Protein AF-A7HAK3-F1 (afdb_monomer)

Radius of gyration: 29.09 Å; Cα contacts (8 Å, |Δi|>4): 623; chains: 1; bounding box: 71×69×89 Å

Mean predicted aligned error: 19.2 Å

pLDDT: mean 78.77, std 25.3, range [23.73, 98.81]

Secondary structure (DSSP, 8-state):
-PPPGGGEEEEEEEEESSSSSPEEEEEEEETT-BHHHHHHHHHHHHT----S-EEEEETTEEEE--SSSS--TTEEETTT-BHHHHS-STT-EEEEEE-TTT-EEEEEEEEEEEE--TTS-SSEEEEEESPPPPTTS-HHHHHHHHHHHHH-TTSTTHHHHHHHTTS---TT---HHHHHHHTTT-----TTPPP--------S--S--TTTTSSTT----------------------------------------------PPPEEEEEE-TTSSSEEEEEES---EEEEE-SHHHHHH---EESS-B-GGGEEEE-GGGEEEE--TT--EEEEEETTT----EEEE----TT--SS--TT-EEEBGGGBTT--GGGSEEEEE-GGG-

Solvent-accessible surface area (backbone atoms only — not comparable to full-atom values): 23557 Å² total; per-residue (Å²): 130,88,76,60,60,80,46,28,23,34,34,32,41,37,32,39,72,73,44,86,79,63,29,35,41,30,35,38,36,60,36,67,39,28,40,50,57,48,49,56,48,50,30,28,64,50,71,50,82,77,86,58,58,52,36,36,40,49,95,91,43,41,32,24,81,70,84,83,62,98,84,54,93,74,52,40,49,19,79,79,38,40,42,43,80,68,47,70,46,64,76,26,59,37,37,40,40,42,29,84,84,45,58,44,48,25,45,41,31,24,77,37,76,45,71,63,57,90,88,59,72,76,53,37,49,80,46,65,38,32,37,57,75,64,81,90,43,58,30,54,64,35,40,50,53,47,53,55,24,65,72,32,89,80,39,96,51,12,73,59,46,30,57,70,70,44,52,80,82,61,62,72,43,67,56,49,67,62,33,39,38,30,52,70,72,44,68,69,75,68,90,48,74,69,76,86,68,87,74,77,81,92,79,79,92,84,83,80,74,72,70,73,72,69,72,76,80,75,87,77,88,89,79,91,87,83,89,82,86,89,81,89,88,86,85,88,83,83,90,84,86,84,84,92,81,93,82,82,91,78,90,78,90,79,84,90,86,78,95,69,83,80,80,66,70,71,45,77,44,53,30,30,32,88,79,55,64,34,35,36,37,39,64,39,56,80,87,62,47,28,28,35,40,62,18,82,67,44,55,72,66,65,54,41,25,43,71,58,71,39,52,64,93,46,46,52,75,44,44,68,87,46,49,40,82,46,67,61,89,90,45,35,44,39,39,33,25,33,72,86,68,63,37,58,44,38,31,33,26,59,45,69,64,94,85,64,85,66,91,77,48,61,56,24,34,35,40,23,42,82,26,34,64,98,52,70,62,85,76,38,52,69,46,77,43,74,43,70,81,103

Structure (mmCIF, N/CA/C/O backbone):
data_AF-A7HAK3-F1
#
_entry.id   AF-A7HAK3-F1
#
loop_
_atom_site.group_PDB
_atom_site.id
_atom_site.type_symbol
_atom_site.label_atom_id
_atom_site.label_alt_id
_atom_site.label_comp_id
_atom_site.label_asym_id
_atom_site.label_entity_id
_atom_site.label_seq_id
_atom_site.pdbx_PDB_ins_code
_atom_site.Cartn_x
_atom_site.Cartn_y
_atom_site.Cartn_z
_atom_site.occupancy
_atom_site.B_iso_or_equiv
_atom_site.auth_seq_id
_atom_site.auth_comp_id
_atom_site.auth_asym_id
_atom_site.auth_atom_id
_atom_site.pdbx_PDB_model_num
ATOM 1 N N . MET A 1 1 ? -30.052 3.755 32.893 1.00 40.16 1 MET A N 1
ATOM 2 C CA . MET A 1 1 ? -28.656 3.408 33.241 1.00 40.16 1 MET A CA 1
ATOM 3 C C . MET A 1 1 ? -27.830 3.446 31.968 1.00 40.16 1 MET A C 1
ATOM 5 O O . MET A 1 1 ? -28.236 2.819 30.995 1.00 40.16 1 MET A O 1
ATOM 9 N N . ALA A 1 2 ? -26.741 4.219 31.931 1.00 50.78 2 ALA A N 1
ATOM 10 C CA . ALA A 1 2 ? -25.815 4.183 30.800 1.00 50.78 2 ALA A CA 1
ATOM 11 C C . ALA A 1 2 ? -25.217 2.769 30.705 1.00 50.78 2 ALA A C 1
ATOM 13 O O . ALA A 1 2 ? -24.745 2.235 31.707 1.00 50.78 2 ALA A O 1
ATOM 14 N N . ARG A 1 3 ? -25.327 2.131 29.534 1.00 59.97 3 ARG A N 1
ATOM 15 C CA . ARG A 1 3 ? -24.816 0.769 29.308 1.00 59.97 3 ARG A CA 1
ATOM 16 C C . ARG A 1 3 ? -23.288 0.782 29.405 1.00 59.97 3 ARG A C 1
ATOM 18 O O . ARG A 1 3 ? -22.662 1.770 29.022 1.00 59.97 3 ARG A O 1
ATOM 25 N N . SER A 1 4 ? -22.693 -0.291 29.928 1.00 72.81 4 SER A N 1
ATOM 26 C CA . SER A 1 4 ? -21.233 -0.401 30.004 1.00 72.81 4 SER A CA 1
ATOM 27 C C . SER A 1 4 ? -20.643 -0.365 28.586 1.00 72.81 4 SER A C 1
ATOM 29 O O . SER A 1 4 ? -21.201 -0.976 27.673 1.00 72.81 4 SER A O 1
ATOM 31 N N . LYS A 1 5 ? -19.518 0.337 28.378 1.00 71.88 5 LYS A N 1
ATOM 32 C CA . LYS A 1 5 ? -18.839 0.364 27.065 1.00 71.88 5 LYS A CA 1
ATOM 33 C C . LYS A 1 5 ? -18.428 -1.039 26.589 1.00 71.88 5 LYS A C 1
ATOM 35 O O . LYS A 1 5 ? -18.340 -1.261 25.391 1.00 71.88 5 LYS A O 1
ATOM 40 N N . ALA A 1 6 ? -18.223 -1.983 27.510 1.00 74.19 6 ALA A N 1
ATOM 41 C CA . ALA A 1 6 ? -17.862 -3.368 27.202 1.00 74.19 6 ALA A CA 1
ATOM 42 C C . ALA A 1 6 ? -19.011 -4.185 26.571 1.00 74.19 6 ALA A C 1
ATOM 44 O O . ALA A 1 6 ? -18.761 -5.200 25.922 1.00 74.19 6 ALA A O 1
ATOM 45 N N . ASP A 1 7 ? -20.262 -3.741 26.728 1.00 88.12 7 ASP A N 1
ATOM 46 C CA . ASP A 1 7 ? -21.441 -4.379 26.124 1.00 88.12 7 ASP A CA 1
ATOM 47 C C . ASP A 1 7 ? -21.901 -3.693 24.831 1.00 88.12 7 ASP A C 1
ATOM 49 O O . ASP A 1 7 ? -22.913 -4.089 24.243 1.00 88.12 7 ASP A O 1
ATOM 53 N N . GLN A 1 8 ? -21.194 -2.648 24.394 1.00 94.69 8 GLN A N 1
ATOM 54 C CA . GLN A 1 8 ? -21.517 -1.924 23.171 1.00 94.69 8 GLN A CA 1
ATOM 55 C C . GLN A 1 8 ? -20.821 -2.551 21.966 1.00 94.69 8 GLN A C 1
ATOM 57 O O . GLN A 1 8 ? -19.640 -2.899 22.010 1.00 94.69 8 GLN A O 1
ATOM 62 N N . ILE A 1 9 ? -21.566 -2.648 20.871 1.00 97.56 9 ILE A N 1
ATOM 63 C CA . ILE A 1 9 ? -21.076 -3.062 19.563 1.00 97.56 9 ILE A CA 1
ATOM 64 C C . ILE A 1 9 ? -21.254 -1.888 18.610 1.00 97.56 9 ILE A C 1
ATOM 66 O O . ILE A 1 9 ? -22.338 -1.314 18.510 1.00 97.56 9 ILE A O 1
ATOM 70 N N . LEU A 1 10 ? -20.182 -1.526 17.919 1.00 98.12 10 LEU A N 1
ATOM 71 C CA . LEU A 1 10 ? -20.207 -0.526 16.866 1.00 98.12 10 LEU A CA 1
ATOM 72 C C . LEU A 1 10 ? -20.527 -1.226 15.548 1.00 98.12 10 LEU A C 1
ATOM 74 O O . LEU A 1 10 ? -19.830 -2.167 15.168 1.00 98.12 10 LEU A O 1
ATOM 78 N N . GLN A 1 11 ? -21.569 -0.764 14.859 1.00 98.56 11 GLN A N 1
ATOM 79 C CA . GLN A 1 11 ? -21.785 -1.099 13.458 1.00 98.56 11 GLN A CA 1
ATOM 80 C C . GLN A 1 11 ? -20.985 -0.113 12.614 1.00 98.56 11 GLN A C 1
ATOM 82 O O . GLN A 1 11 ? -21.343 1.061 12.508 1.00 98.56 11 GLN A O 1
ATOM 87 N N . LEU A 1 12 ? -19.892 -0.600 12.040 1.00 98.81 12 LEU A N 1
ATOM 88 C CA . LEU A 1 12 ? -18.981 0.173 11.216 1.00 98.81 12 LEU A CA 1
ATOM 89 C C . LEU A 1 12 ? -19.265 -0.096 9.742 1.00 98.81 12 LEU A C 1
ATOM 91 O O . LEU A 1 12 ? -19.295 -1.256 9.333 1.00 98.81 12 LEU A O 1
ATOM 95 N N . LYS A 1 13 ? -19.424 0.955 8.941 1.00 98.75 13 LYS A N 1
ATOM 96 C CA . LYS A 1 13 ? -19.301 0.875 7.487 1.00 98.75 13 LYS A CA 1
ATOM 97 C C . LYS A 1 13 ? -17.889 1.291 7.103 1.00 98.75 13 LYS A C 1
ATOM 99 O O . LYS A 1 13 ? -17.465 2.399 7.412 1.00 98.75 13 LYS A O 1
ATOM 104 N N . VAL A 1 14 ? -17.184 0.391 6.437 1.00 98.69 14 VAL A N 1
ATOM 105 C CA . VAL A 1 14 ? -15.834 0.585 5.911 1.00 98.69 14 VAL A CA 1
ATOM 106 C C . VAL A 1 14 ? -15.963 0.685 4.403 1.00 98.69 14 VAL A C 1
ATOM 108 O O . VAL A 1 14 ? -16.479 -0.244 3.785 1.00 98.69 14 VAL A O 1
ATOM 111 N N . THR A 1 15 ? -15.556 1.805 3.821 1.00 98.56 15 THR A N 1
ATOM 112 C CA . THR A 1 15 ? -15.667 2.055 2.376 1.00 98.56 15 THR A CA 1
ATOM 113 C C . THR A 1 15 ? -14.294 2.392 1.831 1.00 98.56 15 THR A C 1
ATOM 115 O O . THR A 1 15 ? -13.702 3.352 2.315 1.00 98.56 15 THR A O 1
ATOM 118 N N . LEU A 1 16 ? -13.816 1.626 0.853 1.00 96.94 16 LEU A N 1
ATOM 119 C CA . LEU A 1 16 ? -12.648 1.978 0.051 1.00 96.94 16 LEU A CA 1
ATOM 120 C C . LEU A 1 16 ? -13.093 3.025 -0.975 1.00 96.94 16 LEU A C 1
ATOM 122 O O . LEU A 1 16 ? -14.014 2.764 -1.751 1.00 96.94 16 LEU A O 1
ATOM 126 N N . THR A 1 17 ? -12.524 4.226 -0.921 1.00 89.00 17 THR A N 1
ATOM 127 C CA . THR A 1 17 ? -13.072 5.394 -1.638 1.00 89.00 17 THR A CA 1
ATOM 128 C C . THR A 1 17 ? -12.509 5.609 -3.032 1.00 89.00 17 THR A C 1
ATOM 130 O O . THR A 1 17 ? -13.071 6.389 -3.793 1.00 89.00 17 THR A O 1
ATOM 133 N N . GLU A 1 18 ? -11.418 4.933 -3.367 1.00 89.06 18 GLU A N 1
ATOM 134 C CA . GLU A 1 18 ? -10.649 5.202 -4.587 1.00 89.06 18 GLU A CA 1
ATOM 135 C C . GLU A 1 18 ? -11.051 4.296 -5.757 1.00 89.06 18 GLU A C 1
ATOM 137 O O . GLU A 1 18 ? -10.562 4.460 -6.867 1.00 89.06 18 GLU A O 1
ATOM 142 N N . VAL A 1 19 ? -11.973 3.359 -5.522 1.00 90.25 19 VAL A N 1
ATOM 143 C CA . VAL A 1 19 ? -12.477 2.409 -6.517 1.00 90.25 19 VAL A CA 1
ATOM 144 C C . VAL A 1 19 ? -13.957 2.668 -6.773 1.00 90.25 19 VAL A C 1
ATOM 146 O O . VAL A 1 19 ? -14.741 2.754 -5.828 1.00 90.25 19 VAL A O 1
ATOM 149 N N . GLU A 1 20 ? -14.355 2.714 -8.045 1.00 88.38 20 GLU A N 1
ATOM 150 C CA . GLU A 1 20 ? -15.750 2.878 -8.465 1.00 88.38 20 GLU A CA 1
ATOM 151 C C . GLU A 1 20 ? -16.245 1.642 -9.249 1.00 88.38 20 GLU A C 1
ATOM 153 O O . GLU A 1 20 ? -15.532 1.130 -10.117 1.00 88.38 20 GLU A O 1
ATOM 158 N N . PRO A 1 21 ? -17.462 1.126 -8.985 1.00 91.44 21 PRO A N 1
ATOM 159 C CA . PRO A 1 21 ? -18.297 1.346 -7.797 1.00 91.44 21 PRO A CA 1
ATOM 160 C C . PRO A 1 21 ? -17.608 1.032 -6.454 1.00 91.44 21 PRO A C 1
ATOM 162 O O . PRO A 1 21 ? -16.728 0.171 -6.403 1.00 91.44 21 PRO A O 1
ATOM 165 N N . PRO A 1 22 ? -18.015 1.658 -5.336 1.00 93.06 22 PRO A N 1
ATOM 166 C CA . PRO A 1 22 ? -17.288 1.537 -4.078 1.00 93.06 22 PRO A CA 1
ATOM 167 C C . PRO A 1 22 ? -17.288 0.105 -3.544 1.00 93.06 22 PRO A C 1
ATOM 169 O O . PRO A 1 22 ? -18.340 -0.531 -3.403 1.00 93.06 22 PRO A O 1
ATOM 172 N N . VAL A 1 23 ? -16.105 -0.371 -3.157 1.00 97.38 23 VAL A N 1
ATOM 173 C CA . VAL A 1 23 ? -15.952 -1.594 -2.364 1.00 97.38 23 VAL A CA 1
ATOM 174 C C . VAL A 1 23 ? -16.207 -1.252 -0.900 1.00 97.38 23 VAL A C 1
ATOM 176 O O . VAL A 1 23 ? -15.640 -0.303 -0.354 1.00 97.38 23 VAL A O 1
ATOM 179 N N . TRP A 1 24 ? -17.076 -2.010 -0.229 1.00 98.50 24 TRP A N 1
ATOM 180 C CA . TRP A 1 24 ? -17.385 -1.731 1.175 1.00 98.50 24 TRP A CA 1
ATOM 181 C C . TRP A 1 24 ? -17.728 -2.973 1.988 1.00 98.50 24 TRP A C 1
ATOM 183 O O . TRP A 1 24 ? -18.172 -4.001 1.468 1.00 98.50 24 TRP A O 1
ATOM 193 N N . ARG A 1 25 ? -17.549 -2.855 3.305 1.00 98.62 25 ARG A N 1
ATOM 194 C CA . ARG A 1 25 ? -17.886 -3.865 4.313 1.00 98.62 25 ARG A CA 1
ATOM 195 C C . ARG A 1 25 ? -18.654 -3.220 5.456 1.00 98.62 25 ARG A C 1
ATOM 197 O O . ARG A 1 25 ? -18.404 -2.075 5.824 1.00 98.62 25 ARG A O 1
ATOM 204 N N . ARG A 1 26 ? -19.578 -3.968 6.050 1.00 98.69 26 ARG A N 1
ATOM 205 C CA . ARG A 1 26 ? -20.268 -3.599 7.286 1.00 98.69 26 ARG A CA 1
ATOM 206 C C . ARG A 1 26 ? -19.914 -4.590 8.376 1.00 98.69 26 ARG A C 1
ATOM 208 O O . ARG A 1 26 ? -20.276 -5.765 8.295 1.00 98.69 26 ARG A O 1
ATOM 215 N N . LEU A 1 27 ? -19.203 -4.099 9.382 1.00 98.56 27 LEU A N 1
ATOM 216 C CA . LEU A 1 27 ? -18.648 -4.884 10.474 1.00 98.56 27 LEU A CA 1
ATOM 217 C C . LEU A 1 27 ? -19.342 -4.538 11.785 1.00 98.56 27 LEU A C 1
ATOM 219 O O . LEU A 1 27 ? -19.639 -3.380 12.061 1.00 98.56 27 LEU A O 1
ATOM 223 N N . LEU A 1 28 ? -19.553 -5.546 12.619 1.00 98.12 28 LEU A N 1
ATOM 224 C CA . LEU A 1 28 ? -19.908 -5.378 14.016 1.00 98.12 28 LEU A CA 1
ATOM 225 C C . LEU A 1 28 ? -18.654 -5.602 14.858 1.00 98.12 28 LEU A C 1
ATOM 227 O O . LEU A 1 28 ? -18.113 -6.710 14.883 1.00 98.12 28 LEU A O 1
ATOM 231 N N . VAL A 1 29 ? -18.197 -4.558 15.547 1.00 97.38 29 VAL A N 1
ATOM 232 C CA . VAL A 1 29 ? -16.936 -4.559 16.301 1.00 97.38 29 VAL A CA 1
ATOM 233 C C . VAL A 1 29 ? -17.197 -4.178 17.761 1.00 97.38 29 VAL A C 1
ATOM 235 O O . VAL A 1 29 ? -17.947 -3.232 18.011 1.00 97.38 29 VAL A O 1
ATOM 238 N N . PRO A 1 30 ? -16.611 -4.872 18.755 1.00 96.25 30 PRO A N 1
ATOM 239 C CA . PRO A 1 30 ? -16.774 -4.483 20.150 1.00 96.25 30 PRO A CA 1
ATOM 240 C C . PRO A 1 30 ? -16.177 -3.102 20.431 1.00 96.25 30 PRO A C 1
ATOM 242 O O . PRO A 1 30 ? -15.072 -2.784 20.003 1.00 96.25 30 PRO A O 1
ATOM 245 N N . ALA A 1 31 ? -16.904 -2.270 21.169 1.00 93.38 31 ALA A N 1
ATOM 246 C CA . ALA A 1 31 ? -16.540 -0.874 21.406 1.00 93.38 31 ALA A CA 1
ATOM 247 C C . ALA A 1 31 ? -15.299 -0.694 22.314 1.00 93.38 31 ALA A C 1
ATOM 249 O O . ALA A 1 31 ? -14.721 0.396 22.406 1.00 93.38 31 ALA A O 1
ATOM 250 N N . ASP A 1 32 ? -14.892 -1.758 23.004 1.00 91.38 32 ASP A N 1
ATOM 251 C CA . ASP A 1 32 ? -13.742 -1.798 23.897 1.00 91.38 32 ASP A CA 1
ATOM 252 C C . ASP A 1 32 ? -12.432 -2.206 23.207 1.00 91.38 32 ASP A C 1
ATOM 254 O O . ASP A 1 32 ? -11.383 -2.103 23.844 1.00 91.38 32 ASP A O 1
ATOM 258 N N . VAL A 1 33 ? -12.434 -2.60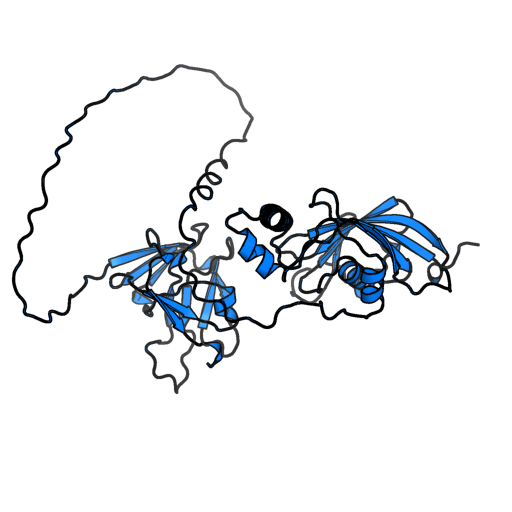0 21.929 1.00 95.19 33 VAL A N 1
ATOM 259 C CA . VAL A 1 33 ? -11.188 -2.959 21.230 1.00 95.19 33 VAL A CA 1
ATOM 260 C C . VAL A 1 33 ? -10.278 -1.749 20.983 1.00 95.19 33 VAL A C 1
ATOM 262 O O . VAL A 1 33 ? -10.704 -0.587 21.003 1.00 95.19 33 VAL A O 1
ATOM 265 N N . THR A 1 34 ? -8.993 -2.028 20.774 1.00 97.38 34 THR A N 1
ATOM 266 C CA . THR A 1 34 ? -7.987 -1.041 20.361 1.00 97.38 34 THR A CA 1
ATOM 267 C C . THR A 1 34 ? -8.019 -0.820 18.852 1.00 97.38 34 THR A C 1
ATOM 269 O O . THR A 1 34 ? -8.584 -1.634 18.121 1.00 97.38 34 THR A O 1
ATOM 272 N N . LEU A 1 35 ? -7.391 0.254 18.372 1.00 97.81 35 LEU A N 1
ATOM 273 C CA . LEU A 1 35 ? -7.227 0.480 16.935 1.00 97.81 35 LEU A CA 1
ATOM 274 C C . LEU A 1 35 ? -6.369 -0.609 16.275 1.00 97.81 35 LEU A C 1
ATOM 276 O O . LEU A 1 35 ? -6.740 -1.063 15.203 1.00 97.81 35 LEU A O 1
ATOM 280 N N . ALA A 1 36 ? -5.368 -1.160 16.971 1.00 96.25 36 ALA A N 1
ATOM 281 C CA . ALA A 1 36 ? -4.626 -2.336 16.491 1.00 96.25 36 ALA A CA 1
ATOM 282 C C . ALA A 1 36 ? -5.536 -3.553 16.213 1.00 96.25 36 ALA A C 1
ATOM 284 O O . ALA A 1 36 ? -5.363 -4.281 15.245 1.00 96.25 36 ALA A O 1
ATOM 285 N N . LYS A 1 37 ? -6.543 -3.783 17.067 1.00 96.62 37 LYS A N 1
ATOM 286 C CA . LYS A 1 37 ? -7.508 -4.878 16.872 1.00 96.62 37 LYS A CA 1
ATOM 287 C C . LYS A 1 37 ? -8.558 -4.558 15.815 1.00 96.62 37 LYS A C 1
ATOM 289 O O . LYS A 1 37 ? -9.094 -5.476 15.202 1.00 96.62 37 LYS A O 1
ATOM 294 N N . LEU A 1 38 ? -8.865 -3.276 15.619 1.00 97.94 38 LEU A N 1
ATOM 295 C CA . LEU A 1 38 ? -9.673 -2.841 14.489 1.00 97.94 38 LEU A CA 1
ATOM 296 C C . LEU A 1 38 ? -8.912 -3.063 13.177 1.00 97.94 38 LEU A C 1
ATOM 298 O O . LEU A 1 38 ? -9.507 -3.611 12.263 1.00 97.94 38 LEU A O 1
ATOM 302 N N . HIS A 1 39 ? -7.623 -2.718 13.111 1.00 97.56 39 HIS A N 1
ATOM 303 C CA . HIS A 1 39 ? -6.749 -2.983 11.963 1.00 97.56 39 HIS A CA 1
ATOM 304 C C . HIS A 1 39 ? -6.782 -4.454 11.544 1.00 97.56 39 HIS A C 1
ATOM 306 O O . HIS A 1 39 ? -7.129 -4.737 10.402 1.00 97.56 39 HIS A O 1
ATOM 312 N N . ASP A 1 40 ? -6.552 -5.382 12.483 1.00 96.12 40 ASP A N 1
ATOM 313 C CA . ASP A 1 40 ? -6.653 -6.828 12.216 1.00 96.12 40 ASP A CA 1
ATOM 314 C C . ASP A 1 40 ? -8.001 -7.186 11.546 1.00 96.12 40 ASP A C 1
ATOM 316 O O . ASP A 1 40 ? -8.052 -7.906 10.552 1.00 96.12 40 ASP A O 1
ATOM 320 N N . ALA A 1 41 ? -9.107 -6.631 12.059 1.00 97.12 41 ALA A N 1
ATOM 321 C CA . ALA A 1 41 ? -10.442 -6.880 11.522 1.00 97.12 41 ALA A CA 1
ATOM 322 C C . ALA A 1 41 ? -10.680 -6.232 10.147 1.00 97.12 41 ALA A C 1
ATOM 324 O O . ALA A 1 41 ? -11.443 -6.775 9.351 1.00 97.12 41 ALA A O 1
ATOM 325 N N . LEU A 1 42 ? -10.071 -5.076 9.867 1.00 98.06 42 LEU A N 1
ATOM 326 C CA . LEU A 1 42 ? -10.142 -4.420 8.559 1.00 98.06 42 LEU A CA 1
ATOM 327 C C . LEU A 1 42 ? -9.390 -5.241 7.508 1.00 98.06 42 LEU A C 1
ATOM 329 O O . LEU A 1 42 ? -9.947 -5.499 6.445 1.00 98.06 42 LEU A O 1
ATOM 333 N N . GLN A 1 43 ? -8.192 -5.724 7.840 1.00 97.25 43 GLN A N 1
ATOM 334 C CA . GLN A 1 43 ? -7.386 -6.587 6.972 1.00 97.25 43 GLN A CA 1
ATOM 335 C C . GLN A 1 43 ? -8.135 -7.875 6.610 1.00 97.25 43 GLN A C 1
ATOM 337 O O . GLN A 1 43 ? -8.335 -8.168 5.431 1.00 97.25 43 GLN A O 1
ATOM 342 N N . ASP A 1 44 ? -8.670 -8.582 7.610 1.00 95.19 44 ASP A N 1
ATOM 343 C CA . ASP A 1 44 ? -9.476 -9.788 7.389 1.00 95.19 44 ASP A CA 1
ATOM 344 C C . ASP A 1 44 ? -10.760 -9.497 6.585 1.00 95.19 44 ASP A C 1
ATOM 346 O O . ASP A 1 44 ? -11.199 -10.320 5.780 1.00 95.19 44 ASP A O 1
ATOM 350 N N . ALA A 1 45 ? -11.383 -8.329 6.789 1.00 95.81 45 ALA A N 1
ATOM 351 C CA . ALA A 1 45 ? -12.593 -7.928 6.071 1.00 95.81 45 ALA A CA 1
ATOM 352 C C . ALA A 1 45 ? -12.348 -7.583 4.599 1.00 95.81 45 ALA A C 1
ATOM 354 O O . ALA A 1 45 ? -13.238 -7.807 3.765 1.00 95.81 45 ALA A O 1
ATOM 355 N N . MET A 1 46 ? -11.164 -7.050 4.295 1.00 95.31 46 MET A N 1
ATOM 356 C CA . MET A 1 46 ? -10.737 -6.762 2.931 1.00 95.31 46 MET A CA 1
ATOM 357 C C . MET A 1 46 ? -10.062 -7.956 2.252 1.00 95.31 46 MET A C 1
ATOM 359 O O . MET A 1 46 ? -9.955 -7.970 1.034 1.00 95.31 46 MET A O 1
ATOM 363 N N . GLY A 1 47 ? -9.692 -8.999 3.000 1.00 91.50 47 GLY A N 1
ATOM 364 C CA . GLY A 1 47 ? -8.975 -10.151 2.449 1.00 91.50 47 GLY A CA 1
ATOM 365 C C . GLY A 1 47 ? -7.501 -9.856 2.172 1.00 91.50 47 GLY A C 1
ATOM 366 O O . GLY A 1 47 ? -6.891 -10.525 1.340 1.00 91.50 47 GLY A O 1
ATOM 367 N N . TRP A 1 48 ? -6.942 -8.866 2.866 1.00 93.75 48 TRP A N 1
ATOM 368 C CA . TRP A 1 48 ? -5.542 -8.477 2.769 1.00 93.75 48 TRP A CA 1
ATOM 369 C C . TRP A 1 48 ? -4.665 -9.217 3.770 1.00 93.75 48 TRP A C 1
ATOM 371 O O . TRP A 1 48 ? -5.130 -9.887 4.696 1.00 93.75 48 TRP A O 1
ATOM 381 N N . THR A 1 49 ? -3.363 -9.149 3.526 1.00 87.62 49 THR A N 1
ATOM 382 C CA . THR A 1 49 ? -2.354 -9.988 4.171 1.00 87.62 49 THR A CA 1
ATOM 383 C C . THR A 1 49 ? -1.627 -9.298 5.312 1.00 87.62 49 THR A C 1
ATOM 385 O O . THR A 1 49 ? -0.846 -9.959 6.002 1.00 87.62 49 THR A O 1
ATOM 388 N N . ASN A 1 50 ? -1.922 -8.016 5.556 1.00 90.44 50 ASN A N 1
ATOM 389 C CA . ASN A 1 50 ? -1.229 -7.186 6.533 1.00 90.44 50 ASN A CA 1
ATOM 390 C C . ASN A 1 50 ? 0.287 -7.144 6.260 1.00 90.44 50 ASN A C 1
ATOM 392 O O . ASN A 1 50 ? 1.107 -7.338 7.160 1.00 90.44 50 ASN A O 1
ATOM 396 N N . SER A 1 51 ? 0.638 -6.983 4.983 1.00 87.31 51 SER A N 1
ATOM 397 C CA . SER A 1 51 ? 2.018 -6.948 4.489 1.00 87.31 51 SER A CA 1
ATOM 398 C C . SER A 1 51 ? 2.658 -5.565 4.604 1.00 87.31 51 SER A C 1
ATOM 400 O O . SER A 1 51 ? 3.887 -5.471 4.626 1.00 87.31 51 SER A O 1
ATOM 402 N N . HIS A 1 52 ? 1.845 -4.513 4.724 1.00 89.19 52 HIS A N 1
ATOM 403 C CA . HIS A 1 52 ? 2.290 -3.124 4.631 1.00 89.19 52 HIS A CA 1
ATOM 404 C C . HIS A 1 52 ? 1.963 -2.288 5.867 1.00 89.19 52 HIS A C 1
ATOM 406 O O . HIS A 1 52 ? 1.216 -2.700 6.754 1.00 89.19 52 HIS A O 1
ATOM 412 N N . LEU A 1 53 ? 2.554 -1.092 5.922 1.00 91.69 53 LEU A N 1
ATOM 413 C CA . LEU A 1 53 ? 2.290 -0.113 6.973 1.00 91.69 53 LEU A CA 1
ATOM 414 C C . LEU A 1 53 ? 0.884 0.474 6.854 1.00 91.69 53 LEU A C 1
ATOM 416 O O . LEU A 1 53 ? 0.314 0.561 5.767 1.00 91.69 53 LEU A O 1
ATOM 420 N N . HIS A 1 54 ? 0.356 0.935 7.985 1.00 95.00 54 HIS A N 1
ATOM 421 C CA . HIS A 1 54 ? -0.946 1.585 8.052 1.00 95.00 54 HIS A CA 1
ATOM 422 C C . HIS A 1 54 ? -0.994 2.688 9.105 1.00 95.00 54 HIS A C 1
ATOM 424 O O . HIS A 1 54 ? -0.215 2.715 10.066 1.00 95.00 54 HIS A O 1
ATOM 430 N N . CYS A 1 55 ? -1.982 3.566 8.961 1.00 95.62 55 CYS A N 1
ATOM 431 C CA . CYS A 1 55 ? -2.368 4.510 9.998 1.00 95.62 55 CYS A CA 1
ATOM 432 C C . CYS A 1 55 ? -3.871 4.805 9.979 1.00 95.62 55 CYS A C 1
ATOM 434 O O . CYS A 1 55 ? -4.579 4.614 8.993 1.00 95.62 55 CYS A O 1
ATOM 436 N N . PHE A 1 56 ? -4.353 5.307 11.107 1.00 97.75 56 PHE A N 1
ATOM 437 C CA . PHE A 1 56 ? -5.653 5.926 11.273 1.00 97.75 56 PHE A CA 1
ATOM 438 C C . PHE A 1 56 ? -5.467 7.434 11.402 1.00 97.75 56 PHE A C 1
ATOM 440 O O . PHE A 1 56 ? -4.625 7.896 12.177 1.00 97.75 56 PHE A O 1
ATOM 447 N N . GLU A 1 57 ? -6.2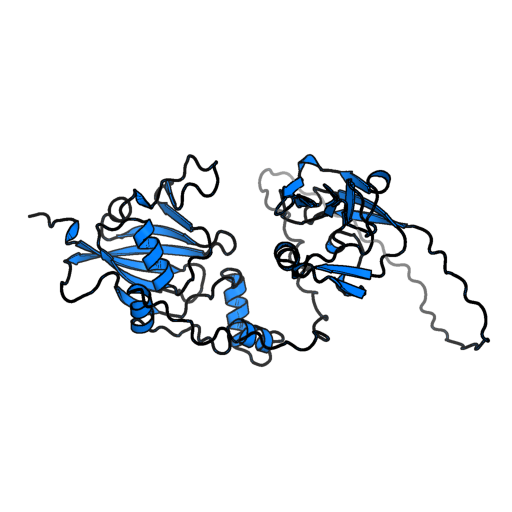93 8.200 10.702 1.00 96.06 57 GLU A N 1
ATOM 448 C CA . GLU A 1 57 ? -6.263 9.656 10.718 1.00 96.06 57 GLU A CA 1
ATOM 449 C C . GLU A 1 57 ? -7.610 10.221 11.161 1.00 96.06 57 GLU A C 1
ATOM 451 O O . GLU A 1 57 ? -8.678 9.878 10.640 1.00 96.06 57 GLU A O 1
ATOM 456 N N . ILE A 1 58 ? -7.570 11.089 12.173 1.00 95.94 58 ILE A N 1
ATOM 457 C CA . ILE A 1 58 ? -8.762 11.752 12.698 1.00 95.94 58 ILE A CA 1
ATOM 458 C C . ILE A 1 58 ? -8.405 13.074 13.371 1.00 95.94 58 ILE A C 1
ATOM 460 O O . ILE A 1 58 ? -7.597 13.120 14.293 1.00 95.94 58 ILE A O 1
ATOM 464 N N . ALA A 1 59 ? -9.055 14.161 12.944 1.00 89.94 59 ALA A N 1
ATOM 465 C CA . ALA A 1 59 ? -8.888 15.494 13.533 1.00 89.94 59 ALA A CA 1
ATOM 466 C C . ALA A 1 59 ? -7.408 15.925 13.677 1.00 89.94 59 ALA A C 1
ATOM 468 O O . ALA A 1 59 ? -7.008 16.444 14.716 1.00 89.94 59 ALA A O 1
ATOM 469 N N . GLY A 1 60 ? -6.595 15.661 12.647 1.00 88.25 60 GLY A N 1
ATOM 470 C CA . GLY A 1 60 ? -5.160 15.976 12.623 1.00 88.25 60 GLY A CA 1
ATOM 471 C C . GLY A 1 60 ? -4.271 15.029 13.437 1.00 88.25 60 GLY A C 1
ATOM 472 O O . GLY A 1 60 ? -3.058 15.198 13.440 1.00 88.25 60 GLY A O 1
ATOM 473 N N . ARG A 1 61 ? -4.845 14.029 14.116 1.00 92.12 61 ARG A N 1
ATOM 474 C CA . ARG A 1 61 ? -4.095 12.980 14.817 1.00 92.12 61 ARG A CA 1
ATOM 475 C C . ARG A 1 61 ? -3.812 11.835 13.859 1.00 92.12 61 ARG A C 1
ATOM 477 O O . ARG A 1 61 ? -4.733 11.382 13.176 1.00 92.12 61 ARG A O 1
ATOM 484 N N . ARG A 1 62 ? -2.576 11.336 13.873 1.00 94.06 62 ARG A N 1
ATOM 485 C CA . ARG A 1 62 ? -2.167 10.105 13.190 1.00 94.06 62 ARG A CA 1
ATOM 486 C C . ARG A 1 62 ? -1.885 9.045 14.243 1.00 94.06 62 ARG A C 1
ATOM 488 O O . ARG A 1 62 ? -1.154 9.286 15.201 1.00 94.06 62 ARG A O 1
ATOM 495 N N . ILE A 1 63 ? -2.507 7.884 14.093 1.00 94.94 63 ILE A N 1
ATOM 496 C CA . ILE A 1 63 ? -2.459 6.801 15.074 1.00 94.94 63 ILE A CA 1
ATOM 497 C C . ILE A 1 63 ? -2.147 5.515 14.317 1.00 94.94 63 ILE A C 1
ATOM 499 O O . ILE A 1 63 ? -2.889 5.158 13.412 1.00 94.94 63 ILE A O 1
ATOM 503 N N . GLY A 1 64 ? -1.073 4.810 14.646 1.00 92.19 64 GLY A N 1
ATOM 504 C CA . GLY A 1 64 ? -0.642 3.660 13.851 1.00 92.19 64 GLY A CA 1
ATOM 505 C C . GLY A 1 64 ? 0.465 2.860 14.516 1.00 92.19 64 GLY A C 1
ATOM 506 O O . GLY A 1 64 ? 0.647 2.912 15.737 1.00 92.19 64 GLY A O 1
ATOM 507 N N . MET A 1 65 ? 1.198 2.098 13.708 1.00 84.50 65 MET A N 1
ATOM 508 C CA . MET A 1 65 ? 2.278 1.246 14.196 1.00 84.50 65 MET A CA 1
ATOM 509 C C . MET A 1 65 ? 3.504 2.077 14.593 1.00 84.50 65 MET A C 1
ATOM 511 O O . MET A 1 65 ? 4.144 2.707 13.757 1.00 84.50 65 MET A O 1
ATOM 515 N N . VAL A 1 66 ? 3.865 2.042 15.875 1.00 80.75 66 VAL A N 1
ATOM 516 C CA . VAL A 1 66 ? 5.060 2.719 16.407 1.00 80.75 66 VAL A CA 1
ATOM 517 C C . VAL A 1 66 ? 6.248 1.760 16.528 1.00 80.75 66 VAL A C 1
ATOM 519 O O . VAL A 1 66 ? 6.068 0.569 16.787 1.00 80.75 66 VAL A O 1
ATOM 522 N N . GLY A 1 67 ? 7.472 2.289 16.415 1.00 66.12 67 GLY A N 1
ATOM 523 C CA . GLY A 1 67 ? 8.714 1.529 16.620 1.00 66.12 67 GLY A CA 1
ATOM 524 C C . GLY A 1 67 ? 9.249 0.800 15.383 1.00 66.12 67 GLY A C 1
ATOM 525 O O . GLY A 1 67 ? 10.049 -0.120 15.533 1.00 66.12 67 GLY A O 1
ATOM 526 N N . ILE A 1 68 ? 8.798 1.189 14.186 1.00 63.19 68 ILE A N 1
ATOM 527 C CA . ILE A 1 68 ? 9.282 0.654 12.900 1.00 63.19 68 ILE A CA 1
ATOM 528 C C . ILE A 1 68 ? 10.358 1.576 12.294 1.00 63.19 68 ILE A C 1
ATOM 530 O O . ILE A 1 68 ? 11.331 1.088 11.729 1.00 63.19 68 ILE A O 1
ATOM 534 N N . GLU A 1 69 ? 10.246 2.889 12.518 1.00 52.75 69 GLU A N 1
ATOM 535 C CA . GLU A 1 69 ? 11.286 3.901 12.285 1.00 52.75 69 GLU A CA 1
ATOM 536 C C . GLU A 1 69 ? 11.361 4.822 13.520 1.00 52.75 69 GLU A C 1
ATOM 538 O O . GLU A 1 69 ? 10.336 5.086 14.154 1.00 52.75 69 GLU A O 1
ATOM 543 N N . GLU A 1 70 ? 12.558 5.277 13.910 1.00 48.53 70 GLU A N 1
ATOM 544 C CA . GLU A 1 70 ? 12.781 6.051 15.150 1.00 48.53 70 GLU A CA 1
ATOM 545 C C . GLU A 1 70 ? 12.205 7.488 15.124 1.00 48.53 70 GLU A C 1
ATOM 547 O O . GLU A 1 70 ? 12.138 8.122 16.174 1.00 48.53 70 GLU A O 1
ATOM 552 N N . ASP A 1 71 ? 11.698 7.984 13.987 1.00 48.78 71 ASP A N 1
ATOM 553 C CA . ASP A 1 71 ? 11.440 9.420 13.763 1.00 48.78 71 ASP A CA 1
ATOM 554 C C . ASP A 1 71 ? 9.988 9.775 13.377 1.00 48.78 71 ASP A C 1
ATOM 556 O O . ASP A 1 71 ? 9.725 10.548 12.457 1.00 48.78 71 ASP A O 1
ATOM 560 N N . SER A 1 72 ? 8.993 9.264 14.102 1.00 60.09 72 SER A N 1
ATOM 561 C CA . SER A 1 72 ? 7.623 9.811 14.026 1.00 60.09 72 SER A CA 1
ATOM 562 C C . SER A 1 72 ? 7.092 10.185 15.410 1.00 60.09 72 SER A C 1
ATOM 564 O O . SER A 1 72 ? 6.190 9.520 15.921 1.00 60.09 72 SER A O 1
ATOM 566 N N . PRO A 1 73 ? 7.627 11.253 16.040 1.00 61.38 73 PRO A N 1
ATOM 567 C CA . PRO A 1 73 ? 7.211 11.683 17.380 1.00 61.38 73 PRO A CA 1
ATOM 568 C C . PRO A 1 73 ? 5.723 12.063 17.469 1.00 61.38 73 PRO A C 1
ATOM 570 O O . PRO A 1 73 ? 5.162 12.108 18.560 1.00 61.38 73 PRO A O 1
ATOM 573 N N . GLU A 1 74 ? 5.081 12.318 16.329 1.00 77.69 74 GLU A N 1
ATOM 574 C CA . GLU A 1 74 ? 3.671 12.699 16.215 1.00 77.69 74 GLU A CA 1
ATOM 575 C C . GLU A 1 74 ? 2.723 11.497 16.029 1.00 77.69 74 GLU A C 1
ATOM 577 O O . GLU A 1 74 ? 1.505 11.677 16.048 1.00 77.69 74 GLU A O 1
ATOM 582 N N . LEU A 1 75 ? 3.250 10.275 15.855 1.00 87.44 75 LEU A N 1
ATOM 583 C CA . LEU A 1 75 ? 2.443 9.070 15.651 1.00 87.44 75 LEU A CA 1
ATOM 584 C C . LEU A 1 75 ? 2.057 8.435 16.993 1.00 87.44 75 LEU A C 1
ATOM 586 O O . LEU A 1 75 ? 2.899 7.945 17.747 1.00 87.44 75 LEU A O 1
ATOM 590 N N . GLU A 1 76 ? 0.761 8.400 17.287 1.00 92.56 76 GLU A N 1
ATOM 591 C CA . GLU A 1 76 ? 0.245 7.736 18.483 1.00 92.56 76 GLU A CA 1
ATOM 592 C C . GLU A 1 76 ? 0.217 6.205 18.314 1.00 92.56 76 GLU A C 1
ATOM 594 O O . GLU A 1 76 ? -0.141 5.683 17.259 1.00 92.56 76 GLU A O 1
ATOM 599 N N . ASP A 1 77 ? 0.525 5.468 19.385 1.00 93.12 77 ASP A N 1
ATOM 600 C CA . ASP A 1 77 ? 0.501 3.999 19.392 1.00 93.12 77 ASP A CA 1
ATOM 601 C C . ASP A 1 77 ? -0.937 3.451 19.378 1.00 93.12 77 ASP A C 1
ATOM 603 O O . ASP A 1 77 ? -1.661 3.502 20.382 1.00 93.12 77 ASP A O 1
ATOM 607 N N . GLU A 1 78 ? -1.335 2.845 18.260 1.00 94.56 78 GLU A N 1
ATOM 608 C CA . GLU A 1 78 ? -2.664 2.256 18.064 1.00 94.56 78 GLU A CA 1
ATOM 609 C C . GLU A 1 78 ? -3.037 1.162 19.078 1.00 94.56 78 GLU A C 1
ATOM 611 O O . GLU A 1 78 ? -4.221 0.899 19.321 1.00 94.56 78 GLU A O 1
ATOM 616 N N . ARG A 1 79 ? -2.047 0.531 19.723 1.00 94.94 79 ARG A N 1
ATOM 617 C CA . ARG A 1 79 ? -2.268 -0.496 20.753 1.00 94.94 79 ARG A CA 1
ATOM 618 C C . ARG A 1 79 ? -2.789 0.115 22.051 1.00 94.94 79 ARG A C 1
ATOM 620 O O . ARG A 1 79 ? -3.326 -0.601 22.895 1.00 94.94 79 ARG A O 1
ATOM 627 N N . ARG A 1 80 ? -2.633 1.430 22.227 1.00 94.75 80 ARG A N 1
ATOM 628 C CA . ARG A 1 80 ? -3.034 2.180 23.428 1.00 94.75 80 ARG A CA 1
ATOM 629 C C . ARG A 1 80 ? -4.332 2.962 23.227 1.00 94.75 80 ARG A C 1
ATOM 631 O O . ARG A 1 80 ? -4.955 3.363 24.211 1.00 94.75 80 ARG A O 1
ATOM 638 N N . VAL A 1 81 ? -4.768 3.146 21.981 1.00 95.75 81 VAL A N 1
ATOM 639 C CA . VAL A 1 81 ? -5.970 3.911 21.631 1.00 95.75 81 VAL A CA 1
ATOM 640 C C . VAL A 1 81 ? -7.154 2.972 21.404 1.00 95.75 81 VAL A C 1
ATOM 642 O O . VAL A 1 81 ? -7.094 2.052 20.593 1.00 95.75 81 VAL A O 1
ATOM 645 N N . ARG A 1 82 ? -8.261 3.198 22.122 1.00 95.81 82 ARG A N 1
ATOM 646 C CA . ARG A 1 82 ? -9.514 2.442 21.934 1.00 95.81 82 ARG A CA 1
ATOM 647 C C . ARG A 1 82 ? -10.352 3.030 20.810 1.00 95.81 82 ARG A C 1
ATOM 649 O O . ARG A 1 82 ? -10.426 4.253 20.689 1.00 95.81 82 ARG A O 1
ATOM 656 N N . VAL A 1 83 ? -11.087 2.185 20.087 1.00 96.06 83 VAL A N 1
ATOM 657 C CA . VAL A 1 83 ? -11.978 2.621 18.996 1.00 96.06 83 VAL A CA 1
ATOM 658 C C . VAL A 1 83 ? -12.961 3.691 19.475 1.00 96.06 83 VAL A C 1
ATOM 660 O O . VAL A 1 83 ? -13.102 4.728 18.841 1.00 96.06 83 VAL A O 1
ATOM 663 N N . THR A 1 84 ? -13.558 3.533 20.659 1.00 94.75 84 THR A N 1
ATOM 664 C CA . THR A 1 84 ? -14.499 4.524 21.220 1.00 94.75 84 THR A CA 1
ATOM 665 C C . THR A 1 84 ? -13.898 5.883 21.574 1.00 94.75 84 THR A C 1
ATOM 667 O O . THR A 1 84 ? -14.657 6.802 21.874 1.00 94.75 84 THR A O 1
ATOM 670 N N . SER A 1 85 ? -12.573 6.040 21.582 1.00 94.00 85 SER A N 1
ATOM 671 C CA . SER A 1 85 ? -11.951 7.356 21.790 1.00 94.00 85 SER A CA 1
ATOM 672 C C . SER A 1 85 ? -11.938 8.214 20.521 1.00 94.00 85 SER A C 1
ATOM 674 O O . SER A 1 85 ? -11.877 9.435 20.622 1.00 94.00 85 SER A O 1
ATOM 676 N N . VAL A 1 86 ? -12.037 7.581 19.347 1.00 95.56 86 VAL A N 1
ATOM 677 C CA . VAL A 1 86 ? -12.021 8.236 18.029 1.00 95.56 86 VAL A CA 1
ATOM 678 C C . VAL A 1 86 ? -13.351 8.076 17.285 1.00 95.56 86 VAL A C 1
ATOM 680 O O . VAL A 1 86 ? -13.788 8.980 16.585 1.00 95.56 86 VAL A O 1
ATOM 683 N N . LEU A 1 87 ? -14.071 6.982 17.533 1.00 96.44 87 LEU A N 1
ATOM 684 C CA . LEU A 1 87 ? -15.397 6.676 16.998 1.00 96.44 87 LEU A CA 1
ATOM 685 C C . LEU A 1 87 ? -16.426 6.529 18.141 1.00 96.44 87 LEU A C 1
ATOM 687 O O . LEU A 1 87 ? -16.908 5.428 18.414 1.00 96.44 87 LEU A O 1
ATOM 691 N N . PRO A 1 88 ? -16.758 7.613 18.876 1.00 94.75 88 PRO A N 1
ATOM 692 C CA . PRO A 1 88 ? -17.515 7.513 20.129 1.00 94.75 88 PRO A CA 1
ATOM 693 C C . PRO A 1 88 ? -19.025 7.306 19.955 1.00 94.75 88 PRO A C 1
ATOM 695 O O . PRO A 1 88 ? -19.707 6.954 20.918 1.00 94.75 88 PRO A O 1
ATOM 698 N N . ARG A 1 89 ? -19.580 7.605 18.775 1.00 94.88 89 ARG A N 1
ATOM 699 C CA . ARG A 1 89 ? -21.029 7.653 18.539 1.00 94.88 89 ARG A CA 1
ATOM 700 C C . ARG A 1 89 ? -21.361 7.480 17.064 1.00 94.88 89 ARG A C 1
ATOM 702 O O . ARG A 1 89 ? -20.505 7.686 16.211 1.00 94.88 89 ARG A O 1
ATOM 709 N N . LYS A 1 90 ? -22.632 7.197 16.785 1.00 97.69 90 LYS A N 1
ATOM 710 C CA . LYS A 1 90 ? -23.202 7.223 15.435 1.00 97.69 90 LYS A CA 1
ATOM 711 C C . LYS A 1 90 ? -22.847 8.518 14.689 1.00 97.69 90 LYS A C 1
ATOM 713 O O . LYS A 1 90 ? -22.947 9.607 15.260 1.00 97.69 90 LYS A O 1
ATOM 718 N N . GLY A 1 91 ? -22.439 8.372 13.432 1.00 97.62 91 GLY A N 1
ATOM 719 C CA . GLY A 1 91 ? -21.971 9.437 12.545 1.00 97.62 91 GLY A CA 1
ATOM 720 C C . GLY A 1 91 ? -20.511 9.851 12.753 1.00 97.62 91 GLY A C 1
ATOM 721 O O . GLY A 1 91 ? -20.025 10.708 12.021 1.00 97.62 91 GLY A O 1
ATOM 722 N N . ALA A 1 92 ? -19.795 9.286 13.735 1.00 97.88 92 ALA A N 1
ATOM 723 C CA . ALA A 1 92 ? -18.352 9.489 13.842 1.00 97.88 92 ALA A CA 1
ATOM 724 C C . ALA A 1 92 ? -17.631 8.769 12.695 1.00 97.88 92 ALA A C 1
ATOM 726 O O . ALA A 1 92 ? -18.019 7.658 12.323 1.00 97.88 92 ALA A O 1
ATOM 727 N N . ARG A 1 93 ? -16.588 9.408 12.157 1.00 98.25 93 ARG A N 1
ATOM 728 C CA . ARG A 1 93 ? -15.807 8.921 11.017 1.00 98.25 93 ARG A CA 1
ATOM 729 C C . ARG A 1 93 ? -14.318 9.098 11.280 1.00 98.25 93 ARG A C 1
ATOM 731 O O . ARG A 1 93 ? -13.926 10.044 11.964 1.00 98.25 93 ARG A O 1
ATOM 738 N N . LEU A 1 94 ? -13.519 8.206 10.716 1.00 98.12 94 LEU A N 1
ATOM 739 C CA . LEU A 1 94 ? -12.070 8.342 10.596 1.00 98.12 94 LEU A CA 1
ATOM 740 C C . LEU A 1 94 ? -11.620 7.821 9.233 1.00 98.12 94 LEU A C 1
ATOM 742 O O . LEU A 1 94 ? -12.378 7.112 8.562 1.00 98.12 94 LEU A O 1
ATOM 746 N N . VAL A 1 95 ? -10.392 8.159 8.864 1.00 98.44 95 VAL A N 1
ATOM 747 C CA . VAL A 1 95 ? -9.718 7.604 7.691 1.00 98.44 95 VAL A CA 1
ATOM 748 C C . VAL A 1 95 ? -8.749 6.518 8.150 1.00 98.44 95 VAL A C 1
ATOM 750 O O . VAL A 1 95 ? -8.051 6.692 9.146 1.00 98.44 95 VAL A O 1
ATOM 753 N N . TYR A 1 96 ? -8.733 5.388 7.457 1.00 98.25 96 TYR A N 1
ATOM 754 C CA . TYR A 1 96 ? -7.762 4.314 7.619 1.00 98.25 96 TYR A CA 1
ATOM 755 C C . TYR A 1 96 ? -6.994 4.165 6.306 1.00 98.25 96 TYR A C 1
ATOM 757 O O . TYR A 1 96 ? -7.591 3.849 5.277 1.00 98.25 96 TYR A O 1
ATOM 765 N N . ARG A 1 97 ? -5.688 4.426 6.356 1.00 96.62 97 ARG A N 1
ATOM 766 C CA . ARG A 1 97 ? -4.765 4.286 5.229 1.00 96.62 97 ARG A CA 1
ATOM 767 C C . ARG A 1 97 ? -3.964 3.009 5.393 1.00 96.62 97 ARG A C 1
ATOM 769 O O . ARG A 1 97 ? -3.417 2.774 6.473 1.00 96.62 97 ARG A O 1
ATOM 776 N N . TYR A 1 98 ? -3.898 2.212 4.339 1.00 95.38 98 TYR A N 1
ATOM 777 C CA . TYR A 1 98 ?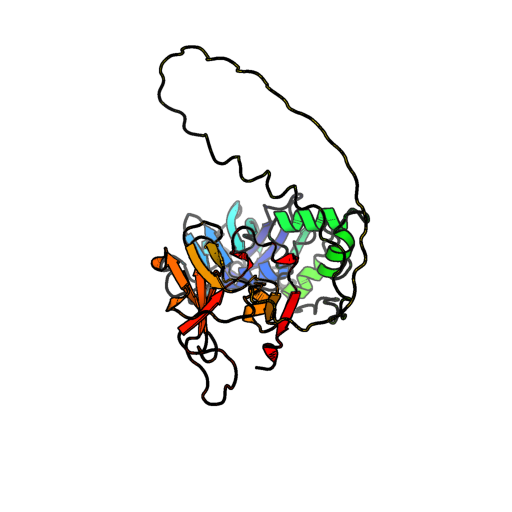 -3.135 0.971 4.292 1.00 95.38 98 TYR A CA 1
ATOM 778 C C . TYR A 1 98 ? -2.262 0.960 3.048 1.00 95.38 98 TYR A C 1
ATOM 780 O O . TYR A 1 98 ? -2.734 1.339 1.986 1.00 95.38 98 TYR A O 1
ATOM 788 N N . ASP A 1 99 ? -1.027 0.489 3.210 1.00 92.00 99 ASP A N 1
ATOM 789 C CA . ASP A 1 99 ? -0.001 0.475 2.174 1.00 92.00 99 ASP A CA 1
ATOM 790 C C . ASP A 1 99 ? 0.382 1.885 1.708 1.00 92.00 99 ASP A C 1
ATOM 792 O O . ASP A 1 99 ? -0.301 2.507 0.913 1.00 92.00 99 ASP A O 1
ATOM 796 N N . TYR A 1 100 ? 1.503 2.418 2.199 1.00 87.31 100 TYR A N 1
ATOM 797 C CA . TYR A 1 100 ? 1.982 3.745 1.782 1.00 87.31 100 TYR A CA 1
ATOM 798 C C . TYR A 1 100 ? 2.556 3.775 0.354 1.00 87.31 100 TYR A C 1
ATOM 800 O O . TYR A 1 100 ? 2.926 4.850 -0.117 1.00 87.31 100 TYR A O 1
ATOM 808 N N . GLY A 1 101 ? 2.686 2.621 -0.309 1.00 85.12 101 GLY A N 1
ATOM 809 C CA . GLY A 1 101 ? 2.997 2.528 -1.732 1.00 85.12 101 GLY A CA 1
ATOM 810 C C . GLY A 1 101 ? 1.743 2.702 -2.583 1.00 85.12 101 GLY A C 1
ATOM 811 O O . GLY A 1 101 ? 1.692 3.616 -3.404 1.00 85.12 101 GLY A O 1
ATOM 812 N N . ASP A 1 102 ? 0.739 1.857 -2.345 1.00 87.06 102 ASP A N 1
ATOM 813 C CA . ASP A 1 102 ? -0.525 1.852 -3.098 1.00 87.06 102 ASP A CA 1
ATOM 814 C C . ASP A 1 102 ? -1.548 2.909 -2.608 1.00 87.06 102 ASP A C 1
ATOM 816 O O . ASP A 1 102 ? -2.501 3.219 -3.319 1.00 87.06 102 ASP A O 1
ATOM 820 N N . ASP A 1 103 ? -1.319 3.476 -1.419 1.00 92.56 103 ASP A N 1
ATOM 821 C CA . ASP A 1 103 ? -2.065 4.525 -0.694 1.00 92.56 103 ASP A CA 1
ATOM 822 C C . ASP A 1 103 ? -3.565 4.265 -0.494 1.00 92.56 103 ASP A C 1
ATOM 824 O O . ASP A 1 103 ? -4.370 5.191 -0.536 1.00 92.56 103 ASP A O 1
ATOM 828 N N . TRP A 1 104 ? -3.955 3.020 -0.204 1.00 96.31 104 TRP A N 1
ATOM 829 C CA . TRP A 1 104 ? -5.367 2.661 -0.081 1.00 96.31 104 TRP A CA 1
ATOM 830 C C . TRP A 1 104 ? -6.090 3.396 1.049 1.00 96.31 104 TRP A C 1
ATOM 832 O O . TRP A 1 104 ? -5.865 3.138 2.242 1.00 96.31 104 TRP A O 1
ATOM 842 N N . GLU A 1 105 ? -7.063 4.229 0.683 1.00 96.88 105 GLU A N 1
ATOM 843 C CA . GLU A 1 105 ? -7.844 5.022 1.626 1.00 96.88 105 GLU A CA 1
ATOM 844 C C . GLU A 1 105 ? -9.225 4.422 1.926 1.00 96.88 105 GLU A C 1
ATOM 846 O O . GLU A 1 105 ? -10.072 4.201 1.053 1.00 96.88 105 GLU A O 1
ATOM 851 N N . HIS A 1 106 ? -9.494 4.224 3.218 1.00 98.19 106 HIS A N 1
ATOM 852 C CA . HIS A 1 106 ? -10.782 3.758 3.711 1.00 98.19 106 HIS A CA 1
ATOM 853 C C . HIS A 1 106 ? -11.423 4.776 4.629 1.00 98.19 106 HIS A C 1
ATOM 855 O O . HIS A 1 106 ? -10.849 5.182 5.640 1.00 98.19 106 HIS A O 1
ATOM 861 N N . VAL A 1 107 ? -12.695 5.066 4.385 1.00 98.50 107 VAL A N 1
ATOM 862 C CA . VAL A 1 107 ? -13.514 5.773 5.364 1.00 98.50 107 VAL A CA 1
ATOM 863 C C . VAL A 1 107 ? -14.235 4.766 6.250 1.00 98.50 107 VAL A C 1
ATOM 865 O O . VAL A 1 107 ? -15.039 3.959 5.774 1.00 98.50 107 VAL A O 1
ATOM 868 N N . VAL A 1 108 ? -13.976 4.847 7.557 1.00 98.69 108 VAL A N 1
ATOM 869 C CA . VAL A 1 108 ? -14.643 4.044 8.589 1.00 98.69 108 VAL A CA 1
ATOM 870 C C . VAL A 1 108 ? -15.662 4.917 9.311 1.00 98.69 108 VAL A C 1
ATOM 872 O O . VAL A 1 108 ? -15.298 5.875 9.990 1.00 98.69 108 VAL A O 1
ATOM 875 N N . GLU A 1 109 ? -16.942 4.579 9.191 1.00 98.69 109 GLU A N 1
ATOM 876 C CA . GLU A 1 109 ? -18.062 5.317 9.779 1.00 98.69 109 GLU A CA 1
ATOM 877 C C . GLU A 1 109 ? -18.860 4.459 10.761 1.00 98.69 109 GLU A C 1
ATOM 879 O O . GLU A 1 109 ? -19.200 3.317 10.462 1.00 98.69 109 GLU A O 1
ATOM 884 N N . VAL A 1 110 ? -19.236 5.024 11.911 1.00 98.69 110 VAL A N 1
ATOM 885 C CA . VAL A 1 110 ? -20.199 4.396 12.828 1.00 98.69 110 VAL A CA 1
ATOM 886 C C . VAL A 1 110 ? -21.623 4.654 12.334 1.00 98.69 110 VAL A C 1
ATOM 888 O O . VAL A 1 110 ? -22.178 5.730 12.560 1.00 98.69 110 VAL A O 1
ATOM 891 N N . GLU A 1 111 ? -22.259 3.662 11.722 1.00 98.50 111 GLU A N 1
ATOM 892 C CA . GLU A 1 111 ? -23.663 3.765 11.302 1.00 98.50 111 GLU A CA 1
ATOM 893 C C . GLU A 1 111 ? -24.638 3.573 12.472 1.00 98.50 111 GLU A C 1
ATOM 895 O O . GLU A 1 111 ? -25.722 4.168 12.492 1.00 98.50 111 GLU A O 1
ATOM 900 N N . ASP A 1 112 ? -24.264 2.743 13.449 1.00 97.81 112 ASP A N 1
ATOM 901 C CA . ASP A 1 112 ? -25.074 2.492 14.638 1.00 97.81 112 ASP A CA 1
ATOM 902 C C . ASP A 1 112 ? -24.249 1.998 15.837 1.00 97.81 112 ASP A C 1
ATOM 904 O O . ASP A 1 112 ? -23.120 1.524 15.694 1.00 97.81 112 ASP A O 1
ATOM 908 N N . VAL A 1 113 ? -24.831 2.103 17.035 1.00 96.75 113 VAL A N 1
ATOM 909 C CA . VAL A 1 113 ? -24.267 1.565 18.280 1.00 96.75 113 VAL A CA 1
ATOM 910 C C . VAL A 1 113 ? -25.308 0.681 18.949 1.00 96.75 113 VAL A C 1
ATOM 912 O O . VAL A 1 113 ? -26.300 1.161 19.499 1.00 96.75 113 VAL A O 1
ATOM 915 N N . THR A 1 114 ? -25.062 -0.622 18.933 1.00 94.62 114 THR A N 1
ATOM 916 C CA . THR A 1 114 ? -26.004 -1.635 19.406 1.00 94.62 114 THR A CA 1
ATOM 917 C C . THR A 1 114 ? -25.493 -2.326 20.669 1.00 94.62 114 THR A C 1
ATOM 919 O O . THR A 1 114 ? -24.406 -2.041 21.182 1.00 94.62 114 THR A O 1
ATOM 922 N N . SER A 1 115 ? -26.315 -3.214 21.228 1.00 93.94 115 SER A N 1
ATOM 923 C CA . SER A 1 115 ? -25.916 -4.066 22.348 1.00 93.94 115 SER A CA 1
ATOM 924 C C . SER A 1 115 ? -25.365 -5.394 21.855 1.00 93.94 115 SER A C 1
ATOM 926 O O . SER A 1 115 ? -25.861 -5.956 20.881 1.00 93.94 115 SER A O 1
ATOM 928 N N . ARG A 1 116 ? -24.369 -5.911 22.576 1.00 94.06 116 ARG A N 1
ATOM 929 C CA . ARG A 1 116 ? -23.757 -7.213 22.321 1.00 94.06 116 ARG A CA 1
ATOM 930 C C . ARG A 1 116 ? -24.803 -8.327 22.304 1.00 94.06 116 ARG A C 1
ATOM 932 O O . ARG A 1 116 ? -25.469 -8.588 23.305 1.00 94.06 116 ARG A O 1
ATOM 939 N N . ASP A 1 117 ? -24.893 -9.018 21.173 1.00 92.88 117 ASP A N 1
ATOM 940 C CA . ASP A 1 117 ? -25.635 -10.263 21.029 1.00 92.88 117 ASP A CA 1
ATOM 941 C C . ASP A 1 117 ? -24.712 -11.426 21.395 1.00 92.88 117 ASP A C 1
ATOM 943 O O . ASP A 1 117 ? -23.730 -11.711 20.712 1.00 92.88 117 ASP A O 1
ATOM 947 N N . ARG A 1 118 ? -25.030 -12.118 22.491 1.00 90.19 118 ARG A N 1
ATOM 948 C CA . ARG A 1 118 ? -24.228 -13.239 23.006 1.00 90.19 118 ARG A CA 1
ATOM 949 C C . ARG A 1 118 ? -24.205 -14.463 22.084 1.00 90.19 118 ARG A C 1
ATOM 951 O O . ARG A 1 118 ? -23.439 -15.384 22.343 1.00 90.19 118 ARG A O 1
ATOM 958 N N . ARG A 1 119 ? -25.036 -14.491 21.038 1.00 91.75 119 ARG A N 1
ATOM 959 C CA . ARG A 1 119 ? -25.068 -15.564 20.033 1.00 91.75 119 ARG A CA 1
ATOM 960 C C . ARG A 1 119 ? -24.038 -15.362 18.922 1.00 91.75 119 ARG A C 1
ATOM 962 O O . ARG A 1 119 ? -23.757 -16.304 18.188 1.00 91.75 119 ARG A O 1
ATOM 969 N N . LEU A 1 120 ? -23.496 -14.151 18.780 1.00 89.44 120 LEU A N 1
ATOM 970 C CA . LEU A 1 120 ? -22.517 -13.815 17.752 1.00 89.44 120 LEU A CA 1
ATOM 971 C C . LEU A 1 120 ? -21.093 -13.857 18.315 1.00 89.44 120 LEU A C 1
ATOM 973 O O . LEU A 1 120 ? -20.836 -13.470 19.455 1.00 89.44 120 LEU A O 1
ATOM 977 N N . SER A 1 121 ? -20.155 -14.292 17.477 1.00 91.44 121 SER A N 1
ATOM 978 C CA . SER A 1 121 ? -18.721 -14.100 17.701 1.00 91.44 121 SER A CA 1
ATOM 979 C C . SER A 1 121 ? -18.304 -12.812 17.006 1.00 91.44 121 SER A C 1
ATOM 981 O O . SER A 1 121 ? -18.619 -12.636 15.833 1.00 91.44 121 SER A O 1
ATOM 983 N N . TYR A 1 122 ? -17.625 -11.926 17.727 1.00 94.06 122 TYR A N 1
ATOM 984 C CA . TYR A 1 122 ? -17.170 -10.639 17.206 1.00 94.06 122 TYR A CA 1
ATOM 985 C C . TYR A 1 122 ? -15.647 -10.648 16.981 1.00 94.06 122 TYR A C 1
ATOM 987 O O . TYR A 1 122 ? -14.952 -11.282 17.779 1.00 94.06 122 TYR A O 1
ATOM 995 N N . PRO A 1 123 ? -15.124 -9.902 15.989 1.00 96.31 123 PRO A N 1
ATOM 996 C CA . PRO A 1 123 ? -15.869 -9.122 14.995 1.00 96.31 123 PRO A CA 1
ATOM 997 C C . PRO A 1 123 ? -16.635 -10.007 13.995 1.00 96.31 123 PRO A C 1
ATOM 999 O O . PRO A 1 123 ? -16.310 -11.176 13.811 1.00 96.31 123 PRO A O 1
ATOM 1002 N N . VAL A 1 124 ? -17.678 -9.454 13.369 1.00 96.75 124 VAL A N 1
ATOM 1003 C CA . VAL A 1 124 ? -18.465 -10.150 12.333 1.00 96.75 124 VAL A CA 1
ATOM 1004 C C . VAL A 1 124 ? -18.869 -9.190 11.218 1.00 96.75 124 VAL A C 1
ATOM 1006 O O . VAL A 1 124 ? -19.343 -8.086 11.479 1.00 96.75 124 VAL A O 1
ATOM 1009 N N . CYS A 1 125 ? -18.697 -9.616 9.973 1.00 98.12 125 CYS A N 1
ATOM 1010 C CA . CYS A 1 125 ? -19.203 -8.950 8.785 1.00 98.12 125 CYS A CA 1
ATOM 1011 C C . CYS A 1 125 ? -20.655 -9.364 8.527 1.00 98.12 125 CYS A C 1
ATOM 1013 O O . CYS A 1 125 ? -20.968 -10.554 8.454 1.00 98.12 125 CYS A O 1
ATOM 1015 N N . ILE A 1 126 ? -21.545 -8.380 8.399 1.00 97.56 126 ILE A N 1
ATOM 1016 C CA . ILE A 1 126 ? -22.986 -8.603 8.199 1.00 97.56 126 ILE A CA 1
ATOM 1017 C C . ILE A 1 126 ? -23.475 -8.191 6.809 1.00 97.56 126 ILE A C 1
ATOM 1019 O O . ILE A 1 126 ? -24.569 -8.580 6.413 1.00 97.56 126 ILE A O 1
ATOM 1023 N N . ALA A 1 127 ? -22.694 -7.394 6.078 1.00 97.25 127 ALA A N 1
ATOM 1024 C CA . ALA A 1 127 ? -22.985 -6.991 4.707 1.00 97.25 127 ALA A CA 1
ATOM 1025 C C . ALA A 1 127 ? -21.726 -6.422 4.038 1.00 97.25 127 ALA A C 1
ATOM 1027 O O . ALA A 1 127 ? -20.761 -6.064 4.713 1.00 97.25 127 ALA A O 1
ATOM 1028 N N . GLY A 1 128 ? -21.764 -6.288 2.721 1.00 97.81 128 GLY A N 1
ATOM 1029 C CA . GLY A 1 128 ? -20.694 -5.723 1.911 1.00 97.81 128 GLY A CA 1
ATOM 1030 C C . GLY A 1 128 ? -21.057 -5.801 0.436 1.00 97.81 128 GLY A C 1
ATOM 1031 O O . GLY A 1 128 ? -22.114 -6.330 0.084 1.00 97.81 128 GLY A O 1
ATOM 1032 N N . ALA A 1 129 ? -20.190 -5.262 -0.408 1.00 96.19 129 ALA A N 1
ATOM 1033 C CA . ALA A 1 129 ? -20.279 -5.412 -1.851 1.00 96.19 129 ALA A CA 1
ATOM 1034 C C . ALA A 1 129 ? -18.882 -5.405 -2.468 1.00 96.19 129 ALA A C 1
ATOM 1036 O O . ALA A 1 129 ? -17.994 -4.726 -1.938 1.00 96.19 129 ALA A O 1
ATOM 1037 N N . ARG A 1 130 ? -18.757 -6.111 -3.599 1.00 95.69 130 ARG A N 1
ATOM 1038 C CA . ARG A 1 130 ? -17.567 -6.203 -4.452 1.00 95.69 130 ARG A CA 1
ATOM 1039 C C . ARG A 1 130 ? -16.356 -6.872 -3.804 1.00 95.69 130 ARG A C 1
ATOM 1041 O O . ARG A 1 130 ? -16.191 -6.867 -2.574 1.00 95.69 130 ARG A O 1
ATOM 1048 N N . ALA A 1 131 ? -15.501 -7.434 -4.645 1.00 94.19 131 ALA A N 1
ATOM 1049 C CA . ALA A 1 131 ? -14.219 -7.966 -4.232 1.00 94.19 131 ALA A CA 1
ATOM 1050 C C . ALA A 1 131 ? -13.288 -6.791 -3.928 1.00 94.19 131 ALA A C 1
ATOM 1052 O O . ALA A 1 131 ? -13.349 -5.755 -4.587 1.00 94.19 131 ALA A O 1
ATOM 1053 N N . CYS A 1 132 ? -12.451 -6.929 -2.902 1.00 94.50 132 CYS A N 1
ATOM 1054 C CA . CYS A 1 132 ? -11.426 -5.919 -2.661 1.00 94.50 132 CYS A CA 1
ATOM 1055 C C . CYS A 1 132 ? -10.312 -6.045 -3.700 1.00 94.50 132 CYS A C 1
ATOM 1057 O O . CYS A 1 132 ? -10.069 -7.161 -4.176 1.00 94.50 132 CYS A O 1
ATOM 1059 N N . PRO A 1 133 ? -9.629 -4.935 -4.032 1.00 94.69 133 PRO A N 1
ATOM 1060 C CA . PRO A 1 133 ? -8.414 -4.991 -4.826 1.00 94.69 133 PRO A CA 1
ATOM 1061 C C . PRO A 1 133 ? -7.425 -6.005 -4.242 1.00 94.69 133 PRO A C 1
ATOM 1063 O O . PRO A 1 133 ? -7.267 -6.050 -3.017 1.00 94.69 133 PRO A O 1
ATOM 1066 N N . PRO A 1 134 ? -6.795 -6.853 -5.072 1.00 92.44 134 PRO A N 1
ATOM 1067 C CA . PRO A 1 134 ? -5.727 -7.728 -4.608 1.00 92.44 134 PRO A CA 1
ATOM 1068 C C . PRO A 1 134 ? -4.578 -6.924 -3.985 1.00 92.44 134 PRO A C 1
ATOM 1070 O O . PRO A 1 134 ? -4.335 -5.785 -4.373 1.00 92.44 134 PRO A O 1
ATOM 1073 N N . GLU A 1 135 ? -3.863 -7.528 -3.035 1.00 86.88 135 GLU A N 1
ATOM 1074 C CA . GLU A 1 135 ? -2.608 -6.959 -2.520 1.00 86.88 135 GLU A CA 1
ATOM 1075 C C . GLU A 1 135 ? -1.628 -6.674 -3.663 1.00 86.88 135 GLU A C 1
ATOM 1077 O O . GLU A 1 135 ? -1.555 -7.449 -4.622 1.00 86.88 135 GLU A O 1
ATOM 1082 N N . ASP A 1 136 ? -0.861 -5.592 -3.524 1.00 88.81 136 ASP A N 1
ATOM 1083 C CA . ASP A 1 136 ? 0.178 -5.168 -4.469 1.00 88.81 136 ASP A CA 1
ATOM 1084 C C . ASP A 1 136 ? -0.320 -4.978 -5.918 1.00 88.81 136 ASP A C 1
ATOM 1086 O O . ASP A 1 136 ? 0.451 -5.147 -6.870 1.00 88.81 136 ASP A O 1
ATOM 1090 N N . CYS A 1 137 ? -1.606 -4.661 -6.123 1.00 87.81 137 CYS A N 1
ATOM 1091 C CA . CYS A 1 137 ? -2.133 -4.429 -7.469 1.00 87.81 137 CYS A CA 1
ATOM 1092 C C . CYS A 1 137 ? -1.799 -3.037 -8.027 1.00 87.81 137 CYS A C 1
ATOM 1094 O O . CYS A 1 137 ? -2.208 -2.742 -9.145 1.00 87.81 137 CYS A O 1
ATOM 1096 N N . GLY A 1 138 ? -1.063 -2.194 -7.292 1.00 89.62 138 GLY A N 1
ATOM 1097 C CA . GLY A 1 138 ? -0.613 -0.885 -7.767 1.00 89.62 138 GLY A CA 1
ATOM 1098 C C . GLY A 1 138 ? -1.635 0.224 -7.530 1.00 89.62 138 GLY A C 1
ATOM 1099 O O . GLY A 1 138 ? -1.837 1.086 -8.392 1.00 89.62 138 GLY A O 1
ATOM 1100 N N . GLY A 1 139 ? -2.316 0.182 -6.385 1.00 92.38 139 GLY A N 1
ATOM 1101 C CA . GLY A 1 139 ? -3.314 1.174 -5.999 1.00 92.38 139 GLY A CA 1
ATOM 1102 C C . GLY A 1 139 ? -4.544 1.170 -6.909 1.00 92.38 139 GLY A C 1
ATOM 1103 O O . GLY A 1 139 ? -4.792 0.238 -7.682 1.00 92.38 139 GLY A O 1
ATOM 1104 N N . ALA A 1 140 ? -5.345 2.231 -6.817 1.00 91.25 140 ALA A N 1
ATOM 1105 C CA . ALA A 1 140 ? -6.610 2.335 -7.547 1.00 91.25 140 ALA A CA 1
ATOM 1106 C C . ALA A 1 140 ? -6.441 2.266 -9.072 1.00 91.25 140 ALA A C 1
ATOM 1108 O O . ALA A 1 140 ? -7.246 1.632 -9.752 1.00 91.25 140 ALA A O 1
ATOM 1109 N N . PHE A 1 141 ? -5.375 2.877 -9.594 1.00 90.25 141 PHE A N 1
ATOM 1110 C CA . PHE A 1 141 ? -5.066 2.857 -11.021 1.00 90.25 141 PHE A CA 1
ATOM 1111 C C . PHE A 1 141 ? -4.715 1.445 -11.503 1.00 90.25 141 PHE A C 1
ATOM 1113 O O . PHE A 1 141 ? -5.321 0.960 -12.454 1.00 90.25 141 PHE A O 1
ATOM 1120 N N . GLY A 1 142 ? -3.807 0.749 -10.811 1.00 89.38 142 GLY A N 1
ATOM 1121 C CA . GLY A 1 142 ? -3.443 -0.616 -11.188 1.00 89.38 142 GLY A CA 1
ATOM 1122 C C . GLY A 1 142 ? -4.603 -1.605 -11.020 1.00 89.38 142 GLY A C 1
ATOM 1123 O O . GLY A 1 142 ? -4.758 -2.528 -11.820 1.00 89.38 142 GLY A O 1
ATOM 1124 N N . TYR A 1 143 ? -5.502 -1.370 -10.058 1.00 93.69 143 TYR A N 1
ATOM 1125 C CA . TYR A 1 143 ? -6.755 -2.120 -9.972 1.00 93.69 143 TYR A CA 1
ATOM 1126 C C . TYR A 1 143 ? -7.672 -1.878 -11.180 1.00 93.69 143 TYR A C 1
ATOM 1128 O O . TYR A 1 143 ? -8.240 -2.828 -11.713 1.00 93.69 143 TYR A O 1
ATOM 1136 N N . GLU A 1 144 ? -7.821 -0.635 -11.639 1.00 92.12 144 GLU A N 1
ATOM 1137 C CA . GLU A 1 144 ? -8.617 -0.319 -12.831 1.00 92.12 144 GLU A CA 1
ATOM 1138 C C . GLU A 1 144 ? -8.043 -0.990 -14.088 1.00 92.12 144 GLU A C 1
ATOM 1140 O O . GLU A 1 144 ? -8.791 -1.618 -14.844 1.00 92.12 144 GLU A O 1
ATOM 1145 N N . GLU A 1 145 ? -6.719 -0.939 -14.271 1.00 91.19 145 GLU A N 1
ATOM 1146 C CA . GLU A 1 145 ? -6.025 -1.642 -15.356 1.00 91.19 145 GLU A CA 1
ATOM 1147 C C . GLU A 1 145 ? -6.255 -3.155 -15.285 1.00 91.19 145 GLU A C 1
ATOM 1149 O O . GLU A 1 145 ? -6.607 -3.773 -16.294 1.00 91.19 145 GLU A O 1
ATOM 1154 N N . LEU A 1 146 ? -6.153 -3.745 -14.089 1.00 91.00 146 LEU A N 1
ATOM 1155 C CA . LEU A 1 146 ? -6.434 -5.161 -13.858 1.00 91.00 146 LEU A CA 1
ATOM 1156 C C . LEU A 1 146 ? -7.857 -5.527 -14.298 1.00 91.00 146 LEU A C 1
ATOM 1158 O O . LEU A 1 146 ? -8.040 -6.482 -15.052 1.00 91.00 146 LEU A O 1
ATOM 1162 N N . ILE A 1 147 ? -8.875 -4.784 -13.855 1.00 93.69 147 ILE A N 1
ATOM 1163 C CA . ILE A 1 147 ? -10.269 -5.087 -14.210 1.00 93.69 147 ILE A CA 1
ATOM 1164 C C . ILE A 1 147 ? -10.517 -4.900 -15.706 1.00 93.69 147 ILE A C 1
ATOM 1166 O O . ILE A 1 147 ? -11.183 -5.737 -16.317 1.00 93.69 147 ILE A O 1
ATOM 1170 N N . SER A 1 148 ? -9.962 -3.845 -16.303 1.00 92.69 148 SER A N 1
ATOM 1171 C CA . SER A 1 148 ? -10.058 -3.595 -17.742 1.00 92.69 148 SER A CA 1
ATOM 1172 C C . SER A 1 148 ? -9.456 -4.749 -18.549 1.00 92.69 148 SER A C 1
ATOM 1174 O O . SER A 1 148 ? -10.106 -5.289 -19.446 1.00 92.69 148 SER A O 1
ATOM 1176 N N . ALA A 1 149 ? -8.250 -5.189 -18.179 1.00 91.69 149 ALA A N 1
ATOM 1177 C CA . ALA A 1 149 ? -7.562 -6.287 -18.843 1.00 91.69 149 ALA A CA 1
ATOM 1178 C C . ALA A 1 149 ? -8.297 -7.623 -18.678 1.00 91.69 149 ALA A C 1
ATOM 1180 O O . ALA A 1 149 ? -8.365 -8.387 -19.633 1.00 91.69 149 ALA A O 1
ATOM 1181 N N . LEU A 1 150 ? -8.870 -7.906 -17.502 1.00 92.12 150 LEU A N 1
ATOM 1182 C CA . LEU A 1 150 ? -9.635 -9.135 -17.251 1.00 92.12 150 LEU A CA 1
ATOM 1183 C C . LEU A 1 150 ? -10.993 -9.162 -17.972 1.00 92.12 150 LEU A C 1
ATOM 1185 O O . LEU A 1 150 ? -11.510 -10.240 -18.266 1.00 92.12 150 LEU A O 1
ATOM 1189 N N . ALA A 1 151 ? -11.591 -7.999 -18.240 1.00 93.00 151 ALA A N 1
ATOM 1190 C CA . ALA A 1 151 ? -12.898 -7.902 -18.885 1.00 93.00 151 ALA A CA 1
ATOM 1191 C C . ALA A 1 151 ? -12.851 -8.140 -20.405 1.00 93.00 151 ALA A C 1
ATOM 1193 O O . ALA A 1 151 ? -13.858 -8.562 -20.981 1.00 93.00 151 ALA A O 1
ATOM 1194 N N . ASP A 1 152 ? -11.713 -7.882 -21.057 1.00 93.50 152 ASP A N 1
ATOM 1195 C CA . ASP A 1 152 ? -11.534 -8.074 -22.498 1.00 93.50 152 ASP A CA 1
ATOM 1196 C C . ASP A 1 152 ? -10.513 -9.186 -22.800 1.00 93.50 152 ASP A C 1
ATOM 1198 O O . ASP A 1 152 ? -9.308 -8.945 -22.746 1.00 93.50 152 ASP A O 1
ATOM 1202 N N . PRO A 1 153 ? -10.960 -10.385 -23.228 1.00 92.75 153 PRO A N 1
ATOM 1203 C CA . PRO A 1 153 ? -10.072 -11.472 -23.647 1.00 92.75 153 PRO A CA 1
ATOM 1204 C C . PRO A 1 153 ? -9.132 -11.143 -24.814 1.00 92.75 153 PRO A C 1
ATOM 1206 O O . PRO A 1 153 ? -8.274 -11.956 -25.151 1.00 92.75 153 PRO A O 1
ATOM 1209 N N . LYS A 1 154 ? -9.331 -10.008 -25.495 1.00 93.50 154 LYS A N 1
ATOM 1210 C CA . LYS A 1 154 ? -8.456 -9.519 -26.567 1.00 93.50 154 LYS A CA 1
ATOM 1211 C C . LYS A 1 154 ? -7.481 -8.444 -26.101 1.00 93.50 154 LYS A C 1
ATOM 1213 O O . LYS A 1 154 ? -6.676 -8.008 -26.920 1.00 93.50 154 LYS A O 1
ATOM 1218 N N . HIS A 1 155 ? -7.562 -8.005 -24.848 1.00 89.69 155 HIS A N 1
ATOM 1219 C CA . HIS A 1 155 ? -6.610 -7.060 -24.292 1.00 89.69 155 HIS A CA 1
ATOM 1220 C C . HIS A 1 155 ? -5.207 -7.670 -24.325 1.00 89.69 155 HIS A C 1
ATOM 1222 O O . HIS A 1 155 ? -5.027 -8.831 -23.952 1.00 89.69 155 HIS A O 1
ATOM 1228 N N . ASP A 1 156 ? -4.208 -6.885 -24.730 1.00 86.81 156 ASP A N 1
ATOM 1229 C CA . ASP A 1 156 ? -2.835 -7.376 -24.911 1.00 86.81 156 ASP A CA 1
ATOM 1230 C C . ASP A 1 156 ? -2.239 -7.953 -23.610 1.00 86.81 156 ASP A C 1
ATOM 1232 O O . ASP A 1 156 ? -1.388 -8.841 -23.647 1.00 86.81 156 ASP A O 1
ATOM 1236 N N . GLU A 1 157 ? -2.733 -7.495 -22.455 1.00 85.62 157 GLU A N 1
ATOM 1237 C CA . GLU A 1 157 ? -2.319 -7.957 -21.123 1.00 85.62 157 GLU A CA 1
ATOM 1238 C C . GLU A 1 157 ? -3.275 -8.974 -20.465 1.00 85.62 157 GLU A C 1
ATOM 1240 O O . GLU A 1 157 ? -2.999 -9.418 -19.350 1.00 85.62 157 GLU A O 1
ATOM 1245 N N . HIS A 1 158 ? -4.378 -9.379 -21.115 1.00 88.38 158 HIS A N 1
ATOM 1246 C CA . HIS A 1 158 ? -5.409 -10.243 -20.506 1.00 88.38 158 HIS A CA 1
ATOM 1247 C C . HIS A 1 158 ? -4.814 -11.519 -19.892 1.00 88.38 158 HIS A C 1
ATOM 1249 O O . HIS A 1 158 ? -4.976 -11.780 -18.700 1.00 88.38 158 HIS A O 1
ATOM 1255 N N . ASP A 1 159 ? -4.061 -12.294 -20.675 1.00 85.00 159 ASP A N 1
ATOM 1256 C CA . ASP A 1 159 ? -3.522 -13.584 -20.227 1.00 85.00 159 ASP A CA 1
ATOM 1257 C C . ASP A 1 159 ? -2.496 -13.429 -19.090 1.00 85.00 159 ASP A C 1
ATOM 1259 O O . ASP A 1 159 ? -2.405 -14.273 -18.187 1.00 85.00 159 ASP A O 1
ATOM 1263 N N . GLN A 1 160 ? -1.740 -12.326 -19.105 1.00 85.06 160 GLN A N 1
ATOM 1264 C CA . GLN A 1 160 ? -0.808 -11.988 -18.034 1.00 85.06 160 GLN A CA 1
ATOM 1265 C C . GLN A 1 160 ? -1.563 -11.659 -16.744 1.00 85.06 160 GLN A C 1
ATOM 1267 O O . GLN A 1 160 ? -1.200 -12.179 -15.688 1.00 85.06 160 GLN A O 1
ATOM 1272 N N . MET A 1 161 ? -2.622 -10.853 -16.827 1.00 84.38 161 MET A N 1
ATOM 1273 C CA . MET A 1 161 ? -3.418 -10.432 -15.673 1.00 84.38 161 MET A CA 1
ATOM 1274 C C . MET A 1 161 ? -4.245 -11.576 -15.079 1.00 84.38 161 MET A C 1
ATOM 1276 O O . MET A 1 161 ? -4.284 -11.733 -13.858 1.00 84.38 161 MET A O 1
ATOM 1280 N N . VAL A 1 162 ? -4.803 -12.456 -15.919 1.00 83.00 162 VAL A N 1
ATOM 1281 C CA . VAL A 1 162 ? -5.429 -13.722 -15.491 1.00 83.00 162 VAL A CA 1
ATOM 1282 C C . VAL A 1 162 ? -4.434 -14.562 -14.694 1.00 83.00 162 VAL A C 1
ATOM 1284 O O . VAL A 1 162 ? -4.755 -15.078 -13.624 1.00 83.00 162 VAL A O 1
ATOM 1287 N N . THR A 1 163 ? -3.198 -14.685 -15.180 1.00 85.44 163 THR A N 1
ATOM 1288 C CA . THR A 1 163 ? -2.158 -15.447 -14.478 1.00 85.44 163 THR A CA 1
ATOM 1289 C C . THR A 1 163 ? -1.764 -14.780 -13.159 1.00 85.44 163 THR A C 1
ATOM 1291 O O . THR A 1 163 ? -1.626 -15.465 -12.144 1.00 85.44 163 THR A O 1
ATOM 1294 N N . TRP A 1 164 ? -1.598 -13.456 -13.163 1.00 86.44 164 TRP A N 1
ATOM 1295 C CA . TRP A 1 164 ? -1.193 -12.673 -11.997 1.00 86.44 164 TRP A CA 1
ATOM 1296 C C . TRP A 1 164 ? -2.214 -12.766 -10.861 1.00 86.44 164 TRP A C 1
ATOM 1298 O O . TRP A 1 164 ? -1.835 -13.043 -9.724 1.00 86.44 164 TRP A O 1
ATOM 1308 N N . VAL A 1 165 ? -3.508 -12.653 -11.178 1.00 83.38 165 VAL A N 1
ATOM 1309 C CA . VAL A 1 165 ? -4.591 -12.724 -10.184 1.00 83.38 165 VAL A CA 1
ATOM 1310 C C . VAL A 1 165 ? -4.865 -14.153 -9.683 1.00 83.38 165 VAL A C 1
ATOM 1312 O O . VAL A 1 165 ? -5.716 -14.365 -8.822 1.00 83.38 165 VAL A O 1
ATOM 1315 N N . GLY A 1 166 ? -4.139 -15.151 -10.201 1.00 81.94 166 GLY A N 1
ATOM 1316 C CA . GLY A 1 166 ? -4.280 -16.554 -9.805 1.00 81.94 166 GLY A CA 1
ATOM 1317 C C . GLY A 1 166 ? -5.397 -17.302 -10.538 1.00 81.94 166 GLY A C 1
ATOM 1318 O O . GLY A 1 166 ? -5.858 -18.342 -10.067 1.00 81.94 166 GLY A O 1
ATOM 1319 N N . GLY A 1 167 ? -5.823 -16.806 -11.700 1.00 84.81 167 GLY A N 1
ATOM 1320 C CA . GLY A 1 167 ? -6.831 -17.416 -12.558 1.00 84.81 167 GLY A CA 1
ATOM 1321 C C . GLY A 1 167 ? -8.075 -16.546 -12.675 1.00 84.81 167 GLY A C 1
ATOM 1322 O O . GLY A 1 167 ? -8.158 -15.688 -13.545 1.00 84.81 167 GLY A O 1
ATOM 1323 N N . HIS A 1 168 ? -9.077 -16.797 -11.836 1.00 84.81 168 HIS A N 1
ATOM 1324 C CA . HIS A 1 168 ? -10.354 -16.091 -11.916 1.00 84.81 168 HIS A CA 1
ATOM 1325 C C . HIS A 1 168 ? -10.498 -15.060 -10.798 1.00 84.81 168 HIS A C 1
ATOM 1327 O O . HIS A 1 168 ? -10.351 -15.392 -9.623 1.00 84.81 168 HIS A O 1
ATOM 1333 N N . PHE A 1 169 ? -10.864 -13.839 -11.179 1.00 90.25 169 PHE A N 1
ATOM 1334 C CA . PHE A 1 169 ? -11.221 -12.764 -10.268 1.00 90.25 169 PHE A CA 1
ATOM 1335 C C . PHE A 1 169 ? -12.516 -12.110 -10.748 1.00 90.25 169 PHE A C 1
ATOM 1337 O O . PHE A 1 169 ? -12.590 -11.629 -11.877 1.00 90.25 169 PHE A O 1
ATOM 1344 N N . ASP A 1 170 ? -13.535 -12.116 -9.891 1.00 91.88 170 ASP A N 1
ATOM 1345 C CA . ASP A 1 170 ? -14.804 -11.430 -10.132 1.00 91.88 170 ASP A CA 1
ATOM 1346 C C . ASP A 1 170 ? -14.859 -10.163 -9.258 1.00 91.88 170 ASP A C 1
ATOM 1348 O O . ASP A 1 170 ? -15.038 -10.289 -8.037 1.00 91.88 170 ASP A O 1
ATOM 1352 N N . PRO A 1 171 ? -14.718 -8.954 -9.844 1.00 92.94 171 PRO A N 1
ATOM 1353 C CA . PRO A 1 171 ? -14.719 -7.699 -9.094 1.00 92.94 171 PRO A CA 1
ATOM 1354 C C . PRO A 1 171 ? -16.034 -7.430 -8.364 1.00 92.94 171 PRO A C 1
ATOM 1356 O O . PRO A 1 171 ? -16.036 -6.708 -7.370 1.00 92.94 171 PRO A O 1
ATOM 1359 N N . ASP A 1 172 ? -17.151 -8.013 -8.798 1.00 94.06 172 ASP A N 1
ATOM 1360 C CA . ASP A 1 172 ? -18.456 -7.765 -8.187 1.00 94.06 172 ASP A CA 1
ATOM 1361 C C . ASP A 1 172 ? -18.820 -8.808 -7.119 1.00 94.06 172 ASP A C 1
ATOM 1363 O O . ASP A 1 172 ? -19.796 -8.637 -6.379 1.00 94.06 172 ASP A O 1
ATOM 1367 N N . SER A 1 173 ? -17.993 -9.846 -6.960 1.00 93.12 173 SER A N 1
ATOM 1368 C CA . SER A 1 173 ? -18.221 -10.910 -5.985 1.00 93.12 173 SER A CA 1
ATOM 1369 C C . SER A 1 173 ? -18.086 -10.436 -4.534 1.00 93.12 173 SER A C 1
ATOM 1371 O O . SER A 1 173 ? -17.183 -9.695 -4.157 1.00 93.12 173 SER A O 1
ATOM 1373 N N . PHE A 1 174 ? -18.986 -10.897 -3.664 1.00 94.94 174 PHE A N 1
ATOM 1374 C CA . PHE A 1 174 ? -18.874 -10.697 -2.219 1.00 94.94 174 PHE A CA 1
ATOM 1375 C C . PHE A 1 174 ? -19.560 -11.838 -1.459 1.00 94.94 174 PHE A C 1
ATOM 1377 O O . PHE A 1 174 ? -20.737 -12.120 -1.678 1.00 94.94 174 PHE A O 1
ATOM 1384 N N . ASP A 1 175 ? -18.841 -12.458 -0.517 1.00 91.88 175 ASP A N 1
ATOM 1385 C CA . ASP A 1 175 ? -19.375 -13.472 0.399 1.00 91.88 175 ASP A CA 1
ATOM 1386 C C . ASP A 1 175 ? -19.050 -13.108 1.857 1.00 91.88 175 ASP A C 1
ATOM 1388 O O . ASP A 1 175 ? -17.925 -13.278 2.340 1.00 91.88 175 ASP A O 1
ATOM 1392 N N . ALA A 1 176 ? -20.065 -12.655 2.598 1.00 92.19 176 ALA A N 1
ATOM 1393 C CA . ALA A 1 176 ? -19.933 -12.337 4.019 1.00 92.19 176 ALA A CA 1
ATOM 1394 C C . ALA A 1 176 ? -19.493 -13.550 4.860 1.00 92.19 176 ALA A C 1
ATOM 1396 O O . ALA A 1 176 ? -18.797 -13.385 5.863 1.00 92.19 176 ALA A O 1
ATOM 1397 N N . ASN A 1 177 ? -19.857 -14.778 4.473 1.00 92.12 177 ASN A N 1
ATOM 1398 C CA . ASN A 1 177 ? -19.416 -15.979 5.181 1.00 92.12 177 ASN A CA 1
ATOM 1399 C C . ASN A 1 177 ? -17.927 -16.243 4.959 1.00 92.12 177 ASN A C 1
ATOM 1401 O O . ASN A 1 177 ? -17.261 -16.685 5.894 1.00 92.12 177 ASN A O 1
ATOM 1405 N N . ALA A 1 178 ? -17.396 -15.968 3.763 1.00 88.25 178 ALA A N 1
ATOM 1406 C CA . ALA A 1 178 ? -15.962 -16.047 3.490 1.00 88.25 178 ALA A CA 1
ATOM 1407 C C . ALA A 1 178 ? -15.170 -15.072 4.357 1.00 88.25 178 ALA A C 1
ATOM 1409 O O . ALA A 1 178 ? -14.254 -15.497 5.061 1.00 88.25 178 ALA A O 1
ATOM 1410 N N . VAL A 1 179 ? -15.606 -13.814 4.411 1.00 92.69 179 VAL A N 1
ATOM 1411 C CA . VAL A 1 179 ? -15.024 -12.803 5.302 1.00 92.69 179 VAL A CA 1
ATOM 1412 C C . VAL A 1 179 ? -15.084 -13.252 6.767 1.00 92.69 179 VAL A C 1
ATOM 1414 O O . VAL A 1 179 ? -14.099 -13.190 7.497 1.00 92.69 179 VAL A O 1
ATOM 1417 N N . ASN A 1 180 ? -16.222 -13.790 7.208 1.00 93.81 180 ASN A N 1
ATOM 1418 C CA . ASN A 1 180 ? -16.387 -14.262 8.582 1.00 93.81 180 ASN A CA 1
ATOM 1419 C C . ASN A 1 180 ? -15.532 -15.488 8.936 1.00 93.81 180 ASN A C 1
ATOM 1421 O O . ASN A 1 180 ? -15.307 -15.730 10.123 1.00 93.81 180 ASN A O 1
ATOM 1425 N N . ARG A 1 181 ? -15.058 -16.269 7.955 1.00 91.50 181 ARG A N 1
ATOM 1426 C CA . ARG A 1 181 ? -14.060 -17.325 8.199 1.00 91.50 181 ARG A CA 1
ATOM 1427 C C . ARG A 1 181 ? -12.696 -16.715 8.524 1.00 91.50 181 ARG A C 1
ATOM 1429 O O . ARG A 1 181 ? -12.088 -17.147 9.503 1.00 91.50 181 ARG A O 1
ATOM 1436 N N . LEU A 1 182 ? -12.286 -15.684 7.780 1.00 89.25 182 LEU A N 1
ATOM 1437 C CA . LEU A 1 182 ? -11.045 -14.939 8.022 1.00 89.25 182 LEU A CA 1
ATOM 1438 C C . LEU A 1 182 ? -11.063 -14.280 9.408 1.00 89.25 182 LEU A C 1
ATOM 1440 O O . LEU A 1 182 ? -10.213 -14.599 10.235 1.00 89.25 182 LEU A O 1
ATOM 1444 N N . LEU A 1 183 ? -12.125 -13.524 9.723 1.00 89.69 183 LEU A N 1
ATOM 1445 C CA . LEU A 1 183 ? -12.299 -12.822 11.009 1.00 89.69 183 LEU A CA 1
ATOM 1446 C C . LEU A 1 183 ? -12.260 -13.737 12.248 1.00 89.69 183 LEU A C 1
ATOM 1448 O O . LEU A 1 183 ? -12.034 -13.276 13.366 1.00 89.69 183 LEU A O 1
ATOM 1452 N N . ARG A 1 184 ? -12.511 -15.043 12.085 1.00 87.19 184 ARG A N 1
ATOM 1453 C CA . ARG A 1 184 ? -12.444 -16.041 13.170 1.00 87.19 184 ARG A CA 1
ATOM 1454 C C . ARG A 1 184 ? -11.050 -16.657 13.337 1.00 87.19 184 ARG A C 1
ATOM 1456 O O . ARG A 1 184 ? -10.906 -17.617 14.090 1.00 87.19 184 ARG A O 1
ATOM 1463 N N . GLY A 1 185 ? -10.038 -16.141 12.639 1.00 70.25 185 GLY A N 1
ATOM 1464 C CA . GLY A 1 185 ? -8.688 -16.707 12.604 1.00 70.25 185 GLY A CA 1
ATOM 1465 C C . GLY A 1 185 ? -8.552 -17.901 11.658 1.00 70.25 185 GLY A C 1
ATOM 1466 O O . GLY A 1 185 ? -7.500 -18.538 11.613 1.00 70.25 185 GLY A O 1
ATOM 1467 N N . GLY A 1 186 ? -9.592 -18.203 10.877 1.00 50.50 186 GLY A N 1
ATOM 1468 C CA . GLY A 1 186 ? -9.502 -19.127 9.762 1.00 50.50 186 GLY A CA 1
ATOM 1469 C C . GLY A 1 186 ? -8.851 -18.409 8.596 1.00 50.50 186 GLY A C 1
ATOM 1470 O O . GLY A 1 186 ? -9.551 -18.071 7.649 1.00 50.50 186 GLY A O 1
ATOM 1471 N N . ARG A 1 187 ? -7.534 -18.159 8.664 1.00 45.38 187 ARG A N 1
ATOM 1472 C CA . ARG A 1 187 ? -6.772 -17.773 7.472 1.00 45.38 187 ARG A CA 1
ATOM 1473 C C . ARG A 1 187 ? -7.012 -18.870 6.447 1.00 45.38 187 ARG A C 1
ATOM 1475 O O . ARG A 1 187 ? -6.487 -19.975 6.577 1.00 45.38 187 ARG A O 1
ATOM 1482 N N . LEU A 1 188 ? -7.876 -18.591 5.475 1.00 36.47 188 LEU A N 1
ATOM 1483 C CA . LEU A 1 188 ? -7.976 -19.404 4.283 1.00 36.47 188 LEU A CA 1
ATOM 1484 C C . LEU A 1 188 ? -6.558 -19.389 3.717 1.00 36.47 188 LEU A C 1
ATOM 1486 O O . LEU A 1 188 ? -6.036 -18.327 3.385 1.00 36.47 188 LEU A O 1
ATOM 1490 N N . HIS A 1 189 ? -5.913 -20.553 3.639 1.00 32.09 189 HIS A N 1
ATOM 1491 C CA . HIS A 1 189 ? -4.960 -20.743 2.560 1.00 32.09 189 HIS A CA 1
ATOM 1492 C C . HIS A 1 189 ? -5.742 -20.361 1.314 1.00 32.09 189 HIS A C 1
ATOM 1494 O O . HIS A 1 189 ? -6.728 -21.034 1.002 1.00 32.09 189 HIS A O 1
ATOM 1500 N N . ALA A 1 190 ? -5.397 -19.220 0.715 1.00 31.95 190 ALA A N 1
ATOM 1501 C CA . ALA A 1 190 ? -5.974 -18.805 -0.544 1.00 31.95 190 ALA A CA 1
ATOM 1502 C C . ALA A 1 190 ? -5.954 -20.040 -1.444 1.00 31.95 190 ALA A C 1
ATOM 1504 O O . ALA A 1 190 ? -4.898 -20.635 -1.684 1.00 31.95 190 ALA A O 1
ATOM 1505 N N . ALA A 1 191 ? -7.139 -20.499 -1.831 1.00 32.44 191 ALA A N 1
ATOM 1506 C CA . ALA A 1 191 ? -7.249 -21.482 -2.878 1.00 32.44 191 ALA A CA 1
ATOM 1507 C C . ALA A 1 191 ? -6.679 -20.797 -4.127 1.00 32.44 191 ALA A C 1
ATOM 1509 O O . ALA A 1 191 ? -7.351 -19.971 -4.728 1.00 32.44 191 ALA A O 1
ATOM 1510 N N . GLY A 1 192 ? -5.413 -21.095 -4.436 1.00 30.64 192 GLY A N 1
ATOM 1511 C CA . GLY A 1 192 ? -4.748 -20.697 -5.672 1.00 30.64 192 GLY A CA 1
ATOM 1512 C C . GLY A 1 192 ? -3.797 -19.499 -5.604 1.00 30.64 192 GLY A C 1
ATOM 1513 O O . GLY A 1 192 ? -3.914 -18.602 -6.423 1.00 30.64 192 GLY A O 1
ATOM 1514 N N . SER A 1 193 ? -2.753 -19.525 -4.768 1.00 30.64 193 SER A N 1
ATOM 1515 C CA . SER A 1 193 ? -1.451 -19.172 -5.361 1.00 30.64 193 SER A CA 1
ATOM 1516 C C . SER A 1 193 ? -1.009 -20.401 -6.154 1.00 30.64 193 SER A C 1
ATOM 1518 O O . SER A 1 193 ? -0.853 -21.465 -5.540 1.00 30.64 193 SER A O 1
ATOM 1520 N N . PRO A 1 194 ? -0.854 -20.332 -7.487 1.00 34.28 194 PRO A N 1
ATOM 1521 C CA . PRO A 1 194 ? -0.361 -21.480 -8.223 1.00 34.28 194 PRO A CA 1
ATOM 1522 C C . PRO A 1 194 ? 1.042 -21.830 -7.698 1.00 34.28 194 PRO A C 1
ATOM 1524 O O . PRO A 1 194 ? 1.821 -20.929 -7.360 1.00 34.28 194 PRO A O 1
ATOM 1527 N N . PRO A 1 195 ? 1.411 -23.123 -7.616 1.00 29.41 195 PRO A N 1
ATOM 1528 C CA . PRO A 1 195 ? 2.825 -23.458 -7.562 1.00 29.41 195 PRO A CA 1
ATOM 1529 C C . PRO A 1 195 ? 3.479 -22.790 -8.772 1.00 29.41 195 PRO A C 1
ATOM 1531 O O . PRO A 1 195 ? 2.897 -22.812 -9.854 1.00 29.41 195 PRO A O 1
ATOM 1534 N N . LYS A 1 196 ? 4.647 -22.166 -8.574 1.00 30.44 196 LYS A N 1
ATOM 1535 C CA . LYS A 1 196 ? 5.433 -21.545 -9.648 1.00 30.44 196 LYS A CA 1
ATOM 1536 C C . LYS A 1 196 ? 5.503 -22.500 -10.837 1.00 30.44 196 LYS A C 1
ATOM 1538 O O . LYS A 1 196 ? 6.276 -23.452 -10.810 1.00 30.44 196 LYS A O 1
ATOM 1543 N N . ALA A 1 197 ? 4.674 -22.255 -11.843 1.00 30.58 197 ALA A N 1
ATOM 1544 C CA . ALA A 1 197 ? 4.835 -22.870 -13.136 1.00 30.58 197 ALA A CA 1
ATOM 1545 C C . ALA A 1 197 ? 6.021 -22.160 -13.783 1.00 30.58 197 ALA A C 1
ATOM 1547 O O . ALA A 1 197 ? 6.078 -20.927 -13.805 1.00 30.58 197 ALA A O 1
ATOM 1548 N N . ASP A 1 198 ? 6.989 -22.944 -14.242 1.00 35.44 198 ASP A N 1
ATOM 1549 C CA . ASP A 1 198 ? 8.080 -22.462 -15.073 1.00 35.44 198 ASP A CA 1
ATOM 1550 C C . ASP A 1 198 ? 7.480 -21.743 -16.288 1.00 35.44 198 ASP A C 1
ATOM 1552 O O . ASP A 1 198 ? 6.902 -22.365 -17.179 1.00 35.44 198 ASP A O 1
ATOM 1556 N N . CYS A 1 199 ? 7.557 -20.412 -16.289 1.00 25.61 199 CYS A N 1
ATOM 1557 C CA . CYS A 1 199 ? 7.051 -19.601 -17.384 1.00 25.61 199 CYS A CA 1
ATOM 1558 C C . CYS A 1 199 ? 8.047 -19.679 -18.557 1.00 25.61 199 CYS A C 1
ATOM 1560 O O . CYS A 1 199 ? 9.237 -19.399 -18.355 1.00 25.61 199 CYS A O 1
ATOM 1562 N N . PRO A 1 200 ? 7.612 -20.056 -19.774 1.00 29.47 200 PRO A N 1
ATOM 1563 C CA . PRO A 1 200 ? 8.464 -20.033 -20.954 1.00 29.47 200 PRO A CA 1
ATOM 1564 C C . PRO A 1 200 ? 8.905 -18.604 -21.282 1.00 29.47 200 PRO A C 1
ATOM 1566 O O . PRO A 1 200 ? 8.160 -17.642 -21.115 1.00 29.47 200 PRO A O 1
ATOM 1569 N N . SER A 1 201 ? 10.139 -18.489 -21.763 1.00 31.41 201 SER A N 1
ATOM 1570 C CA . SER A 1 201 ? 10.850 -17.256 -22.103 1.00 31.41 201 SER A CA 1
ATOM 1571 C C . SER A 1 201 ? 9.998 -16.183 -22.794 1.00 31.41 201 SER A C 1
ATOM 1573 O O . SER A 1 201 ? 9.469 -16.395 -23.888 1.00 31.41 201 SER A O 1
ATOM 1575 N N . VAL A 1 202 ? 9.991 -14.993 -22.189 1.00 29.34 202 VAL A N 1
ATOM 1576 C CA . VAL A 1 202 ? 9.476 -13.740 -22.748 1.00 29.34 202 VAL A CA 1
ATOM 1577 C C . VAL A 1 202 ? 10.233 -13.413 -24.035 1.00 29.34 202 VAL A C 1
ATOM 1579 O O . VAL A 1 202 ? 11.385 -12.993 -24.012 1.00 29.34 202 VAL A O 1
ATOM 1582 N N . SER A 1 203 ? 9.582 -13.616 -25.173 1.00 37.88 203 SER A N 1
ATOM 1583 C CA . SER A 1 203 ? 10.009 -13.057 -26.453 1.00 37.88 203 SER A CA 1
ATOM 1584 C C . SER A 1 203 ? 8.771 -12.764 -27.293 1.00 37.88 203 SER A C 1
ATOM 1586 O O . SER A 1 203 ? 8.420 -13.565 -28.152 1.00 37.88 203 SER A O 1
ATOM 1588 N N . ARG A 1 204 ? 8.070 -11.647 -27.009 1.00 31.42 204 ARG A N 1
ATOM 1589 C CA . ARG A 1 204 ? 7.271 -10.926 -28.031 1.00 31.42 204 ARG A CA 1
ATOM 1590 C C . ARG A 1 204 ? 6.581 -9.617 -27.641 1.00 31.42 204 ARG A C 1
ATOM 1592 O O . ARG A 1 204 ? 6.141 -8.940 -28.558 1.00 31.42 204 ARG A O 1
ATOM 1599 N N . ALA A 1 205 ? 6.522 -9.201 -26.382 1.00 28.53 205 ALA A N 1
ATOM 1600 C CA . ALA A 1 205 ? 5.853 -7.943 -26.031 1.00 28.53 205 ALA A CA 1
ATOM 1601 C C . ALA A 1 205 ? 6.855 -6.788 -25.855 1.00 28.53 205 ALA A C 1
ATOM 1603 O O . ALA A 1 205 ? 7.128 -6.356 -24.743 1.00 28.53 205 ALA A O 1
ATOM 1604 N N . VAL A 1 206 ? 7.443 -6.309 -26.955 1.00 31.95 206 VAL A N 1
ATOM 1605 C CA . VAL A 1 206 ? 8.045 -4.964 -26.999 1.00 31.95 206 VAL A CA 1
ATOM 1606 C C . VAL A 1 206 ? 7.682 -4.328 -28.337 1.00 31.95 206 VAL A C 1
ATOM 1608 O O . VAL A 1 206 ? 8.458 -4.353 -29.287 1.00 31.95 206 VAL A O 1
ATOM 1611 N N . ALA A 1 207 ? 6.460 -3.817 -28.428 1.00 29.98 207 ALA A N 1
ATOM 1612 C CA . ALA A 1 207 ? 6.057 -2.868 -29.456 1.00 29.98 207 ALA A CA 1
ATOM 1613 C C . ALA A 1 207 ? 4.757 -2.189 -29.007 1.00 29.98 207 ALA A C 1
ATOM 1615 O O . ALA A 1 207 ? 3.684 -2.687 -29.314 1.00 29.98 207 ALA A O 1
ATOM 1616 N N . ASP A 1 208 ? 4.882 -1.114 -28.220 1.00 35.09 208 ASP A N 1
ATOM 1617 C CA . ASP A 1 208 ? 4.227 0.197 -28.427 1.00 35.09 208 ASP A CA 1
ATOM 1618 C C . ASP A 1 208 ? 4.088 0.978 -27.096 1.00 35.09 208 ASP A C 1
ATOM 1620 O O . ASP A 1 208 ? 3.023 1.106 -26.502 1.00 35.09 208 ASP A O 1
ATOM 1624 N N . ALA A 1 209 ? 5.210 1.525 -26.608 1.00 32.22 209 ALA A N 1
ATOM 1625 C CA . ALA A 1 209 ? 5.272 2.400 -25.428 1.00 32.22 209 ALA A CA 1
ATOM 1626 C C . ALA A 1 209 ? 5.073 3.895 -25.784 1.00 32.22 209 ALA A C 1
ATOM 1628 O O . ALA A 1 209 ? 5.590 4.787 -25.106 1.00 32.22 209 ALA A O 1
ATOM 1629 N N . SER A 1 210 ? 4.365 4.204 -26.877 1.00 30.72 210 SER A N 1
ATOM 1630 C CA . SER A 1 210 ? 4.201 5.584 -27.362 1.00 30.72 210 SER A CA 1
ATOM 1631 C C . SER A 1 210 ? 3.273 6.454 -26.497 1.00 30.72 210 SER A C 1
ATOM 1633 O O . SER A 1 210 ? 3.305 7.684 -26.607 1.00 30.72 210 SER A O 1
ATOM 1635 N N . TRP A 1 211 ? 2.490 5.856 -25.592 1.00 32.72 211 TRP A N 1
ATOM 1636 C CA . TRP A 1 211 ? 1.596 6.584 -24.686 1.00 32.72 211 TRP A CA 1
ATOM 1637 C C . TRP A 1 211 ? 2.331 7.237 -23.498 1.00 32.72 211 TRP A C 1
ATOM 1639 O O . TRP A 1 211 ? 1.936 8.319 -23.056 1.00 32.72 211 TRP A O 1
ATOM 1649 N N . TYR A 1 212 ? 3.453 6.656 -23.055 1.00 26.02 212 TYR A N 1
ATOM 1650 C CA . TYR A 1 212 ? 4.198 7.081 -21.859 1.00 26.02 212 TYR A CA 1
ATOM 1651 C C . TYR A 1 212 ? 4.831 8.484 -22.004 1.00 26.02 212 TYR A C 1
ATOM 1653 O O . TYR A 1 212 ? 4.962 9.228 -21.034 1.00 26.02 212 TYR A O 1
ATOM 1661 N N . TRP A 1 213 ? 5.163 8.908 -23.230 1.00 28.20 213 TRP A N 1
ATOM 1662 C CA . TRP A 1 213 ? 5.835 10.192 -23.494 1.00 28.20 213 TRP A CA 1
ATOM 1663 C C . TRP A 1 213 ? 4.896 11.401 -23.629 1.00 28.20 213 TRP A C 1
ATOM 1665 O O . TRP A 1 213 ? 5.365 12.538 -23.632 1.00 28.20 213 TRP A O 1
ATOM 1675 N N . ARG A 1 214 ? 3.571 11.205 -23.718 1.00 31.39 214 ARG A N 1
ATOM 1676 C CA . ARG A 1 214 ? 2.608 12.317 -23.894 1.00 31.39 214 ARG A CA 1
ATOM 1677 C C . ARG A 1 214 ? 2.123 12.942 -22.582 1.00 31.39 214 ARG A C 1
ATOM 1679 O O . ARG A 1 214 ? 1.588 14.049 -22.611 1.00 31.39 214 ARG A O 1
ATOM 1686 N N . ALA A 1 215 ? 2.328 12.280 -21.444 1.00 33.22 215 ALA A N 1
ATOM 1687 C CA . ALA A 1 215 ? 1.883 12.771 -20.137 1.00 33.22 215 ALA A CA 1
ATOM 1688 C C . ALA A 1 215 ? 2.852 13.788 -19.489 1.00 33.22 215 ALA A C 1
ATOM 1690 O O . ALA A 1 215 ? 2.446 14.559 -18.623 1.00 33.22 215 ALA A O 1
ATOM 1691 N N . GLY A 1 216 ? 4.114 13.853 -19.937 1.00 29.11 216 GLY A N 1
ATOM 1692 C CA . GLY A 1 216 ? 5.163 14.679 -19.319 1.00 29.11 216 GLY A CA 1
ATOM 1693 C C . GLY A 1 216 ? 5.193 16.166 -19.706 1.00 29.11 216 GLY A C 1
ATOM 1694 O O . GLY A 1 216 ? 5.988 16.915 -19.150 1.00 29.11 216 GLY A O 1
ATOM 1695 N N . SER A 1 217 ? 4.356 16.629 -20.642 1.00 30.44 217 SER A N 1
ATOM 1696 C CA . SER A 1 217 ? 4.428 18.006 -21.179 1.00 30.44 217 SER A CA 1
ATOM 1697 C C . SER A 1 217 ? 3.373 18.976 -20.625 1.00 30.44 217 SER A C 1
ATOM 1699 O O . SER A 1 217 ? 3.179 20.044 -21.198 1.00 30.44 217 SER A O 1
ATOM 1701 N N . ARG A 1 218 ? 2.660 18.638 -19.540 1.00 29.59 218 ARG A N 1
ATOM 1702 C CA . ARG A 1 218 ? 1.596 19.493 -18.962 1.00 29.59 218 ARG A CA 1
ATOM 1703 C C . ARG A 1 218 ? 1.816 19.883 -17.497 1.00 29.59 218 ARG A C 1
ATOM 1705 O O . ARG A 1 218 ? 0.861 20.020 -16.741 1.00 29.59 218 ARG A O 1
ATOM 1712 N N . LEU A 1 219 ? 3.067 20.113 -17.107 1.00 30.53 219 LEU A N 1
ATOM 1713 C CA . LEU A 1 219 ? 3.406 20.826 -15.871 1.00 30.53 219 LEU A CA 1
ATOM 1714 C C . LEU A 1 219 ? 4.103 22.143 -16.217 1.00 30.53 219 LEU A C 1
ATOM 1716 O O . LEU A 1 219 ? 5.309 22.308 -16.080 1.00 30.53 219 LEU A O 1
ATOM 1720 N N . GLY A 1 220 ? 3.304 23.081 -16.703 1.00 32.91 220 GLY A N 1
ATOM 1721 C CA . GLY A 1 220 ? 3.655 24.479 -16.877 1.00 32.91 220 GLY A CA 1
ATOM 1722 C C . GLY A 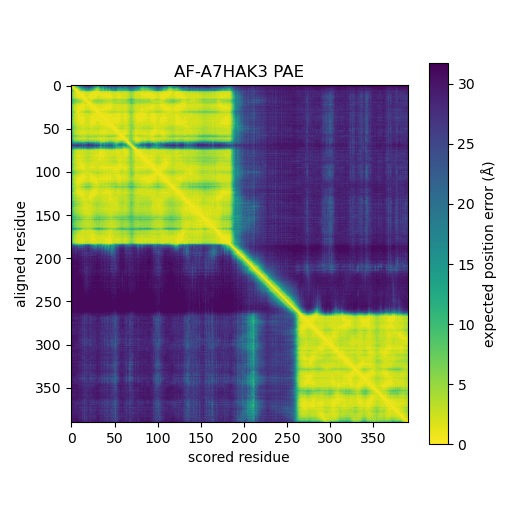1 220 ? 2.360 25.242 -17.100 1.00 32.91 220 GLY A C 1
ATOM 1723 O O . GLY A 1 220 ? 1.568 24.831 -17.936 1.00 32.91 220 GLY A O 1
ATOM 1724 N N . GLU A 1 221 ? 2.160 26.318 -16.341 1.00 32.12 221 GLU A N 1
ATOM 1725 C CA . GLU A 1 221 ? 1.031 27.262 -16.419 1.00 32.12 221 GLU A CA 1
ATOM 1726 C C . GLU A 1 221 ? -0.200 26.951 -15.550 1.00 32.12 221 GLU A C 1
ATOM 1728 O O . GLU A 1 221 ? -1.274 26.593 -16.025 1.00 32.12 221 GLU A O 1
ATOM 1733 N N . ARG A 1 222 ? -0.073 27.248 -14.249 1.00 28.53 222 ARG A N 1
ATOM 1734 C CA . ARG A 1 222 ? -1.073 28.059 -13.532 1.00 28.53 222 ARG A CA 1
ATOM 1735 C C . ARG A 1 222 ? -0.371 29.003 -12.559 1.00 28.53 222 ARG A C 1
ATOM 1737 O O . ARG A 1 222 ? -0.020 28.604 -11.458 1.00 28.53 222 ARG A O 1
ATOM 1744 N N . ASN A 1 223 ? -0.182 30.246 -12.985 1.00 28.02 223 ASN A N 1
ATOM 1745 C CA . ASN A 1 223 ? 0.023 31.396 -12.109 1.00 28.02 223 ASN A CA 1
ATOM 1746 C C . ASN A 1 223 ? -0.741 32.569 -12.730 1.00 28.02 223 ASN A C 1
ATOM 1748 O O . ASN A 1 223 ? -0.224 33.266 -13.598 1.00 28.02 223 ASN A O 1
ATOM 1752 N N . ASP A 1 224 ? -1.981 32.764 -12.292 1.00 28.83 224 ASP A N 1
ATOM 1753 C CA . ASP A 1 224 ? -2.648 34.053 -12.431 1.00 28.83 224 ASP A CA 1
ATOM 1754 C C . ASP A 1 224 ? -2.197 34.939 -11.267 1.00 28.83 224 ASP A C 1
ATOM 1756 O O . ASP A 1 224 ? -2.283 34.521 -10.116 1.00 28.83 224 ASP A O 1
ATOM 1760 N N . VAL A 1 225 ? -1.675 36.129 -11.573 1.00 26.47 225 VAL A N 1
ATOM 1761 C CA . VAL A 1 225 ? -2.120 37.462 -11.112 1.00 26.47 225 VAL A CA 1
ATOM 1762 C C . VAL A 1 225 ? -0.983 38.453 -11.411 1.00 26.47 225 VAL A C 1
ATOM 1764 O O . VAL A 1 225 ? 0.054 38.424 -10.758 1.00 26.47 225 VAL A O 1
ATOM 1767 N N . LEU A 1 226 ? -1.191 39.331 -12.398 1.00 26.70 226 LEU A N 1
ATOM 1768 C CA . LEU A 1 226 ? -0.987 40.795 -12.384 1.00 26.70 226 LEU A CA 1
ATOM 1769 C C . LEU A 1 226 ? -0.939 41.297 -13.840 1.00 26.70 226 LEU A C 1
ATOM 1771 O O . LEU A 1 226 ? -0.186 40.802 -14.671 1.00 26.70 226 LEU A O 1
ATOM 1775 N N . GLY A 1 227 ? -1.832 42.236 -14.155 1.00 24.50 227 GLY A N 1
ATOM 1776 C CA . GLY A 1 227 ? -2.190 42.608 -15.522 1.00 24.50 227 GLY A CA 1
ATOM 1777 C C . GLY A 1 227 ? -1.189 43.483 -16.277 1.00 24.50 227 GLY A C 1
ATOM 1778 O O . GLY A 1 227 ? -0.266 44.055 -15.707 1.00 24.50 227 GLY A O 1
ATOM 1779 N N . GLY A 1 228 ? -1.475 43.673 -17.569 1.00 23.73 228 GLY A N 1
ATOM 1780 C CA . GLY A 1 228 ? -0.941 44.800 -18.333 1.00 23.73 228 GLY A CA 1
ATOM 1781 C C . GLY A 1 228 ? -0.622 44.519 -19.801 1.00 23.73 228 GLY A C 1
ATOM 1782 O O . GLY A 1 228 ? 0.492 44.143 -20.114 1.00 23.73 228 GLY A O 1
ATOM 1783 N N . ARG A 1 229 ? -1.585 44.874 -20.664 1.00 25.72 229 ARG A N 1
ATOM 1784 C CA . ARG A 1 229 ? -1.468 45.347 -22.063 1.00 25.72 229 ARG A CA 1
ATOM 1785 C C . ARG A 1 229 ? -0.886 44.436 -23.161 1.00 25.72 229 ARG A C 1
ATOM 1787 O O . ARG A 1 229 ? 0.191 43.872 -23.079 1.00 25.72 229 ARG A O 1
ATOM 1794 N N . ALA A 1 230 ? -1.646 44.434 -24.255 1.00 27.06 230 ALA A N 1
ATOM 1795 C CA . ALA A 1 230 ? -1.392 43.818 -25.548 1.00 27.06 230 ALA A CA 1
ATOM 1796 C C . ALA A 1 230 ? -0.349 44.562 -26.406 1.00 27.06 230 ALA A C 1
ATOM 1798 O O . ALA A 1 230 ? -0.314 45.793 -26.380 1.00 27.06 230 ALA A O 1
ATOM 1799 N N . SER A 1 231 ? 0.364 43.811 -27.258 1.00 27.27 231 SER A N 1
ATOM 1800 C CA . SER A 1 231 ? 0.794 44.231 -28.606 1.00 27.27 231 SER A CA 1
ATOM 1801 C C . SER A 1 231 ? 1.284 43.031 -29.449 1.00 27.27 231 SER A C 1
ATOM 1803 O O . SER A 1 231 ? 2.258 42.392 -29.074 1.00 27.27 231 SER A O 1
ATOM 1805 N N . GLU A 1 232 ? 0.542 42.767 -30.532 1.00 26.67 232 GLU A N 1
ATOM 1806 C CA . GLU A 1 232 ? 0.786 42.167 -31.873 1.00 26.67 232 GLU A CA 1
ATOM 1807 C C . GLU A 1 232 ? 2.012 41.288 -32.282 1.00 26.67 232 GLU A C 1
ATOM 1809 O O . GLU A 1 232 ? 3.055 41.306 -31.636 1.00 26.67 232 GLU A O 1
ATOM 1814 N N . PRO A 1 233 ? 1.874 40.491 -33.384 1.00 31.75 233 PRO A N 1
ATOM 1815 C CA . PRO A 1 233 ? 2.662 39.287 -33.687 1.00 31.75 233 PRO A CA 1
ATOM 1816 C C . PRO A 1 233 ? 3.755 39.486 -34.759 1.00 31.75 233 PRO A C 1
ATOM 1818 O O . PRO A 1 233 ? 3.668 40.392 -35.583 1.00 31.75 233 PRO A O 1
ATOM 1821 N N . LEU A 1 234 ? 4.737 38.573 -34.825 1.00 26.92 234 LEU A N 1
ATOM 1822 C CA . LEU A 1 234 ? 5.739 38.520 -35.904 1.00 26.92 234 LEU A CA 1
ATOM 1823 C C . LEU A 1 234 ? 5.838 37.127 -36.556 1.00 26.92 234 LEU A C 1
ATOM 1825 O O . LEU A 1 234 ? 6.354 36.173 -35.986 1.00 26.92 234 LEU A O 1
ATOM 1829 N N . GLU A 1 235 ? 5.237 37.084 -37.744 1.00 26.64 235 GLU A N 1
ATOM 1830 C CA . GLU A 1 235 ? 5.601 36.474 -39.032 1.00 26.64 235 GLU A CA 1
ATOM 1831 C C . GLU A 1 235 ? 6.372 35.144 -39.183 1.00 26.64 235 GLU A C 1
ATOM 1833 O O . GLU A 1 235 ? 7.402 34.850 -38.584 1.00 26.64 235 GLU A O 1
ATOM 1838 N N . ARG A 1 236 ? 5.846 34.399 -40.169 1.00 26.97 236 ARG A N 1
ATOM 1839 C CA . ARG A 1 236 ? 6.378 33.233 -40.882 1.00 26.97 236 ARG A CA 1
ATOM 1840 C C . ARG A 1 236 ? 7.678 33.547 -41.628 1.00 26.97 236 ARG A C 1
ATOM 1842 O O . ARG A 1 236 ? 7.763 34.581 -42.282 1.00 26.97 236 ARG A O 1
ATOM 1849 N N . ILE A 1 237 ? 8.573 32.561 -41.720 1.00 29.22 237 ILE A N 1
ATOM 1850 C CA . ILE A 1 237 ? 9.540 32.458 -42.824 1.00 29.22 237 ILE A CA 1
ATOM 1851 C C . ILE A 1 237 ? 9.517 31.028 -43.385 1.00 29.22 237 ILE A C 1
ATOM 1853 O O . ILE A 1 237 ? 9.501 30.050 -42.639 1.00 29.22 237 ILE A O 1
ATOM 1857 N N . ASN A 1 238 ? 9.444 30.959 -44.716 1.00 27.03 238 ASN A N 1
ATOM 1858 C CA . ASN A 1 238 ? 9.301 29.781 -45.569 1.00 27.03 238 ASN A CA 1
ATOM 1859 C C . ASN A 1 238 ? 10.594 28.962 -45.729 1.00 27.03 238 ASN A C 1
ATOM 1861 O O . ASN A 1 238 ? 11.683 29.514 -45.841 1.00 27.03 238 ASN A O 1
ATOM 1865 N N . ASP A 1 239 ? 10.401 27.646 -45.814 1.00 26.56 239 ASP A N 1
ATOM 1866 C CA . ASP A 1 239 ? 10.746 26.738 -46.922 1.00 26.56 239 ASP A CA 1
ATOM 1867 C C . ASP A 1 239 ? 11.977 27.027 -47.813 1.00 26.56 239 ASP A C 1
ATOM 1869 O O . ASP A 1 239 ? 12.021 28.001 -48.566 1.00 26.56 239 ASP A O 1
ATOM 1873 N N . ALA A 1 240 ? 12.902 26.061 -47.843 1.00 27.98 240 ALA A N 1
ATOM 1874 C CA . ALA A 1 240 ? 13.750 25.753 -48.996 1.00 27.98 240 ALA A CA 1
ATOM 1875 C C . ALA A 1 240 ? 14.158 24.268 -48.935 1.00 27.98 240 ALA A C 1
ATOM 1877 O O . ALA A 1 240 ? 15.020 23.869 -48.151 1.00 27.98 240 ALA A O 1
ATOM 1878 N N . GLY A 1 241 ? 13.494 23.440 -49.744 1.00 25.00 241 GLY A N 1
ATOM 1879 C CA . GLY A 1 241 ? 13.761 22.008 -49.853 1.00 25.00 241 GLY A CA 1
ATOM 1880 C C . GLY A 1 241 ? 14.977 21.660 -50.710 1.00 25.00 241 GLY A C 1
ATOM 1881 O O . GLY A 1 241 ? 15.381 22.442 -51.563 1.00 25.00 241 GLY A O 1
ATOM 1882 N N . VAL A 1 242 ? 15.495 20.436 -50.542 1.00 28.50 242 VAL A N 1
ATOM 1883 C CA . VAL A 1 242 ? 16.305 19.736 -51.553 1.00 28.50 242 VAL A CA 1
ATOM 1884 C C . VAL A 1 242 ? 16.121 18.211 -51.436 1.00 28.50 242 VAL A C 1
ATOM 1886 O O . VAL A 1 242 ? 16.533 17.596 -50.461 1.00 28.50 242 VAL A O 1
ATOM 1889 N N . GLY A 1 243 ? 15.524 17.619 -52.477 1.00 25.78 243 GLY A N 1
ATOM 1890 C CA . GLY A 1 243 ? 16.041 16.440 -53.191 1.00 25.78 243 GLY A CA 1
ATOM 1891 C C . GLY A 1 243 ? 16.035 15.054 -52.530 1.00 25.78 243 GLY A C 1
ATOM 1892 O O . GLY A 1 243 ? 16.998 14.656 -51.885 1.00 25.78 243 GLY A O 1
ATOM 1893 N N . PHE A 1 244 ? 15.030 14.242 -52.875 1.00 27.48 244 PHE A N 1
ATOM 1894 C CA . PHE A 1 244 ? 15.078 12.775 -52.805 1.00 27.48 244 PHE A CA 1
ATOM 1895 C C . PHE A 1 244 ? 16.011 12.188 -53.883 1.00 27.48 244 PHE A C 1
ATOM 1897 O O . PHE A 1 244 ? 15.864 12.499 -55.064 1.00 27.48 244 PHE A O 1
ATOM 1904 N N . GLY A 1 245 ? 16.891 11.258 -53.496 1.00 24.97 245 GLY A N 1
ATOM 1905 C CA . GLY A 1 245 ? 17.707 10.450 -54.408 1.00 24.97 245 GLY A CA 1
ATOM 1906 C C . GLY A 1 245 ? 17.892 9.019 -53.896 1.00 24.97 245 GLY A C 1
ATOM 1907 O O . GLY A 1 245 ? 18.687 8.771 -52.997 1.00 24.97 245 GLY A O 1
ATOM 1908 N N . ARG A 1 246 ? 17.145 8.072 -54.478 1.00 31.17 246 ARG A N 1
ATOM 1909 C CA . ARG A 1 246 ? 17.299 6.613 -54.325 1.00 31.17 246 ARG A CA 1
ATOM 1910 C C . ARG A 1 246 ? 18.338 6.088 -55.321 1.00 31.17 246 ARG A C 1
ATOM 1912 O O . ARG A 1 246 ? 18.063 6.159 -56.513 1.00 31.17 246 ARG A O 1
ATOM 1919 N N . GLN A 1 247 ? 19.416 5.459 -54.852 1.00 28.52 247 GLN A N 1
ATOM 1920 C CA . GLN A 1 247 ? 20.193 4.391 -55.521 1.00 28.52 247 GLN A CA 1
ATOM 1921 C C . GLN A 1 247 ? 20.835 3.574 -54.378 1.00 28.52 247 GLN A C 1
ATOM 1923 O O . GLN A 1 247 ? 21.299 4.165 -53.414 1.00 28.52 247 GLN A O 1
ATOM 1928 N N . GLY A 1 248 ? 20.778 2.247 -54.277 1.00 27.58 248 GLY A N 1
ATOM 1929 C CA . GLY A 1 248 ? 21.085 1.220 -55.267 1.00 27.58 248 GLY A CA 1
ATOM 1930 C C . GLY A 1 248 ? 22.179 0.341 -54.643 1.00 27.58 248 GLY A C 1
ATOM 1931 O O . GLY A 1 248 ? 23.354 0.677 -54.710 1.00 27.58 248 GLY A O 1
ATOM 1932 N N . VAL A 1 249 ? 21.789 -0.733 -53.950 1.00 27.91 249 VAL A N 1
ATOM 1933 C CA . VAL A 1 249 ? 22.704 -1.679 -53.285 1.00 27.91 249 VAL A CA 1
ATOM 1934 C C . VAL A 1 249 ? 23.362 -2.587 -54.325 1.00 27.91 249 VAL A C 1
ATOM 1936 O O . VAL A 1 249 ? 22.690 -3.411 -54.941 1.00 27.91 249 VAL A O 1
ATOM 1939 N N . HIS A 1 250 ? 24.681 -2.466 -54.486 1.00 28.02 250 HIS A N 1
ATOM 1940 C CA . HIS A 1 250 ? 25.507 -3.462 -55.164 1.00 28.02 250 HIS A CA 1
ATOM 1941 C C . HIS A 1 250 ? 26.295 -4.273 -54.138 1.00 28.02 250 HIS A C 1
ATOM 1943 O O . HIS A 1 250 ? 27.089 -3.744 -53.365 1.00 28.02 250 HIS A O 1
ATOM 1949 N N . ALA A 1 251 ? 26.061 -5.583 -54.166 1.00 32.69 251 ALA A N 1
ATOM 1950 C CA . ALA A 1 251 ? 26.838 -6.579 -53.457 1.00 32.69 251 ALA A CA 1
ATOM 1951 C C . ALA A 1 251 ? 28.224 -6.734 -54.099 1.00 32.69 251 ALA A C 1
ATOM 1953 O O . ALA A 1 251 ? 28.332 -6.981 -55.301 1.00 32.69 251 ALA A O 1
ATOM 1954 N N . THR A 1 252 ? 29.274 -6.697 -53.283 1.00 29.81 252 THR A N 1
ATOM 1955 C CA . THR A 1 252 ? 30.573 -7.281 -53.619 1.00 29.81 252 THR A CA 1
ATOM 1956 C C . THR A 1 252 ? 30.985 -8.242 -52.513 1.00 29.81 252 THR A C 1
ATOM 1958 O O . THR A 1 252 ? 31.071 -7.916 -51.333 1.00 29.81 252 THR A O 1
ATOM 1961 N N . ARG A 1 253 ? 31.186 -9.488 -52.928 1.00 34.31 253 ARG A N 1
ATOM 1962 C CA . ARG A 1 253 ? 31.701 -10.591 -52.127 1.00 34.31 253 ARG A CA 1
ATOM 1963 C C . ARG A 1 253 ? 33.227 -10.496 -52.179 1.00 34.31 253 ARG A C 1
ATOM 1965 O O . ARG A 1 253 ? 33.777 -10.504 -53.277 1.00 34.31 253 ARG A O 1
ATOM 1972 N N . SER A 1 254 ? 33.905 -10.436 -51.036 1.00 30.12 254 SER A N 1
ATOM 1973 C CA . SER A 1 254 ? 35.348 -10.690 -50.976 1.00 30.12 254 SER A CA 1
ATOM 1974 C C . SER A 1 254 ? 35.722 -11.488 -49.728 1.00 30.12 254 SER A C 1
ATOM 1976 O O . SER A 1 254 ? 35.006 -11.495 -48.729 1.00 30.12 254 SER A O 1
ATOM 1978 N N . LEU A 1 255 ? 36.789 -12.260 -49.891 1.00 31.62 255 LEU A N 1
ATOM 1979 C CA . LEU A 1 255 ? 37.142 -13.481 -49.179 1.00 31.62 255 LEU A CA 1
ATOM 1980 C C . LEU A 1 255 ? 37.787 -13.271 -47.796 1.00 31.62 255 LEU A C 1
ATOM 1982 O O . LEU A 1 255 ? 38.372 -12.242 -47.484 1.00 31.62 255 LEU A O 1
ATOM 1986 N N . VAL A 1 256 ? 37.677 -14.347 -47.019 1.00 37.19 256 VAL A N 1
ATOM 1987 C CA . VAL A 1 256 ? 38.252 -14.681 -45.707 1.00 37.19 256 VAL A CA 1
ATOM 1988 C C . VAL A 1 256 ? 39.743 -14.334 -45.559 1.00 37.19 256 VAL A C 1
ATOM 1990 O O . VAL A 1 256 ? 40.538 -14.779 -46.379 1.00 37.19 256 VAL A O 1
ATOM 1993 N N . ALA A 1 257 ? 40.125 -13.677 -44.452 1.00 31.42 257 ALA A N 1
ATOM 1994 C CA . ALA A 1 257 ? 41.084 -14.178 -43.443 1.00 31.42 257 ALA A CA 1
ATOM 1995 C C . ALA A 1 257 ? 41.564 -13.063 -42.490 1.00 31.42 257 ALA A C 1
ATOM 1997 O O . ALA A 1 257 ? 42.038 -12.022 -42.928 1.00 31.42 257 ALA A O 1
ATOM 1998 N N . GLY A 1 258 ? 41.522 -13.337 -41.180 1.00 30.78 258 GLY A N 1
ATOM 1999 C CA . GLY A 1 258 ? 42.230 -12.562 -40.156 1.00 30.78 258 GLY A CA 1
ATOM 2000 C C . GLY A 1 258 ? 41.398 -12.330 -38.897 1.00 30.78 258 GLY A C 1
ATOM 2001 O O . GLY A 1 258 ? 40.525 -11.471 -38.880 1.00 30.78 258 GLY A O 1
ATOM 2002 N N . ARG A 1 259 ? 41.680 -13.079 -37.822 1.00 43.66 259 ARG A N 1
ATOM 2003 C CA . ARG A 1 259 ? 41.226 -12.745 -36.462 1.00 43.66 259 ARG A CA 1
ATOM 2004 C C . ARG A 1 259 ? 41.920 -11.450 -36.026 1.00 43.66 259 ARG A C 1
ATOM 2006 O O . ARG A 1 259 ? 42.989 -11.499 -35.428 1.00 43.66 259 ARG A O 1
ATOM 2013 N N . GLY A 1 260 ? 41.333 -10.309 -36.369 1.00 32.78 260 GLY A N 1
ATOM 2014 C CA . GLY A 1 260 ? 41.660 -9.019 -35.774 1.00 32.78 260 GLY A CA 1
ATOM 2015 C C . GLY A 1 260 ? 40.805 -8.824 -34.530 1.00 32.78 260 GLY A C 1
ATOM 2016 O O . GLY A 1 260 ? 39.580 -8.846 -34.610 1.00 32.78 260 GLY A O 1
ATOM 2017 N N . THR A 1 261 ? 41.435 -8.667 -33.372 1.00 41.88 261 THR A N 1
ATOM 2018 C CA . THR A 1 261 ? 40.781 -8.110 -32.187 1.00 41.88 261 THR A CA 1
ATOM 2019 C C . THR A 1 261 ? 40.342 -6.690 -32.536 1.00 41.88 261 THR A C 1
ATOM 2021 O O . THR A 1 261 ? 41.191 -5.816 -32.708 1.00 41.88 261 THR A O 1
ATOM 2024 N N . ASN A 1 262 ? 39.038 -6.469 -32.707 1.00 46.22 262 ASN A N 1
ATOM 2025 C CA . ASN A 1 262 ? 38.477 -5.130 -32.871 1.00 46.22 262 ASN A CA 1
ATOM 2026 C C . ASN A 1 262 ? 38.771 -4.354 -31.580 1.00 46.22 262 ASN A C 1
ATOM 2028 O O . ASN A 1 262 ? 38.147 -4.611 -30.557 1.00 46.22 262 ASN A O 1
ATOM 2032 N N . MET A 1 263 ? 39.762 -3.461 -31.602 1.00 51.75 263 MET A N 1
ATOM 2033 C CA . MET A 1 263 ? 39.979 -2.515 -30.509 1.00 51.75 263 MET A CA 1
ATOM 2034 C C . MET A 1 263 ? 38.910 -1.432 -30.626 1.00 51.75 263 MET A C 1
ATOM 2036 O O . MET A 1 263 ? 39.059 -0.476 -31.385 1.00 51.75 263 MET A O 1
ATOM 2040 N N . THR A 1 264 ? 37.799 -1.619 -29.923 1.00 60.62 264 THR A N 1
ATOM 2041 C CA . THR A 1 264 ? 36.758 -0.603 -29.764 1.00 60.62 264 THR A CA 1
ATOM 2042 C C . THR A 1 264 ? 37.300 0.550 -28.926 1.00 60.62 264 THR A C 1
ATOM 2044 O O . THR A 1 264 ? 37.796 0.351 -27.821 1.00 60.62 264 THR A O 1
ATOM 2047 N N . THR A 1 265 ? 37.248 1.768 -29.463 1.00 79.00 265 THR A N 1
ATOM 2048 C CA . THR A 1 265 ? 37.716 2.968 -28.759 1.00 79.00 265 THR A CA 1
ATOM 2049 C C . THR A 1 265 ? 36.811 3.254 -27.550 1.00 79.00 265 THR A C 1
ATOM 2051 O O . THR A 1 265 ? 35.589 3.234 -27.715 1.00 79.00 265 THR A O 1
ATOM 2054 N N . PRO A 1 266 ? 37.365 3.527 -26.351 1.00 86.12 266 PRO A N 1
ATOM 2055 C CA . PRO A 1 266 ? 36.564 3.880 -25.183 1.00 86.12 266 PRO A CA 1
ATOM 2056 C C . PRO A 1 266 ? 35.734 5.143 -25.429 1.00 86.12 266 PRO A C 1
ATOM 2058 O O . PRO A 1 266 ? 36.230 6.128 -25.978 1.00 86.12 266 PRO A O 1
ATOM 2061 N N . ARG A 1 267 ? 34.475 5.118 -24.994 1.00 90.75 267 ARG A N 1
ATOM 2062 C CA . ARG A 1 267 ? 33.526 6.230 -25.046 1.00 90.75 267 ARG A CA 1
ATOM 2063 C C . ARG A 1 267 ? 33.115 6.616 -23.628 1.00 90.75 267 ARG A C 1
ATOM 2065 O O . ARG A 1 267 ? 32.926 5.756 -22.769 1.00 90.75 267 ARG A O 1
ATOM 2072 N N . THR A 1 268 ? 32.949 7.913 -23.397 1.00 95.69 268 THR A N 1
ATOM 2073 C CA . THR A 1 268 ? 32.352 8.437 -22.165 1.00 95.69 268 THR A CA 1
ATOM 2074 C C . THR A 1 268 ? 30.832 8.459 -22.294 1.00 95.69 268 THR A C 1
ATOM 2076 O O . THR A 1 268 ? 30.290 8.966 -23.278 1.00 95.69 268 THR A O 1
ATOM 2079 N N . TYR A 1 269 ? 30.157 7.901 -21.297 1.00 97.00 269 TYR A N 1
ATOM 2080 C CA . TYR A 1 269 ? 28.706 7.870 -21.173 1.00 97.00 269 TYR A CA 1
ATOM 2081 C C . TYR A 1 269 ? 28.264 8.849 -20.098 1.00 97.00 269 TYR A C 1
ATOM 2083 O O . TYR A 1 269 ? 28.915 8.966 -19.060 1.00 97.00 269 TYR A O 1
ATOM 2091 N N . SER A 1 270 ? 27.139 9.513 -20.339 1.00 97.88 270 SER A N 1
ATOM 2092 C CA . SER A 1 270 ? 26.436 10.320 -19.347 1.00 97.88 270 SER A CA 1
ATOM 2093 C C . SER A 1 270 ? 25.233 9.546 -18.827 1.00 97.88 270 SER A C 1
ATOM 2095 O O . SER A 1 270 ? 24.573 8.818 -19.571 1.00 97.88 270 SER A O 1
ATOM 2097 N N . ALA A 1 271 ? 24.964 9.680 -17.537 1.00 98.38 271 ALA A N 1
ATOM 2098 C CA . ALA A 1 271 ? 23.875 8.996 -16.872 1.00 98.38 271 ALA A CA 1
ATOM 2099 C C . ALA A 1 271 ? 23.278 9.867 -15.766 1.00 98.38 271 ALA A C 1
ATOM 2101 O O . ALA A 1 271 ? 23.943 10.736 -15.196 1.00 98.38 271 ALA A O 1
ATOM 2102 N N . SER A 1 272 ? 22.014 9.627 -15.434 1.00 98.44 272 SER A N 1
ATOM 2103 C CA . SER A 1 272 ? 21.350 10.316 -14.332 1.00 98.44 272 SER A CA 1
ATOM 2104 C C . SER A 1 272 ? 20.256 9.474 -13.693 1.00 98.44 272 SER A C 1
ATOM 2106 O O . SER A 1 272 ? 19.695 8.571 -14.307 1.00 98.44 272 SER A O 1
ATOM 2108 N N . CYS A 1 273 ? 19.899 9.800 -12.451 1.00 97.69 273 CYS A N 1
ATOM 2109 C CA . CYS A 1 273 ? 18.617 9.353 -11.912 1.00 97.69 273 CYS A CA 1
ATOM 2110 C C . CYS A 1 273 ? 17.443 10.021 -12.663 1.00 97.69 273 CYS A C 1
ATOM 2112 O O . CYS A 1 273 ? 17.647 10.968 -13.427 1.00 97.69 273 CYS A O 1
ATOM 2114 N N . HIS A 1 274 ? 16.210 9.565 -12.416 1.00 95.69 274 HIS A N 1
ATOM 2115 C CA . HIS A 1 274 ? 15.019 10.055 -13.124 1.00 95.69 274 HIS A CA 1
ATOM 2116 C C . HIS A 1 274 ? 14.800 11.569 -12.970 1.00 95.69 274 HIS A C 1
ATOM 2118 O O . HIS A 1 274 ? 14.543 12.252 -13.952 1.00 95.69 274 HIS A O 1
ATOM 2124 N N . CYS A 1 275 ? 14.965 12.119 -11.762 1.00 93.25 275 CYS A N 1
ATOM 2125 C CA . CYS A 1 275 ? 14.809 13.560 -11.533 1.00 93.25 275 CYS A CA 1
ATOM 2126 C C . CYS A 1 275 ? 16.040 14.399 -11.927 1.00 93.25 275 CYS A C 1
ATOM 2128 O O . CYS A 1 275 ? 16.031 15.613 -11.741 1.00 93.25 275 CYS A O 1
ATOM 2130 N N . GLY A 1 276 ? 17.125 13.772 -12.397 1.00 95.19 276 GLY A N 1
ATOM 2131 C CA . GLY A 1 276 ? 18.359 14.457 -12.791 1.00 95.19 276 GLY A CA 1
ATOM 2132 C C . GLY A 1 276 ? 19.189 15.043 -11.642 1.00 95.19 276 GLY A C 1
ATOM 2133 O O . GLY A 1 276 ? 20.217 15.666 -11.904 1.00 95.19 276 GLY A O 1
ATOM 2134 N N . ALA A 1 277 ? 18.777 14.855 -10.382 1.00 95.31 277 ALA A N 1
ATOM 2135 C CA . ALA A 1 277 ? 19.483 15.380 -9.209 1.00 95.31 277 ALA A CA 1
ATOM 2136 C C . ALA A 1 277 ? 20.838 14.700 -8.965 1.00 95.31 277 ALA A C 1
ATOM 2138 O O . ALA A 1 277 ? 21.742 15.329 -8.429 1.00 95.31 277 ALA A O 1
ATOM 2139 N N . ILE A 1 278 ? 20.967 13.433 -9.366 1.00 98.19 278 ILE A N 1
ATOM 2140 C CA . ILE A 1 278 ? 22.239 12.711 -9.416 1.00 98.19 278 ILE A CA 1
ATOM 2141 C C . ILE A 1 278 ? 22.589 12.539 -10.882 1.00 98.19 278 ILE A C 1
ATOM 2143 O O . ILE A 1 278 ? 21.802 11.958 -11.639 1.00 98.19 278 ILE A O 1
ATOM 2147 N N . ARG A 1 279 ? 23.770 13.015 -11.261 1.00 98.25 279 ARG A N 1
ATOM 2148 C CA . ARG A 1 279 ? 24.348 12.839 -12.592 1.00 98.25 279 ARG A CA 1
ATOM 2149 C C . ARG A 1 279 ? 25.710 12.210 -12.439 1.00 98.25 279 ARG A C 1
ATOM 2151 O O . ARG A 1 279 ? 26.397 12.463 -11.458 1.00 98.25 279 ARG A O 1
ATOM 2158 N N . PHE A 1 280 ? 26.086 11.374 -13.385 1.00 98.25 280 PHE A N 1
ATOM 2159 C CA . PHE A 1 280 ? 27.403 10.777 -13.370 1.00 98.25 280 PHE A CA 1
ATOM 2160 C C . PHE A 1 280 ? 27.863 10.445 -14.778 1.00 98.25 280 PHE A C 1
ATOM 2162 O O . PHE A 1 280 ? 27.051 10.190 -15.671 1.00 98.25 280 PHE A O 1
ATOM 2169 N N . THR A 1 281 ? 29.173 10.461 -14.973 1.00 98.25 281 THR A N 1
ATOM 2170 C CA . THR A 1 281 ? 29.814 10.051 -16.218 1.00 98.25 281 THR A CA 1
ATOM 2171 C C . THR A 1 281 ? 30.748 8.889 -15.949 1.00 98.25 281 THR A C 1
ATOM 2173 O O . THR A 1 281 ? 31.272 8.740 -14.848 1.00 98.25 281 THR A O 1
ATOM 2176 N N . PHE A 1 282 ? 30.926 8.024 -16.942 1.00 96.62 282 PHE A N 1
ATOM 2177 C CA . PHE A 1 282 ? 31.924 6.962 -16.876 1.00 96.62 282 PHE A CA 1
ATOM 2178 C C . PHE A 1 282 ? 32.425 6.590 -18.266 1.00 96.62 282 PHE A C 1
ATOM 2180 O O . PHE A 1 282 ? 31.695 6.711 -19.251 1.00 96.62 282 PHE A O 1
ATOM 2187 N N . THR A 1 283 ? 33.674 6.138 -18.358 1.00 92.81 283 THR A N 1
ATOM 2188 C CA . THR A 1 283 ? 34.305 5.801 -19.643 1.00 92.81 283 THR A CA 1
ATOM 2189 C C . THR A 1 283 ? 34.509 4.301 -19.778 1.00 92.81 283 THR A C 1
ATOM 2191 O O . THR A 1 283 ? 35.100 3.664 -18.908 1.00 92.81 283 THR A O 1
ATOM 2194 N N . CYS A 1 284 ? 34.025 3.719 -20.876 1.00 92.62 284 CYS A N 1
ATOM 2195 C CA . CYS A 1 284 ? 34.246 2.309 -21.187 1.00 92.62 284 CYS A CA 1
ATOM 2196 C C . CYS A 1 284 ? 34.104 2.014 -22.681 1.00 92.62 284 CYS A C 1
ATOM 2198 O O . CYS A 1 284 ? 33.750 2.888 -23.468 1.00 92.62 284 CYS A O 1
ATOM 2200 N N . GLU A 1 285 ? 34.410 0.781 -23.082 1.00 91.56 285 GLU A N 1
ATOM 2201 C CA . GL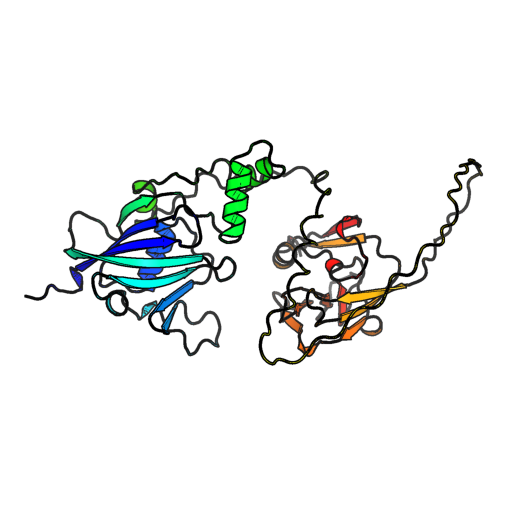U A 1 285 ? 34.082 0.291 -24.424 1.00 91.56 285 GLU A CA 1
ATOM 2202 C C . GLU A 1 285 ? 32.564 0.313 -24.675 1.00 91.56 285 GLU A C 1
ATOM 2204 O O . GLU A 1 285 ? 31.757 0.624 -23.796 1.00 91.56 285 GLU A O 1
ATOM 2209 N N . GLU A 1 286 ? 32.157 -0.000 -25.901 1.00 92.94 286 GLU A N 1
ATOM 2210 C CA . GLU A 1 286 ? 30.744 -0.041 -26.261 1.00 92.94 286 GLU A CA 1
ATOM 2211 C C . GLU A 1 286 ? 29.940 -0.977 -25.341 1.00 92.94 286 GLU A C 1
ATOM 2213 O O . GLU A 1 286 ? 30.282 -2.149 -25.149 1.00 92.94 286 GLU A O 1
ATOM 2218 N N . ILE A 1 287 ? 28.853 -0.455 -24.762 1.00 94.88 287 ILE A N 1
ATOM 2219 C CA . ILE A 1 287 ? 27.979 -1.225 -23.875 1.00 94.88 287 ILE A CA 1
ATOM 2220 C C . ILE A 1 287 ? 27.103 -2.132 -24.739 1.00 94.88 287 ILE A C 1
ATOM 2222 O O . ILE A 1 287 ? 26.076 -1.717 -25.261 1.00 94.88 287 ILE A O 1
ATOM 2226 N N . THR A 1 288 ? 27.517 -3.388 -24.873 1.00 93.69 288 THR A N 1
ATOM 2227 C CA . THR A 1 288 ? 26.816 -4.412 -25.673 1.00 93.69 288 THR A CA 1
ATOM 2228 C C . THR A 1 288 ? 26.096 -5.459 -24.822 1.00 93.69 288 THR A C 1
ATOM 2230 O O . THR A 1 288 ? 25.313 -6.257 -25.334 1.00 93.69 288 THR A O 1
ATOM 2233 N N . SER A 1 289 ? 26.342 -5.472 -23.509 1.00 94.88 289 SER A N 1
ATOM 2234 C CA . SER A 1 289 ? 25.758 -6.440 -22.578 1.00 94.88 289 SER A CA 1
ATOM 2235 C C . SER A 1 289 ? 25.523 -5.844 -21.194 1.00 94.88 289 SER A C 1
ATOM 2237 O O . SER A 1 289 ? 26.172 -4.878 -20.780 1.00 94.88 289 SER A O 1
ATOM 2239 N N . GLY A 1 290 ? 24.621 -6.479 -20.452 1.00 95.25 290 GLY A N 1
ATOM 2240 C CA . GLY A 1 290 ? 24.313 -6.158 -19.068 1.00 95.25 290 GLY A CA 1
ATOM 2241 C C . GLY A 1 290 ? 24.146 -7.406 -18.211 1.00 95.25 290 GLY A C 1
ATOM 2242 O O . GLY A 1 290 ? 24.171 -8.548 -18.673 1.00 95.25 290 GLY A O 1
ATOM 2243 N N . ARG A 1 291 ? 23.976 -7.195 -16.908 1.00 92.62 291 ARG A N 1
ATOM 2244 C CA . ARG A 1 291 ? 23.823 -8.269 -15.928 1.00 92.62 291 ARG A CA 1
ATOM 2245 C C . ARG A 1 291 ? 22.657 -7.995 -14.994 1.00 92.62 291 ARG A C 1
ATOM 2247 O O . ARG A 1 291 ? 22.569 -6.923 -14.402 1.00 92.62 291 ARG A O 1
ATOM 2254 N N . ARG A 1 292 ? 21.814 -8.999 -14.775 1.00 94.06 292 ARG A N 1
ATOM 2255 C CA . ARG A 1 292 ? 20.827 -9.018 -13.684 1.00 94.06 292 ARG A CA 1
ATOM 2256 C C . ARG A 1 292 ? 21.244 -10.047 -12.644 1.00 94.06 292 ARG A C 1
ATOM 2258 O O . ARG A 1 292 ? 21.994 -10.973 -12.933 1.00 94.06 292 ARG A O 1
ATOM 2265 N N . CYS A 1 293 ? 20.781 -9.881 -11.415 1.00 85.00 293 CYS A N 1
ATOM 2266 C CA . CYS A 1 293 ? 21.036 -10.823 -10.332 1.00 85.00 293 CYS A CA 1
ATOM 2267 C C . CYS A 1 293 ? 19.703 -11.242 -9.716 1.00 85.00 293 CYS A C 1
ATOM 2269 O O . CYS A 1 293 ? 18.824 -10.408 -9.511 1.00 85.00 293 CYS A O 1
ATOM 2271 N N . ASN A 1 294 ? 19.557 -12.532 -9.420 1.00 83.50 294 ASN A N 1
ATOM 2272 C CA . ASN A 1 294 ? 18.325 -13.083 -8.859 1.00 83.50 294 ASN A CA 1
ATOM 2273 C C . ASN A 1 294 ? 18.267 -13.050 -7.316 1.00 83.50 294 ASN A C 1
ATOM 2275 O O . ASN A 1 294 ? 17.309 -13.581 -6.751 1.00 83.50 294 ASN A O 1
ATOM 2279 N N . CYS A 1 295 ? 19.262 -12.478 -6.621 1.00 76.94 295 CYS A N 1
ATOM 2280 C CA . CYS A 1 295 ? 19.231 -12.375 -5.159 1.00 76.94 295 CYS A CA 1
ATOM 2281 C C . CYS A 1 295 ? 18.064 -11.491 -4.686 1.00 76.94 295 CYS A C 1
ATOM 2283 O O . CYS A 1 295 ? 17.486 -10.722 -5.459 1.00 76.94 295 CYS A O 1
ATOM 2285 N N . SER A 1 296 ? 17.715 -11.597 -3.403 1.00 83.62 296 SER A N 1
ATOM 2286 C CA . SER A 1 296 ? 16.519 -10.967 -2.832 1.00 83.62 296 SER A CA 1
ATOM 2287 C C . SER A 1 296 ? 16.448 -9.453 -3.067 1.00 83.62 296 SER A C 1
ATOM 2289 O O . SER A 1 296 ? 15.370 -8.947 -3.373 1.00 83.62 296 SER A O 1
ATOM 2291 N N . ILE A 1 297 ? 17.559 -8.719 -2.982 1.00 85.69 297 ILE A N 1
ATOM 2292 C CA . ILE A 1 297 ? 17.552 -7.275 -3.255 1.00 85.69 297 ILE A CA 1
ATOM 2293 C C . ILE A 1 297 ? 17.525 -6.964 -4.758 1.00 85.69 297 ILE A C 1
ATOM 2295 O O . ILE A 1 297 ? 16.840 -6.042 -5.191 1.00 85.69 297 ILE A O 1
ATOM 2299 N N . CYS A 1 298 ? 18.263 -7.718 -5.576 1.00 84.31 298 CYS A N 1
ATOM 2300 C CA . CYS A 1 298 ? 18.446 -7.387 -6.986 1.00 84.31 298 CYS A CA 1
ATOM 2301 C C . CYS A 1 298 ? 17.186 -7.677 -7.799 1.00 84.31 298 CYS A C 1
ATOM 2303 O O . CYS A 1 298 ? 16.864 -6.900 -8.695 1.00 84.31 298 CYS A O 1
ATOM 2305 N N . ILE A 1 299 ? 16.442 -8.728 -7.441 1.00 88.75 299 ILE A N 1
ATOM 2306 C CA . ILE A 1 299 ? 15.154 -9.018 -8.075 1.00 88.75 299 ILE A CA 1
ATOM 2307 C C . ILE A 1 299 ? 14.119 -7.918 -7.796 1.00 88.75 299 ILE A C 1
ATOM 2309 O O . ILE A 1 299 ? 13.350 -7.592 -8.688 1.00 88.75 299 ILE A O 1
ATOM 2313 N N . ARG A 1 300 ? 14.156 -7.293 -6.607 1.00 88.56 300 ARG A N 1
ATOM 2314 C CA . ARG A 1 300 ? 13.288 -6.156 -6.246 1.00 88.56 300 ARG A CA 1
ATOM 2315 C C . ARG A 1 300 ? 13.670 -4.873 -6.976 1.00 88.56 300 ARG A C 1
ATOM 2317 O O . ARG A 1 300 ? 12.804 -4.115 -7.376 1.00 88.56 300 ARG A O 1
ATOM 2324 N N . LYS A 1 301 ? 14.970 -4.636 -7.174 1.00 90.44 301 LYS A N 1
ATOM 2325 C CA . LYS A 1 301 ? 15.448 -3.468 -7.930 1.00 90.44 301 LYS A CA 1
ATOM 2326 C C . LYS A 1 301 ? 15.108 -3.538 -9.409 1.00 90.44 301 LYS A C 1
ATOM 2328 O O . LYS A 1 301 ? 15.024 -2.502 -10.052 1.00 90.44 301 LYS A O 1
ATOM 2333 N N . GLY A 1 302 ? 15.084 -4.742 -9.979 1.00 90.94 302 GL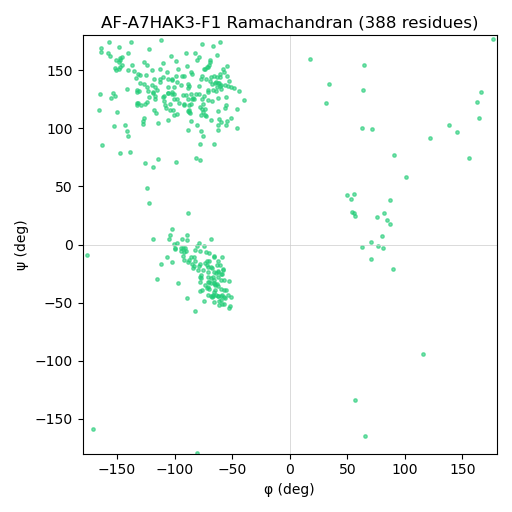Y A N 1
ATOM 2334 C CA . GLY A 1 302 ? 14.888 -4.943 -11.413 1.00 90.94 302 GLY A CA 1
ATOM 2335 C C . GLY A 1 302 ? 15.986 -4.348 -12.312 1.00 90.94 302 GLY A C 1
ATOM 2336 O O . GLY A 1 302 ? 15.931 -4.549 -13.521 1.00 90.94 302 GLY A O 1
ATOM 2337 N N . ALA A 1 303 ? 17.001 -3.673 -11.772 1.00 94.25 303 ALA A N 1
ATOM 2338 C CA . ALA A 1 303 ? 18.017 -2.970 -12.549 1.00 94.25 303 ALA A CA 1
ATOM 2339 C C . ALA A 1 303 ? 18.880 -3.916 -13.402 1.00 94.25 303 ALA A C 1
ATOM 2341 O O . ALA A 1 303 ? 19.314 -4.977 -12.939 1.00 94.25 303 ALA A O 1
ATOM 2342 N N . VAL A 1 304 ? 19.170 -3.499 -14.637 1.00 97.25 304 VAL A N 1
ATOM 2343 C CA . VAL A 1 304 ? 20.211 -4.108 -15.473 1.00 97.25 304 VAL A CA 1
ATOM 2344 C C . VAL A 1 304 ? 21.522 -3.401 -15.155 1.00 97.25 304 VAL A C 1
ATOM 2346 O O . VAL A 1 304 ? 21.676 -2.209 -15.395 1.00 97.25 304 VAL A O 1
ATOM 2349 N N . MET A 1 305 ? 22.469 -4.134 -14.583 1.00 96.44 305 MET A N 1
ATOM 2350 C CA . MET A 1 305 ? 23.770 -3.607 -14.191 1.00 96.44 305 MET A CA 1
ATOM 2351 C C . MET A 1 305 ? 24.781 -3.710 -15.320 1.00 96.44 305 MET A C 1
ATOM 2353 O O . MET A 1 305 ? 24.725 -4.643 -16.119 1.00 96.44 305 MET A O 1
ATOM 2357 N N . SER A 1 306 ? 25.782 -2.835 -15.311 1.00 96.56 306 SER A N 1
ATOM 2358 C CA . SER A 1 306 ? 26.956 -2.970 -16.166 1.00 96.56 306 SER A CA 1
ATOM 2359 C C . SER A 1 306 ? 27.595 -4.356 -16.012 1.00 96.56 306 SER A C 1
ATOM 2361 O O . SER A 1 306 ? 27.678 -4.924 -14.908 1.00 96.56 306 SER A O 1
ATOM 2363 N N . SER A 1 307 ? 28.044 -4.917 -17.138 1.00 92.69 307 SER A N 1
ATOM 2364 C CA . SER A 1 307 ? 28.806 -6.170 -17.158 1.00 92.69 307 SER A CA 1
ATOM 2365 C C . SER A 1 307 ? 30.153 -6.030 -16.455 1.00 92.69 307 SER A C 1
ATOM 2367 O O . SER A 1 307 ? 30.585 -6.969 -15.779 1.00 92.69 307 SER A O 1
ATOM 2369 N N . ASN A 1 308 ? 30.755 -4.846 -16.580 1.00 91.69 308 ASN A N 1
ATOM 2370 C CA . ASN A 1 308 ? 32.040 -4.477 -16.006 1.00 91.69 308 ASN A CA 1
ATOM 2371 C C . ASN A 1 308 ? 31.874 -3.676 -14.711 1.00 91.69 308 ASN A C 1
ATOM 2373 O O . ASN A 1 308 ? 30.835 -3.059 -14.457 1.00 91.69 308 ASN A O 1
ATOM 2377 N N . TYR A 1 309 ? 32.935 -3.701 -13.912 1.00 93.69 309 TYR A N 1
ATOM 2378 C CA . TYR A 1 309 ? 33.151 -2.782 -12.804 1.00 93.69 309 TYR A CA 1
ATOM 2379 C C . TYR A 1 309 ? 33.992 -1.601 -13.293 1.00 93.69 309 TYR A C 1
ATOM 2381 O O . TYR A 1 309 ? 34.879 -1.797 -14.124 1.00 93.69 309 TYR A O 1
ATOM 2389 N N . PHE A 1 310 ? 33.733 -0.406 -12.771 1.00 95.19 310 PHE A N 1
ATOM 2390 C CA . PHE A 1 310 ? 34.470 0.813 -13.115 1.00 95.19 310 PHE A CA 1
ATOM 2391 C C . PHE A 1 310 ? 35.279 1.289 -11.914 1.00 95.19 310 PHE A C 1
ATOM 2393 O O . PHE A 1 310 ? 34.795 1.221 -10.780 1.00 95.19 310 PHE A O 1
ATOM 2400 N N . ARG A 1 311 ? 36.513 1.753 -12.134 1.00 93.88 311 ARG A N 1
ATOM 2401 C CA . ARG A 1 311 ? 37.326 2.291 -11.039 1.00 93.88 311 ARG A CA 1
ATOM 2402 C C . ARG A 1 311 ? 36.750 3.630 -10.580 1.00 93.88 311 ARG A C 1
ATOM 2404 O O . ARG A 1 311 ? 36.193 4.348 -11.405 1.00 93.88 311 ARG A O 1
ATOM 2411 N N . PRO A 1 312 ? 36.945 4.020 -9.309 1.00 92.88 312 PRO A N 1
ATOM 2412 C CA . PRO A 1 312 ? 36.583 5.359 -8.849 1.00 92.88 312 PRO A CA 1
ATOM 2413 C C . PRO A 1 312 ? 37.176 6.491 -9.696 1.00 92.88 312 PRO A C 1
ATOM 2415 O O . PRO A 1 312 ? 36.549 7.527 -9.835 1.00 92.88 312 PRO A O 1
ATOM 2418 N N . SER A 1 313 ? 38.364 6.291 -10.280 1.00 91.81 313 SER A N 1
ATOM 2419 C CA . SER A 1 313 ? 39.007 7.266 -11.173 1.00 91.81 313 SER A CA 1
ATOM 2420 C C . SER A 1 313 ? 38.290 7.462 -12.506 1.00 91.81 313 SER A C 1
ATOM 2422 O O . SER A 1 313 ? 38.545 8.452 -13.181 1.00 91.81 313 SER A O 1
ATOM 2424 N N . ASP A 1 314 ? 37.440 6.513 -12.897 1.00 92.25 314 ASP A N 1
ATOM 2425 C CA . ASP A 1 314 ? 36.788 6.481 -14.206 1.00 92.25 314 ASP A CA 1
ATOM 2426 C C . ASP A 1 314 ? 35.314 6.889 -14.110 1.00 92.25 314 ASP A C 1
ATOM 2428 O O . ASP A 1 314 ? 34.596 6.782 -15.105 1.00 92.25 314 ASP A O 1
ATOM 2432 N N . VAL A 1 315 ? 34.855 7.293 -12.917 1.00 95.38 315 VAL A N 1
ATOM 2433 C CA . VAL A 1 315 ? 33.474 7.687 -12.635 1.00 95.38 315 VAL A CA 1
ATOM 2434 C C . VAL A 1 315 ? 33.465 9.037 -11.931 1.00 95.38 315 VAL A C 1
ATOM 2436 O O . VAL A 1 315 ? 33.985 9.167 -10.826 1.00 95.38 315 VAL A O 1
ATOM 2439 N N . GLU A 1 316 ? 32.825 10.026 -12.541 1.00 97.31 316 GLU A N 1
ATOM 2440 C CA . GLU A 1 316 ? 32.592 11.332 -11.923 1.00 97.31 316 GLU A CA 1
ATOM 2441 C C . GLU A 1 316 ? 31.120 11.429 -11.533 1.00 97.31 316 GLU A C 1
ATOM 2443 O O . GLU A 1 316 ? 30.249 11.129 -12.350 1.00 97.31 316 GLU A O 1
ATOM 2448 N N . VAL A 1 317 ? 30.827 11.820 -10.291 1.00 97.38 317 VAL A N 1
ATOM 2449 C CA . VAL A 1 317 ? 29.459 11.902 -9.763 1.00 97.38 317 VAL A CA 1
ATOM 2450 C C . VAL A 1 317 ? 29.174 13.317 -9.268 1.00 97.38 317 VAL A C 1
ATOM 2452 O O . VAL A 1 317 ? 29.932 13.895 -8.496 1.00 97.38 317 VAL A O 1
ATOM 2455 N N . GLU A 1 318 ? 28.033 13.857 -9.678 1.00 97.44 318 GLU A N 1
ATOM 2456 C CA . GLU A 1 318 ? 27.440 15.082 -9.154 1.00 97.44 318 GLU A CA 1
ATOM 2457 C C . GLU A 1 318 ? 26.173 14.754 -8.352 1.00 97.44 318 GLU A C 1
ATOM 2459 O O . GLU A 1 318 ? 25.385 13.882 -8.737 1.00 97.44 318 GLU A O 1
ATOM 2464 N N . GLY A 1 319 ? 25.934 15.498 -7.268 1.00 95.69 319 GLY A N 1
ATOM 2465 C CA . GLY A 1 319 ? 24.740 15.337 -6.429 1.00 95.69 319 GLY A CA 1
ATOM 2466 C C . GLY A 1 319 ? 24.841 14.199 -5.410 1.00 95.69 319 GLY A C 1
ATOM 2467 O O . GLY A 1 319 ? 23.822 13.612 -5.035 1.00 95.69 319 GLY A O 1
ATOM 2468 N N . GLU A 1 320 ? 26.054 13.848 -4.970 1.00 94.69 320 GLU A N 1
ATOM 2469 C CA . GLU A 1 320 ? 26.285 12.774 -3.994 1.00 94.69 320 GLU A CA 1
ATOM 2470 C C . GLU A 1 320 ? 25.526 12.985 -2.676 1.00 94.69 320 GLU A C 1
ATOM 2472 O O . GLU A 1 320 ? 25.065 12.024 -2.060 1.00 94.69 320 GLU A O 1
ATOM 2477 N N . GLU A 1 321 ? 25.298 14.235 -2.268 1.00 95.69 321 GLU A N 1
ATOM 2478 C CA . GLU A 1 321 ? 24.524 14.583 -1.074 1.00 95.69 321 GLU A CA 1
ATOM 2479 C C . GLU A 1 321 ? 23.049 14.148 -1.161 1.00 95.69 321 GLU A C 1
ATOM 2481 O O . GLU A 1 321 ? 22.357 14.046 -0.145 1.00 95.69 321 GLU A O 1
ATOM 2486 N N . ARG A 1 322 ? 22.557 13.863 -2.374 1.00 94.94 322 ARG A N 1
ATOM 2487 C CA . ARG A 1 322 ? 21.205 13.350 -2.641 1.00 94.94 322 ARG A CA 1
ATOM 2488 C C . ARG A 1 322 ? 21.133 11.827 -2.659 1.00 94.94 322 ARG A C 1
ATOM 2490 O O . ARG A 1 322 ? 20.032 11.283 -2.793 1.00 94.94 322 ARG A O 1
ATOM 2497 N N . LEU A 1 323 ? 22.259 11.134 -2.505 1.00 96.12 323 LEU A N 1
ATOM 2498 C CA . LEU A 1 323 ? 22.291 9.682 -2.387 1.00 96.12 323 LEU A CA 1
ATOM 2499 C C . LEU A 1 323 ? 21.901 9.257 -0.967 1.00 96.12 323 LEU A C 1
ATOM 2501 O O . LEU A 1 323 ? 22.330 9.822 0.044 1.00 96.12 323 LEU A O 1
ATOM 2505 N N . ALA A 1 324 ? 21.064 8.234 -0.879 1.00 92.19 324 ALA A N 1
ATOM 2506 C CA . ALA A 1 324 ? 20.910 7.416 0.312 1.00 92.19 324 ALA A CA 1
ATOM 2507 C C . ALA A 1 324 ? 21.659 6.099 0.108 1.00 92.19 324 ALA A C 1
ATOM 2509 O O . ALA A 1 324 ? 21.674 5.548 -0.993 1.00 92.19 324 ALA A O 1
ATOM 2510 N N . LEU A 1 325 ? 22.294 5.612 1.174 1.00 94.94 325 LEU A N 1
ATOM 2511 C CA . LEU A 1 3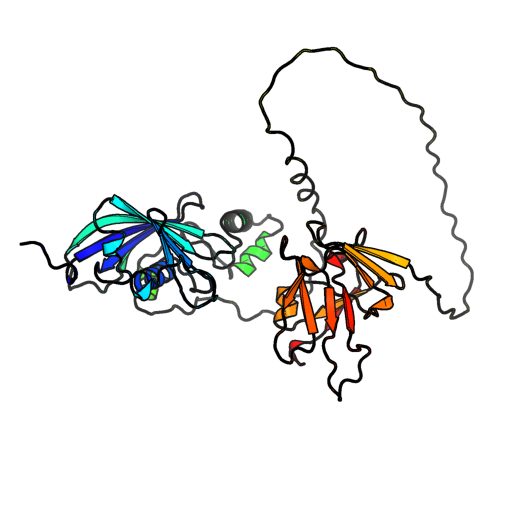25 ? 23.051 4.367 1.189 1.00 94.94 325 LEU A CA 1
ATOM 2512 C C . LEU A 1 325 ? 22.231 3.272 1.868 1.00 94.94 325 LEU A C 1
ATOM 2514 O O . LEU A 1 325 ? 21.781 3.435 2.998 1.00 94.94 325 LEU A O 1
ATOM 2518 N N . HIS A 1 326 ? 22.124 2.126 1.208 1.00 89.06 326 HIS A N 1
ATOM 2519 C CA . HIS A 1 326 ? 21.622 0.895 1.792 1.00 89.06 326 HIS A CA 1
ATOM 2520 C C . HIS A 1 326 ? 22.702 -0.193 1.761 1.00 89.06 326 HIS A C 1
ATOM 2522 O O . HIS A 1 326 ? 23.303 -0.472 0.721 1.00 89.06 326 HIS A O 1
ATOM 2528 N N . GLN A 1 327 ? 22.927 -0.835 2.905 1.00 83.75 327 GLN A N 1
ATOM 2529 C CA . GLN A 1 327 ? 23.776 -2.015 3.050 1.00 83.75 327 GLN A CA 1
ATOM 2530 C C . GLN A 1 327 ? 23.001 -3.091 3.808 1.00 83.75 327 GLN A C 1
ATOM 2532 O O . GLN A 1 327 ? 22.242 -2.792 4.727 1.00 83.75 327 GLN A O 1
ATOM 2537 N N . PHE A 1 328 ? 23.233 -4.351 3.462 1.00 78.00 328 PHE A N 1
ATOM 2538 C CA . PHE A 1 328 ? 22.628 -5.501 4.130 1.00 78.00 328 PHE A CA 1
ATOM 2539 C C . PHE A 1 328 ? 23.597 -6.691 4.098 1.00 78.00 328 PHE A C 1
ATOM 2541 O O . PHE A 1 328 ? 24.626 -6.656 3.415 1.00 78.00 328 PHE A O 1
ATOM 2548 N N . GLY A 1 329 ? 23.277 -7.752 4.841 1.00 79.31 329 GLY A N 1
ATOM 2549 C CA . GLY A 1 329 ? 24.112 -8.954 4.913 1.00 79.31 329 GLY A CA 1
ATOM 2550 C C . GLY A 1 329 ? 25.541 -8.633 5.362 1.00 79.31 329 GLY A C 1
ATOM 2551 O O . GLY A 1 329 ? 25.742 -7.855 6.291 1.00 79.31 329 GLY A O 1
ATOM 2552 N N . GLY A 1 330 ? 26.538 -9.187 4.666 1.00 76.19 330 GLY A N 1
ATOM 2553 C CA . GLY A 1 330 ? 27.962 -8.939 4.932 1.00 76.19 330 GLY A CA 1
ATOM 2554 C C . GLY A 1 330 ? 28.459 -7.525 4.605 1.00 76.19 330 GLY A C 1
ATOM 2555 O O . GLY A 1 330 ? 29.656 -7.287 4.685 1.00 76.19 330 GLY A O 1
ATOM 2556 N N . LYS A 1 331 ? 27.573 -6.597 4.204 1.00 84.94 331 LYS A N 1
ATOM 2557 C CA . LYS A 1 331 ? 27.891 -5.193 3.879 1.00 84.94 331 LYS A CA 1
ATOM 2558 C C . LYS A 1 331 ? 29.009 -5.026 2.838 1.00 84.94 331 LYS A C 1
ATOM 2560 O O . LYS A 1 331 ? 29.671 -4.000 2.802 1.00 84.94 331 LYS A O 1
ATOM 2565 N N . ASN A 1 332 ? 29.172 -6.011 1.952 1.00 82.56 332 ASN A N 1
ATOM 2566 C CA . ASN A 1 332 ? 30.202 -6.017 0.908 1.00 82.56 332 ASN A CA 1
ATOM 2567 C C . ASN A 1 332 ? 29.912 -5.044 -0.246 1.00 82.56 332 ASN A C 1
ATOM 2569 O O . ASN A 1 332 ? 30.802 -4.735 -1.035 1.00 82.56 332 ASN A O 1
ATOM 2573 N N . VAL A 1 333 ? 28.676 -4.552 -0.364 1.00 87.75 333 VAL A N 1
ATOM 2574 C CA . VAL A 1 333 ? 28.245 -3.647 -1.434 1.00 87.75 333 VAL A CA 1
ATOM 2575 C C . VAL A 1 333 ? 27.469 -2.479 -0.839 1.00 87.75 333 VAL A C 1
ATOM 2577 O O . VAL A 1 333 ? 26.544 -2.666 -0.049 1.00 87.75 333 VAL A O 1
ATOM 2580 N N . ASN A 1 334 ? 27.837 -1.275 -1.259 1.00 92.88 334 ASN A N 1
ATOM 2581 C CA . ASN A 1 334 ? 27.110 -0.042 -1.019 1.00 92.88 334 ASN A CA 1
ATOM 2582 C C . ASN A 1 334 ? 26.069 0.140 -2.115 1.00 92.88 334 ASN A C 1
ATOM 2584 O O . ASN A 1 334 ? 26.417 0.347 -3.278 1.00 92.88 334 ASN A O 1
ATOM 2588 N N . HIS A 1 335 ? 24.789 0.066 -1.771 1.00 95.19 335 HIS A N 1
ATOM 2589 C CA . HIS A 1 335 ? 23.724 0.319 -2.725 1.00 95.19 335 HIS A CA 1
ATOM 2590 C C . HIS A 1 335 ? 23.206 1.743 -2.581 1.00 95.19 335 HIS A C 1
ATOM 2592 O O . HIS A 1 335 ? 22.557 2.048 -1.584 1.00 95.19 335 HIS A O 1
ATOM 2598 N N . PHE A 1 336 ? 23.441 2.586 -3.584 1.00 97.12 336 PHE A N 1
ATOM 2599 C CA . PHE A 1 336 ? 22.986 3.969 -3.541 1.00 97.12 336 PHE A CA 1
ATOM 2600 C C . PHE A 1 336 ? 21.684 4.171 -4.301 1.00 97.12 336 PHE A C 1
ATOM 2602 O O . PHE A 1 336 ? 21.519 3.635 -5.392 1.00 97.12 336 PHE A O 1
ATOM 2609 N N . PHE A 1 337 ? 20.775 4.971 -3.758 1.00 97.69 337 PHE A N 1
ATOM 2610 C CA . PHE A 1 337 ? 19.553 5.384 -4.443 1.00 97.69 337 PHE A CA 1
ATOM 2611 C C . PHE A 1 337 ? 19.281 6.871 -4.229 1.00 97.69 337 PHE A C 1
ATOM 2613 O O . PHE A 1 337 ? 19.743 7.476 -3.262 1.00 97.69 337 PHE A O 1
ATOM 2620 N N . CYS A 1 338 ? 18.555 7.477 -5.160 1.00 95.88 338 CYS A N 1
ATOM 2621 C CA . CYS A 1 338 ? 18.172 8.875 -5.088 1.00 95.88 338 CYS A CA 1
ATOM 2622 C C . CYS A 1 338 ? 17.122 9.079 -3.996 1.00 95.88 338 CYS A C 1
ATOM 2624 O O . CYS A 1 338 ? 16.044 8.497 -4.073 1.00 95.88 338 CYS A O 1
ATOM 2626 N N . ARG A 1 339 ? 17.389 9.970 -3.034 1.00 92.31 339 ARG A N 1
ATOM 2627 C CA . ARG A 1 339 ? 16.407 10.348 -1.999 1.00 92.31 339 ARG A CA 1
ATOM 2628 C C . ARG A 1 339 ? 15.153 11.015 -2.566 1.00 92.31 339 ARG A C 1
ATOM 2630 O O . ARG A 1 339 ? 14.124 11.014 -1.910 1.00 92.31 339 ARG A O 1
ATOM 2637 N N . THR A 1 340 ? 15.248 11.601 -3.759 1.00 91.50 340 THR A N 1
ATOM 2638 C CA . THR A 1 340 ? 14.146 12.345 -4.380 1.00 91.50 340 THR A CA 1
ATOM 2639 C C . THR A 1 340 ? 13.249 11.459 -5.239 1.00 91.50 340 THR A C 1
ATOM 2641 O O . THR A 1 340 ? 12.037 11.576 -5.155 1.00 91.50 340 THR A O 1
ATOM 2644 N N . CYS A 1 341 ? 13.824 10.605 -6.092 1.00 89.31 341 CYS A N 1
ATOM 2645 C CA . CYS A 1 341 ? 13.053 9.812 -7.062 1.00 89.31 341 CYS A CA 1
ATOM 2646 C C . CYS A 1 341 ? 13.174 8.294 -6.876 1.00 89.31 341 CYS A C 1
ATOM 2648 O O . CYS A 1 341 ? 12.718 7.543 -7.729 1.00 89.31 341 CYS A O 1
ATOM 2650 N N . GLY A 1 342 ? 13.856 7.819 -5.830 1.00 94.38 342 GLY A N 1
ATOM 2651 C CA . GLY A 1 342 ? 14.006 6.389 -5.530 1.00 94.38 342 GLY A CA 1
ATOM 2652 C C . GLY A 1 342 ? 14.908 5.598 -6.488 1.00 94.38 342 GLY A C 1
ATOM 2653 O O . GLY A 1 342 ? 15.312 4.484 -6.162 1.00 94.38 342 GLY A O 1
ATOM 2654 N N . ILE A 1 343 ? 15.284 6.158 -7.644 1.00 97.69 343 ILE A N 1
ATOM 2655 C CA . ILE A 1 343 ? 16.119 5.469 -8.635 1.00 97.69 343 ILE A CA 1
ATOM 2656 C C . ILE A 1 343 ? 17.468 5.076 -8.039 1.00 97.69 343 ILE A C 1
ATOM 2658 O O . ILE A 1 343 ? 18.144 5.888 -7.415 1.00 97.69 343 ILE A O 1
ATOM 2662 N N . PHE A 1 344 ? 17.870 3.833 -8.294 1.00 98.00 344 PHE A N 1
ATOM 2663 C CA . PHE A 1 344 ? 19.171 3.262 -7.963 1.00 98.00 344 PHE A CA 1
ATOM 2664 C C . PHE A 1 344 ? 20.164 3.525 -9.119 1.00 98.00 344 PHE A C 1
ATOM 2666 O O . PHE A 1 344 ? 20.104 2.796 -10.109 1.00 98.00 344 PHE A O 1
ATOM 2673 N N . PRO A 1 345 ? 21.043 4.552 -9.065 1.00 97.25 345 PRO A N 1
ATOM 2674 C CA . PRO A 1 345 ? 21.949 4.873 -10.173 1.00 97.25 345 PRO A CA 1
ATOM 2675 C C . PRO A 1 345 ? 23.146 3.925 -10.281 1.00 97.25 345 PRO A C 1
ATOM 2677 O O . PRO A 1 345 ? 23.546 3.548 -11.380 1.00 97.25 345 PRO A O 1
ATOM 2680 N N . PHE A 1 346 ? 23.724 3.521 -9.153 1.00 98.25 346 PHE A N 1
ATOM 2681 C CA . PHE A 1 346 ? 24.892 2.651 -9.106 1.00 98.25 346 PHE A CA 1
ATOM 2682 C C . PHE A 1 346 ? 25.078 2.060 -7.703 1.00 98.25 346 PHE A C 1
ATOM 2684 O O . PHE A 1 346 ? 24.464 2.473 -6.718 1.00 98.25 346 PHE A O 1
ATOM 2691 N N . SER A 1 347 ? 25.969 1.082 -7.606 1.00 96.69 347 SER A N 1
ATOM 2692 C CA . SER A 1 347 ? 26.519 0.589 -6.342 1.00 96.69 347 SER A CA 1
ATOM 2693 C C . SER A 1 347 ? 28.035 0.677 -6.349 1.00 96.69 347 SER A C 1
ATOM 2695 O O . SER A 1 347 ? 28.625 0.555 -7.420 1.00 96.69 347 SER A O 1
ATOM 2697 N N . THR A 1 348 ? 28.654 0.776 -5.172 1.00 96.81 348 THR A N 1
ATOM 2698 C CA . THR A 1 348 ? 30.101 0.567 -5.025 1.00 96.81 348 THR A CA 1
ATOM 2699 C C . THR A 1 348 ? 30.406 -0.691 -4.227 1.00 96.81 348 THR A C 1
ATOM 2701 O O . THR A 1 348 ? 29.619 -1.126 -3.385 1.00 96.81 348 THR A O 1
ATOM 2704 N N . VAL A 1 349 ? 31.544 -1.317 -4.495 1.00 91.50 349 VAL A N 1
ATOM 2705 C CA . VAL A 1 349 ? 32.036 -2.457 -3.719 1.00 91.50 349 VAL A CA 1
ATOM 2706 C C . VAL A 1 349 ? 32.627 -1.920 -2.419 1.00 91.50 349 VAL A C 1
ATOM 2708 O O . VAL A 1 349 ? 33.659 -1.259 -2.431 1.00 91.50 349 VAL A O 1
ATOM 2711 N N . ALA A 1 350 ? 31.988 -2.190 -1.287 1.00 87.31 350 ALA A N 1
ATOM 2712 C CA . ALA A 1 350 ? 32.482 -1.742 0.012 1.00 87.31 350 ALA A CA 1
ATOM 2713 C C . ALA A 1 350 ? 33.690 -2.582 0.453 1.00 87.31 350 ALA A C 1
ATOM 2715 O O . ALA A 1 350 ? 34.745 -2.047 0.792 1.00 87.31 350 ALA A O 1
ATOM 2716 N N . SER A 1 351 ? 33.569 -3.906 0.363 1.00 83.06 351 SER A N 1
ATOM 2717 C CA . SER A 1 351 ? 34.616 -4.861 0.725 1.00 83.06 351 SER A CA 1
ATOM 2718 C C . SER A 1 351 ? 34.554 -6.101 -0.157 1.00 83.06 351 SER A C 1
ATOM 2720 O O . SER A 1 351 ? 33.500 -6.471 -0.673 1.00 83.06 351 SER A O 1
ATOM 2722 N N . VAL A 1 352 ? 35.705 -6.747 -0.329 1.00 81.62 352 VAL A N 1
ATOM 2723 C CA . VAL A 1 352 ? 35.847 -7.990 -1.090 1.00 81.62 352 VAL A CA 1
ATOM 2724 C C . VAL A 1 352 ? 36.315 -9.088 -0.128 1.00 81.62 352 VAL A C 1
ATOM 2726 O O . VAL A 1 352 ? 37.325 -8.875 0.546 1.00 81.62 352 VAL A O 1
ATOM 2729 N N . PRO A 1 353 ? 35.607 -10.230 -0.027 1.00 77.50 353 PRO A N 1
ATOM 2730 C CA . PRO A 1 353 ? 36.052 -11.374 0.772 1.00 77.50 353 PRO A CA 1
ATOM 2731 C C . PRO A 1 353 ? 37.435 -11.885 0.345 1.00 77.50 353 PRO A C 1
ATOM 2733 O O . PRO A 1 353 ? 37.784 -11.819 -0.833 1.00 77.50 353 PRO A O 1
ATOM 2736 N N . SER A 1 354 ? 38.225 -12.420 1.280 1.00 82.00 354 SER A N 1
ATOM 2737 C CA . SER A 1 354 ? 39.601 -12.866 1.001 1.00 82.00 354 SER A CA 1
ATOM 2738 C C . SER A 1 354 ? 39.689 -14.051 0.033 1.00 82.00 354 SER A C 1
ATOM 2740 O O . SER A 1 354 ? 40.719 -14.247 -0.603 1.00 82.00 354 SER A O 1
ATOM 2742 N N . ASP A 1 355 ? 38.623 -14.838 -0.078 1.00 78.31 355 ASP A N 1
ATOM 2743 C CA . ASP A 1 355 ? 38.477 -15.989 -0.970 1.00 78.31 355 ASP A CA 1
ATOM 2744 C C . ASP A 1 355 ? 37.831 -15.640 -2.326 1.00 78.31 355 ASP A C 1
ATOM 2746 O O . ASP A 1 355 ? 37.742 -16.494 -3.212 1.00 78.31 355 ASP A O 1
ATOM 2750 N N . TYR A 1 356 ? 37.415 -14.385 -2.531 1.00 76.50 356 TYR A N 1
ATOM 2751 C CA . TYR A 1 356 ? 36.816 -13.934 -3.784 1.00 76.50 356 TYR A CA 1
ATOM 2752 C C . TYR A 1 356 ? 37.869 -13.762 -4.889 1.00 76.50 356 TYR A C 1
ATOM 2754 O O . TYR A 1 356 ? 38.776 -12.937 -4.794 1.00 76.50 356 TYR A O 1
ATOM 2762 N N . GLN A 1 357 ? 37.702 -14.497 -5.991 1.00 80.12 357 GLN A N 1
ATOM 2763 C CA . GLN A 1 357 ? 38.640 -14.512 -7.127 1.00 80.12 357 GLN A CA 1
ATOM 2764 C C . GLN A 1 357 ? 38.144 -13.723 -8.354 1.00 80.12 357 GLN A C 1
ATOM 2766 O O . GLN A 1 357 ? 38.742 -13.789 -9.426 1.00 80.12 357 GLN A O 1
ATOM 2771 N N . GLY A 1 358 ? 37.035 -12.987 -8.230 1.00 81.31 358 GLY A N 1
ATOM 2772 C CA . GLY A 1 358 ? 36.454 -12.229 -9.341 1.00 81.31 358 GLY A CA 1
ATOM 2773 C C . GLY A 1 358 ? 37.135 -10.875 -9.613 1.00 81.31 358 GLY A C 1
ATOM 2774 O O . GLY A 1 358 ? 38.090 -10.486 -8.934 1.00 81.31 358 GLY A O 1
ATOM 2775 N N . PRO A 1 359 ? 36.647 -10.115 -10.612 1.00 85.12 359 PRO A N 1
ATOM 2776 C CA . PRO A 1 359 ? 37.289 -8.877 -11.064 1.00 85.12 359 PRO A CA 1
ATOM 2777 C C . PRO A 1 359 ? 37.031 -7.661 -10.158 1.00 85.12 359 PRO A C 1
ATOM 2779 O O . PRO A 1 359 ? 37.767 -6.681 -10.245 1.00 85.12 359 PRO A O 1
ATOM 2782 N N . ALA A 1 360 ? 36.020 -7.719 -9.284 1.00 87.94 360 ALA A N 1
ATOM 2783 C CA . ALA A 1 360 ? 35.657 -6.620 -8.392 1.00 87.94 360 ALA A CA 1
ATOM 2784 C C . ALA A 1 360 ? 36.773 -6.300 -7.384 1.00 87.94 360 ALA A C 1
ATOM 2786 O O . ALA A 1 360 ? 37.402 -7.206 -6.827 1.00 87.94 360 ALA A O 1
ATOM 2787 N N . ARG A 1 361 ? 37.011 -5.018 -7.117 1.00 90.19 361 ARG A N 1
ATOM 2788 C CA . ARG A 1 361 ? 37.869 -4.521 -6.032 1.00 90.19 361 ARG A CA 1
ATOM 2789 C C . ARG A 1 361 ? 37.088 -3.529 -5.179 1.00 90.19 361 ARG A C 1
ATOM 2791 O O . ARG A 1 361 ? 36.113 -2.951 -5.644 1.00 90.19 361 ARG A O 1
ATOM 2798 N N . SER A 1 362 ? 37.512 -3.340 -3.930 1.00 90.19 362 SER A N 1
ATOM 2799 C CA . SER A 1 362 ? 36.918 -2.321 -3.056 1.00 90.19 362 SER A C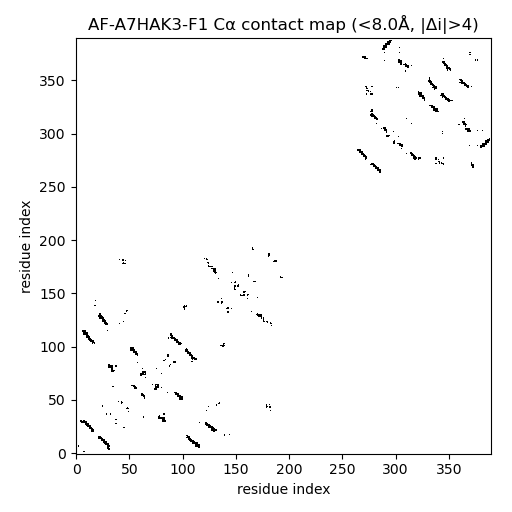A 1
ATOM 2800 C C . SER A 1 362 ? 37.007 -0.937 -3.713 1.00 90.19 362 SER A C 1
ATOM 2802 O O . SER A 1 362 ? 38.014 -0.605 -4.336 1.00 90.19 362 SER A O 1
ATOM 2804 N N . GLY A 1 363 ? 35.926 -0.169 -3.611 1.00 90.25 363 GLY A N 1
ATOM 2805 C CA . GLY A 1 363 ? 35.727 1.114 -4.277 1.00 90.25 363 GLY A CA 1
ATOM 2806 C C . GLY A 1 363 ? 35.081 1.018 -5.660 1.00 90.25 363 GLY A C 1
ATOM 2807 O O . GLY A 1 363 ? 34.485 1.995 -6.097 1.00 90.25 363 GLY A O 1
ATOM 2808 N N . ASP A 1 364 ? 35.130 -0.133 -6.335 1.00 95.62 364 ASP A N 1
ATOM 2809 C CA . ASP A 1 364 ? 34.643 -0.231 -7.713 1.00 95.62 364 ASP A CA 1
ATOM 2810 C C . ASP A 1 364 ? 33.150 0.056 -7.840 1.00 95.62 364 ASP A C 1
ATOM 2812 O O . ASP A 1 364 ? 32.333 -0.453 -7.072 1.00 95.62 364 ASP A O 1
ATOM 2816 N N . TYR A 1 365 ? 32.796 0.794 -8.884 1.00 97.62 365 TYR A N 1
ATOM 2817 C CA . TYR A 1 365 ? 31.430 1.104 -9.257 1.00 97.62 365 TYR A CA 1
ATOM 2818 C C . TYR A 1 365 ? 30.828 0.009 -10.123 1.00 97.62 365 TYR A C 1
ATOM 2820 O O . TYR A 1 365 ? 31.482 -0.624 -10.954 1.00 97.62 365 TYR A O 1
ATOM 2828 N N . ARG A 1 366 ? 29.521 -0.157 -9.969 1.00 96.44 366 ARG A N 1
ATOM 2829 C CA . ARG A 1 366 ? 28.671 -0.926 -10.865 1.00 96.44 366 ARG A CA 1
ATOM 2830 C C . ARG A 1 366 ? 27.443 -0.090 -11.177 1.00 96.44 366 ARG A C 1
ATOM 2832 O O . ARG A 1 366 ? 26.712 0.280 -10.260 1.00 96.44 366 ARG A O 1
ATOM 2839 N N . VAL A 1 367 ? 27.239 0.214 -12.452 1.00 97.94 367 VAL A N 1
ATOM 2840 C CA . VAL A 1 367 ? 26.258 1.205 -12.916 1.00 97.94 367 VAL A CA 1
ATOM 2841 C C . VAL A 1 367 ? 24.943 0.531 -13.275 1.00 97.94 367 VAL A C 1
ATOM 2843 O O . VAL A 1 367 ? 24.952 -0.523 -13.909 1.00 97.94 367 VAL A O 1
ATOM 2846 N N . ASN A 1 368 ? 23.816 1.126 -12.885 1.00 98.25 368 ASN A N 1
ATOM 2847 C CA . ASN A 1 368 ? 22.516 0.770 -13.440 1.00 98.25 368 ASN A CA 1
ATOM 2848 C C . ASN A 1 368 ? 22.425 1.338 -14.860 1.00 98.25 368 ASN A C 1
ATOM 2850 O O . ASN A 1 368 ? 22.356 2.552 -15.044 1.00 98.25 368 ASN A O 1
ATOM 2854 N N . LEU A 1 369 ? 22.424 0.459 -15.861 1.00 98.00 369 LEU A N 1
ATOM 2855 C CA . LEU A 1 369 ? 22.390 0.849 -17.268 1.00 98.00 369 LEU A CA 1
ATOM 2856 C C . LEU A 1 369 ? 21.095 1.584 -17.632 1.00 98.00 369 LEU A C 1
ATOM 2858 O O . LEU A 1 369 ? 21.119 2.409 -18.534 1.00 98.00 369 LEU A O 1
ATOM 2862 N N . GLY A 1 370 ? 20.004 1.372 -16.882 1.00 97.50 370 GLY A N 1
ATOM 2863 C CA . GLY A 1 370 ? 18.747 2.120 -17.036 1.00 97.50 370 GLY A CA 1
ATOM 2864 C C . GLY A 1 370 ? 18.864 3.623 -16.769 1.00 97.50 370 GLY A C 1
ATOM 2865 O O . GLY A 1 370 ? 17.962 4.372 -17.120 1.00 97.50 370 GLY A O 1
ATOM 2866 N N . CYS A 1 371 ? 19.962 4.068 -16.155 1.00 98.00 371 CYS A N 1
ATOM 2867 C CA . CYS A 1 371 ? 20.243 5.482 -15.928 1.00 98.00 371 CYS A CA 1
ATOM 2868 C C . CYS A 1 371 ? 21.082 6.116 -17.045 1.00 98.00 371 CYS A C 1
ATOM 2870 O O . CYS A 1 371 ? 21.273 7.330 -17.027 1.00 98.00 371 CYS A O 1
ATOM 2872 N N . VAL A 1 372 ? 21.633 5.321 -17.968 1.00 98.06 372 VAL A N 1
ATOM 2873 C CA . VAL A 1 372 ? 22.527 5.796 -19.030 1.00 98.06 372 VAL A CA 1
ATOM 2874 C C . VAL A 1 372 ? 21.702 6.434 -20.138 1.00 98.06 372 VAL A C 1
ATOM 2876 O O . VAL A 1 372 ? 20.737 5.846 -20.623 1.00 98.06 372 VAL A O 1
ATOM 2879 N N . HIS A 1 373 ? 22.077 7.647 -20.533 1.00 97.12 373 HIS A N 1
ATOM 2880 C CA . HIS A 1 373 ? 21.391 8.374 -21.596 1.00 97.12 373 HIS A CA 1
ATOM 2881 C C . HIS A 1 373 ? 21.621 7.695 -22.947 1.00 97.12 373 HIS A C 1
ATOM 2883 O O . HIS A 1 373 ? 22.702 7.166 -23.209 1.00 97.12 373 HIS A O 1
ATOM 2889 N N . ASP A 1 374 ? 20.592 7.715 -23.793 1.00 93.75 374 ASP A N 1
ATOM 2890 C CA . ASP A 1 374 ? 20.620 7.186 -25.162 1.00 93.75 374 ASP A CA 1
ATOM 2891 C C . ASP A 1 374 ? 21.014 5.697 -25.282 1.00 93.75 374 ASP A C 1
ATOM 2893 O O . ASP A 1 374 ? 21.489 5.257 -26.331 1.00 93.75 374 ASP A O 1
ATOM 2897 N N . LEU A 1 375 ? 20.811 4.905 -24.222 1.00 94.06 375 LEU A N 1
ATOM 2898 C CA . LEU A 1 375 ? 21.056 3.462 -24.212 1.00 94.06 375 LEU A CA 1
ATOM 2899 C C . LEU A 1 375 ? 19.732 2.689 -24.202 1.00 94.06 375 LEU A C 1
ATOM 2901 O O . LEU A 1 375 ? 18.980 2.746 -23.230 1.00 94.06 375 LEU A O 1
ATOM 2905 N N . ASP A 1 376 ? 19.468 1.901 -25.247 1.00 91.38 376 ASP A N 1
ATOM 2906 C CA . ASP A 1 376 ? 18.366 0.933 -25.229 1.00 91.38 376 ASP A CA 1
ATOM 2907 C C . ASP A 1 376 ? 18.779 -0.308 -24.431 1.00 91.38 376 ASP A C 1
ATOM 2909 O O . ASP A 1 376 ? 19.275 -1.304 -24.961 1.00 91.38 376 ASP A O 1
ATOM 2913 N N . VAL A 1 377 ? 18.567 -0.233 -23.122 1.00 91.56 377 VAL A N 1
ATOM 2914 C CA . VAL A 1 377 ? 18.911 -1.290 -22.167 1.00 91.56 377 VAL A CA 1
ATOM 2915 C C . VAL A 1 377 ? 18.155 -2.594 -22.430 1.00 91.56 377 VAL A C 1
ATOM 2917 O O . VAL A 1 377 ? 18.667 -3.663 -22.097 1.00 91.56 377 VAL A O 1
ATOM 2920 N N . LEU A 1 378 ? 16.957 -2.529 -23.019 1.00 86.50 378 LEU A N 1
ATOM 2921 C CA . LEU A 1 378 ? 16.129 -3.709 -23.279 1.00 86.50 378 LEU A CA 1
ATOM 2922 C C . LEU A 1 378 ? 16.648 -4.525 -24.470 1.00 86.50 378 LEU A C 1
ATOM 2924 O O . LEU A 1 378 ? 16.369 -5.719 -24.551 1.00 86.50 378 LEU A O 1
ATOM 2928 N N . SER A 1 379 ? 17.431 -3.898 -25.352 1.00 89.81 379 SER A N 1
ATOM 2929 C CA . SER A 1 379 ? 18.075 -4.548 -26.501 1.00 89.81 379 SER A CA 1
ATOM 2930 C C . SER A 1 379 ? 19.394 -5.264 -26.172 1.00 89.81 379 SER A C 1
ATOM 2932 O O . SER A 1 379 ? 19.913 -6.005 -27.009 1.00 89.81 379 SER A O 1
ATOM 2934 N N . LEU A 1 380 ? 19.952 -5.055 -24.973 1.00 91.81 380 LEU A N 1
ATOM 2935 C CA . LEU A 1 380 ? 21.252 -5.606 -24.584 1.00 91.81 380 LEU A CA 1
ATOM 2936 C C . LEU A 1 380 ? 21.194 -7.121 -24.353 1.00 91.81 380 LEU A C 1
ATOM 2938 O O . LEU A 1 380 ? 20.183 -7.665 -23.909 1.00 91.81 380 LEU A O 1
ATOM 2942 N N . ASP A 1 381 ? 22.328 -7.803 -24.541 1.00 90.75 381 ASP A N 1
ATOM 2943 C CA . ASP A 1 381 ? 22.492 -9.174 -24.045 1.00 90.75 381 ASP A CA 1
ATOM 2944 C C . ASP A 1 381 ? 22.541 -9.161 -22.505 1.00 90.75 381 ASP A C 1
ATOM 2946 O O . ASP A 1 381 ? 23.517 -8.700 -21.902 1.00 90.75 381 ASP A O 1
ATOM 2950 N N . ILE A 1 382 ? 21.466 -9.620 -21.853 1.00 92.94 382 ILE A N 1
ATOM 2951 C CA . ILE A 1 382 ? 21.327 -9.594 -20.392 1.00 92.94 382 ILE A CA 1
ATOM 2952 C C . ILE A 1 382 ? 21.623 -10.971 -19.801 1.00 92.94 382 ILE A C 1
ATOM 2954 O O . ILE A 1 382 ? 20.819 -11.901 -19.866 1.00 92.94 382 ILE A O 1
ATOM 2958 N N . GLN A 1 383 ? 22.739 -11.064 -19.083 1.00 90.94 383 GLN A N 1
ATOM 2959 C CA . GLN A 1 383 ? 23.123 -12.276 -18.364 1.00 90.94 383 GLN A CA 1
ATOM 2960 C C . GLN A 1 383 ? 22.575 -12.267 -16.934 1.00 90.94 383 GLN A C 1
ATOM 2962 O O . GLN A 1 383 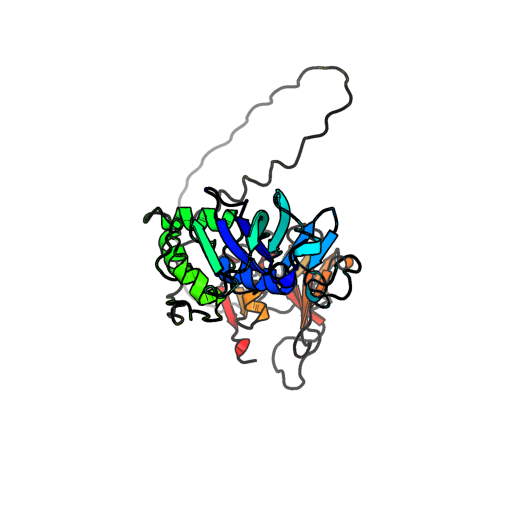? 22.813 -11.330 -16.166 1.00 90.94 383 GLN A O 1
ATOM 2967 N N . VAL A 1 384 ? 21.889 -13.336 -16.527 1.00 88.00 384 VAL A N 1
ATOM 2968 C CA . VAL A 1 384 ? 21.402 -13.486 -15.148 1.00 88.00 384 VAL A CA 1
ATOM 2969 C C . VAL A 1 384 ? 22.432 -14.231 -14.299 1.00 88.00 384 VAL A C 1
ATOM 2971 O O . VAL A 1 384 ? 22.768 -15.381 -14.566 1.00 88.00 384 VAL A O 1
ATOM 2974 N N . ILE A 1 385 ? 22.913 -13.585 -13.240 1.00 85.12 385 ILE A N 1
ATOM 2975 C CA . ILE A 1 385 ? 23.772 -14.189 -12.220 1.00 85.12 385 ILE A CA 1
ATOM 2976 C C . ILE A 1 385 ? 22.900 -14.823 -11.131 1.00 85.12 385 ILE A C 1
ATOM 2978 O O . ILE A 1 385 ? 21.941 -14.211 -10.644 1.00 85.12 385 ILE A O 1
ATOM 2982 N N . ASN A 1 386 ? 23.274 -16.029 -10.697 1.00 79.19 386 ASN A N 1
ATOM 2983 C CA . ASN A 1 386 ? 22.639 -16.711 -9.575 1.00 79.19 386 ASN A CA 1
ATOM 2984 C C . ASN A 1 386 ? 23.164 -16.209 -8.217 1.00 79.19 386 ASN A C 1
ATOM 2986 O O . ASN A 1 386 ? 23.934 -16.889 -7.547 1.00 79.19 386 ASN A O 1
ATOM 2990 N N . GLY A 1 387 ? 22.744 -15.015 -7.804 1.00 79.56 387 GLY A N 1
ATOM 2991 C CA . GLY A 1 387 ? 23.090 -14.463 -6.495 1.00 79.56 387 GLY A CA 1
ATOM 2992 C C . GLY A 1 387 ? 22.296 -15.024 -5.315 1.00 79.56 387 GLY A C 1
ATOM 2993 O O . GLY A 1 387 ? 22.594 -14.659 -4.189 1.00 79.56 387 GLY A O 1
ATOM 2994 N N . LYS A 1 388 ? 21.285 -15.880 -5.525 1.00 73.00 388 LYS A N 1
ATOM 2995 C CA . LYS A 1 388 ? 20.640 -16.622 -4.420 1.00 73.00 388 LYS A CA 1
ATOM 2996 C C . LYS A 1 388 ? 21.534 -17.713 -3.830 1.00 73.00 388 LYS A C 1
ATOM 2998 O O . LYS A 1 388 ? 21.287 -18.144 -2.712 1.00 73.00 388 LYS A O 1
ATOM 3003 N N . ALA A 1 389 ? 22.500 -18.190 -4.611 1.00 69.38 389 ALA A N 1
ATOM 3004 C CA . ALA A 1 389 ? 23.437 -19.236 -4.216 1.00 69.38 389 ALA A CA 1
ATOM 3005 C C . ALA A 1 389 ? 24.753 -18.680 -3.637 1.00 69.38 389 ALA A C 1
ATOM 3007 O O . ALA A 1 389 ? 25.671 -19.463 -3.405 1.00 69.38 389 ALA A O 1
ATOM 3008 N N . LEU A 1 390 ? 24.853 -17.353 -3.468 1.00 64.19 390 LEU A N 1
ATOM 3009 C CA . LEU A 1 390 ? 26.039 -16.635 -2.994 1.00 64.19 390 LEU A CA 1
ATOM 3010 C C . LEU A 1 390 ? 25.873 -16.123 -1.565 1.00 64.19 390 LEU A C 1
ATOM 3012 O O . LEU A 1 390 ? 24.721 -15.810 -1.183 1.00 64.19 390 LEU A O 1
#

Nearest PDB structures (foldseek):
  2i1s-assembly1_A  TM=9.181E-01  e=2.353E-19  Methanosarcina mazei Go1
  2i1s-assembly2_B  TM=8.991E-01  e=9.729E-19  Methanosarcina mazei Go1
  3fac-assembly6_F  TM=8.768E-01  e=7.124E-09  Cereibacter sphaeroides 2.4.1
  5nxh-assembly1_C  TM=9.506E-02  e=5.551E-01  Tequatrovirus T4

Foldseek 3Di:
DPDDLQFKWFFKWKWFDLAPPIWIFTKTARQFAFQVLVVLLVCLLQVHDLPWFKWKDAPNQTEGPPDPDPPDPRYHDRRPHTPCVQQVAAQGWIWMFTHPQQGTIMIMGGNHMDGDDPVDDPTAIDDTWFHHQYPPCRHSVSSVVLVVLCVDPPRPCVVVSCVVVQHDDDGGDDDRVSSRCSRVVNSPPPPGPDDDDPDPDDDDPDPDPPVVPPVPPPPDDDDDDDDDDDDDDDDDDDDDDDDDDDDDDDDDDDDDDDDDPPPADKDKWWFADPVRLKIKIFIDGDQQAWEAEPDPVRVVLVFTKGPDWGAPVGMDMHNVVQWDWDADDPRQKTFIAGVVRRHGAKIFGCCDDPPDPDPHDHGIIMGRCVGTPPDPNVNHHYHYDHPVVD

Sequence (390 aa):
MARSKADQILQLKVTLTEVEPPVWRRLLVPADVTLAKLHDALQDAMGWTNSHLHCFEIAGRRIGMVGIEEDSPELEDERRVRVTSVLPRKGARLVYRYDYGDDWEHVVEVEDVTSRDRRLSYPVCIAGARACPPEDCGGAFGYEELISALADPKHDEHDQMVTWVGGHFDPDSFDANAVNRLLRGGRLHAAGSPPKADCPSVSRAVADASWYWRAGSRLGERNDVLGGRASEPLERINDAGVGFGRQGVHATRSLVAGRGTNMTTPRTYSASCHCGAIRFTFTCEEITSGRRCNCSICIRKGAVMSSNYFRPSDVEVEGEERLALHQFGGKNVNHFFCRTCGIFPFSTVASVPSDYQGPARSGDYRVNLGCVHDLDVLSLDIQVINGKAL